Protein AF-D4RYF8-F1 (afdb_monomer)

Mean predicted aligned error: 16.87 Å

Solvent-accessible surface area (backbone atoms only — not comparable to full-atom values): 22632 Å² total; per-residue (Å²): 136,70,74,68,65,53,61,55,50,54,54,52,48,51,54,51,48,52,56,44,55,36,53,78,70,70,55,88,77,83,93,82,84,84,82,91,72,92,75,85,75,55,69,72,59,57,54,51,48,55,52,50,51,54,50,49,55,49,52,53,51,52,51,54,52,50,50,53,51,49,55,52,51,51,52,49,51,28,53,54,27,47,74,68,70,38,50,68,61,21,51,47,53,66,72,69,65,70,82,64,89,48,74,65,50,46,52,53,49,54,48,52,52,48,53,53,50,51,53,52,51,52,50,51,53,51,51,53,51,50,52,52,53,50,52,51,51,51,52,54,49,50,50,50,54,51,48,53,38,50,50,52,50,51,53,62,63,41,52,29,68,73,25,50,40,81,53,98,88,42,79,44,51,39,38,43,75,47,68,53,60,53,64,74,89,48,44,61,63,42,46,54,51,51,51,53,55,48,52,63,58,34,69,72,45,91,45,71,66,58,26,52,54,51,51,54,57,54,66,29,68,73,48,50,41,45,64,48,31,74,46,77,86,68,48,40,52,30,37,51,43,86,45,100,50,70,92,69,38,42,74,34,45,55,79,74,47,66,58,99,46,26,67,31,53,40,46,49,52,46,49,51,51,38,50,52,44,51,55,48,65,66,69,58,74,88,58,101,58,89,76,66,45,76,47,80,45,81,38,68,34,68,64,35,67,57,54,82,59,46,53,61,43,54,52,49,27,61,77,57,47,38,47,78,48,68,62,66,61,80,64,40,74,71,53,57,67,72,45,54,66,45,81,40,75,42,79,45,77,60,82,98,42,83,40,83,39,81,71,48,78,49,68,77,64,73,70,90,82,51,94,69,76,81,73,81,80,75,86,75,77,80,79,79,130

pLDDT: mean 77.1, std 17.44, range [32.88, 96.19]

Radius of gyration: 51.77 Å; Cα contacts (8 Å, |Δi|>4): 307; chains: 1; bounding box: 119×64×137 Å

Nearest PDB structures (foldseek):
  8dk3-assembly1_B  TM=5.872E-01  e=2.510E-04  Pseudomonas aeruginosa PA14
  8q72-assembly1_B  TM=3.753E-01  e=6.195E-04  Escherichia coli
  8dk2-assembly1_D  TM=3.888E-01  e=2.845E-03  Pseudomonas aeruginosa PA14
  8bfn-assembly1_G  TM=3.241E-01  e=5.927E-03  Escherichia coli

Structure (mmCIF, N/CA/C/O backbone):
data_AF-D4RYF8-F1
#
_entry.id   AF-D4RYF8-F1
#
loop_
_atom_site.group_PDB
_atom_site.id
_atom_site.type_symbol
_atom_site.label_atom_id
_atom_site.label_alt_id
_atom_site.label_comp_id
_atom_site.label_asym_id
_atom_site.label_entity_id
_atom_site.label_seq_id
_atom_site.pdbx_PDB_ins_code
_atom_site.Cartn_x
_atom_site.Cartn_y
_atom_site.Cartn_z
_atom_site.occupancy
_atom_site.B_iso_or_equiv
_atom_site.auth_seq_id
_atom_site.auth_comp_id
_atom_site.auth_asym_id
_atom_site.auth_atom_id
_atom_site.pdbx_PDB_model_num
ATOM 1 N N . MET A 1 1 ? -72.741 -0.164 88.804 1.00 37.84 1 MET A N 1
ATOM 2 C CA . MET A 1 1 ? -71.760 0.645 89.563 1.00 37.84 1 MET A CA 1
ATOM 3 C C . MET A 1 1 ? -70.289 0.315 89.261 1.00 37.84 1 MET A C 1
ATOM 5 O O . MET A 1 1 ? -69.451 0.974 89.847 1.00 37.84 1 MET A O 1
ATOM 9 N N . LYS A 1 2 ? -69.945 -0.616 88.345 1.00 41.34 2 LYS A N 1
ATOM 10 C CA . LYS A 1 2 ? -68.548 -0.829 87.895 1.00 41.34 2 LYS A CA 1
ATOM 11 C C . LYS A 1 2 ? -68.179 -0.138 86.564 1.00 41.34 2 LYS A C 1
ATOM 13 O O . LYS A 1 2 ? -67.041 0.268 86.430 1.00 41.34 2 LYS A O 1
ATOM 18 N N . ASN A 1 3 ? -69.130 0.095 85.651 1.00 38.56 3 ASN A N 1
ATOM 19 C CA . ASN A 1 3 ? -68.837 0.680 84.323 1.00 38.56 3 ASN A CA 1
ATOM 20 C C . ASN A 1 3 ? -68.608 2.202 84.299 1.00 38.56 3 ASN A C 1
ATOM 22 O O . ASN A 1 3 ? -68.167 2.727 83.289 1.00 38.56 3 ASN A O 1
ATOM 26 N N . ILE A 1 4 ? -68.921 2.926 85.377 1.00 42.56 4 ILE A N 1
ATOM 27 C CA . ILE A 1 4 ? -68.730 4.390 85.416 1.00 42.56 4 ILE A CA 1
ATOM 28 C C . ILE A 1 4 ? -67.266 4.737 85.746 1.00 42.56 4 ILE A C 1
ATOM 30 O O . ILE A 1 4 ? -66.807 5.824 85.430 1.00 42.56 4 ILE A O 1
ATOM 34 N N . ASP A 1 5 ? -66.516 3.802 86.336 1.00 47.41 5 ASP A N 1
ATOM 35 C CA . ASP A 1 5 ? -65.146 4.032 86.816 1.00 47.41 5 ASP A CA 1
ATOM 36 C C . ASP A 1 5 ? -64.074 3.765 85.732 1.00 47.41 5 ASP A C 1
ATOM 38 O O . ASP A 1 5 ? -62.962 4.283 85.818 1.00 47.41 5 ASP A O 1
ATOM 42 N N . GLU A 1 6 ? -64.402 2.980 84.693 1.00 49.66 6 GLU A N 1
ATOM 43 C CA . GLU A 1 6 ? -63.514 2.696 83.546 1.00 49.66 6 GLU A CA 1
ATOM 44 C C . GLU A 1 6 ? -63.590 3.798 82.477 1.00 49.66 6 GLU A C 1
ATOM 46 O O . GLU A 1 6 ? -62.557 4.376 82.154 1.00 49.66 6 GLU A O 1
ATOM 51 N N . ASN A 1 7 ? -64.791 4.225 82.061 1.00 48.19 7 ASN A N 1
ATOM 52 C CA . ASN A 1 7 ? -64.946 5.351 81.120 1.00 48.19 7 ASN A CA 1
ATOM 53 C C . ASN A 1 7 ? -64.296 6.648 81.623 1.00 48.19 7 ASN A C 1
ATOM 55 O O . ASN A 1 7 ? -63.767 7.434 80.841 1.00 48.19 7 ASN A O 1
ATOM 59 N N . ASN A 1 8 ? -64.309 6.869 82.939 1.00 51.06 8 ASN A N 1
ATOM 60 C CA . ASN A 1 8 ? -63.685 8.048 83.530 1.00 51.06 8 ASN A CA 1
ATOM 61 C C . ASN A 1 8 ? -62.149 7.953 83.515 1.00 51.06 8 ASN A C 1
ATOM 63 O O . ASN A 1 8 ? -61.469 8.971 83.446 1.00 51.06 8 ASN A O 1
ATOM 67 N N . ARG A 1 9 ? -61.574 6.741 83.534 1.00 52.19 9 ARG A N 1
ATOM 68 C CA . ARG A 1 9 ? -60.127 6.544 83.358 1.00 52.19 9 ARG A CA 1
ATOM 69 C C . ARG A 1 9 ? -59.686 6.815 81.928 1.00 52.19 9 ARG A C 1
ATOM 71 O O . ARG A 1 9 ? -58.639 7.432 81.753 1.00 52.19 9 ARG A O 1
ATOM 78 N N . ASP A 1 10 ? -60.469 6.399 80.943 1.00 55.56 10 ASP A N 1
ATOM 79 C CA . ASP A 1 10 ? -60.094 6.518 79.531 1.00 55.56 10 ASP A CA 1
ATOM 80 C C . ASP A 1 10 ? -60.198 7.967 79.027 1.00 55.56 10 ASP A C 1
ATOM 82 O O . ASP A 1 10 ? -59.310 8.441 78.316 1.00 55.56 10 ASP A O 1
ATOM 86 N N . LEU A 1 11 ? -61.180 8.731 79.521 1.00 55.50 11 LEU A N 1
ATOM 87 C CA . LEU A 1 11 ? -61.253 10.188 79.336 1.00 55.50 11 LEU A CA 1
ATOM 88 C C . LEU A 1 11 ? -60.037 10.914 79.931 1.00 55.50 11 LEU A C 1
ATOM 90 O O . LEU A 1 11 ? -59.445 11.772 79.277 1.00 55.50 11 LEU A O 1
ATOM 94 N N . ILE A 1 12 ? -59.604 10.516 81.130 1.00 55.31 12 ILE A N 1
ATOM 95 C CA . ILE A 1 12 ? -58.404 11.069 81.776 1.00 55.31 12 ILE A CA 1
ATOM 96 C C . ILE A 1 12 ? -57.132 10.714 80.986 1.00 55.31 12 ILE A C 1
ATOM 98 O O . ILE A 1 12 ? -56.184 11.501 80.963 1.00 55.31 12 ILE A O 1
ATOM 102 N N . VAL A 1 13 ? -57.079 9.550 80.328 1.00 55.88 13 VAL A N 1
ATOM 103 C CA . VAL A 1 13 ? -55.948 9.154 79.470 1.00 55.88 13 VAL A CA 1
ATOM 104 C C . VAL A 1 13 ? -55.923 9.985 78.187 1.00 55.88 13 VAL A C 1
ATOM 106 O O . VAL A 1 13 ? -54.868 10.533 77.865 1.00 55.88 13 VAL A O 1
ATOM 109 N N . MET A 1 14 ? -57.066 10.174 77.517 1.00 62.00 14 MET A N 1
ATOM 110 C CA . MET A 1 14 ? -57.160 11.037 76.333 1.00 62.00 14 MET A CA 1
ATOM 111 C C . MET A 1 14 ? -56.800 12.490 76.649 1.00 62.00 14 MET A C 1
ATOM 113 O O . MET A 1 14 ? -55.997 13.090 75.940 1.00 62.00 14 MET A O 1
ATOM 117 N N . GLU A 1 15 ? -57.320 13.056 77.738 1.00 57.72 15 GLU A N 1
ATOM 118 C CA . GLU A 1 15 ? -57.001 14.425 78.157 1.00 57.72 15 GLU A CA 1
ATOM 119 C C . GLU A 1 15 ? -55.509 14.575 78.503 1.00 57.72 15 GLU A C 1
ATOM 121 O O . GLU A 1 15 ? -54.850 15.553 78.131 1.00 57.72 15 GLU A O 1
ATOM 126 N N . ARG A 1 16 ? -54.928 13.559 79.152 1.00 55.09 16 ARG A N 1
ATOM 127 C CA . ARG A 1 16 ? -53.505 13.531 79.500 1.00 55.09 16 ARG A CA 1
ATOM 128 C C . ARG A 1 16 ? -52.602 13.394 78.274 1.00 55.09 16 ARG A C 1
ATOM 130 O O . ARG A 1 16 ? -51.523 13.997 78.272 1.00 55.09 16 ARG A O 1
ATOM 137 N N . ASP A 1 17 ? -53.020 12.644 77.257 1.00 55.81 17 ASP A N 1
ATOM 138 C CA . ASP A 1 17 ? -52.252 12.458 76.025 1.00 55.81 17 ASP A CA 1
ATOM 139 C C . ASP A 1 17 ? -52.410 13.632 75.052 1.00 55.81 17 ASP A C 1
ATOM 141 O O . ASP A 1 17 ? -51.410 14.091 74.498 1.00 55.81 17 ASP A O 1
ATOM 145 N N . ILE A 1 18 ? -53.588 14.255 74.987 1.00 61.28 18 ILE A N 1
ATOM 146 C CA . ILE A 1 18 ? -53.786 15.568 74.357 1.00 61.28 18 ILE A CA 1
ATOM 147 C C . ILE A 1 18 ? -52.885 16.609 75.039 1.00 61.28 18 ILE A C 1
ATOM 149 O O . ILE A 1 18 ? -52.106 17.303 74.382 1.00 61.28 18 ILE A O 1
ATOM 153 N N . GLY A 1 19 ? -52.877 16.647 76.374 1.00 52.53 19 GLY A N 1
ATOM 154 C CA . GLY A 1 19 ? -51.983 17.505 77.150 1.00 52.53 19 GLY A CA 1
ATOM 155 C C . GLY A 1 19 ? -50.491 17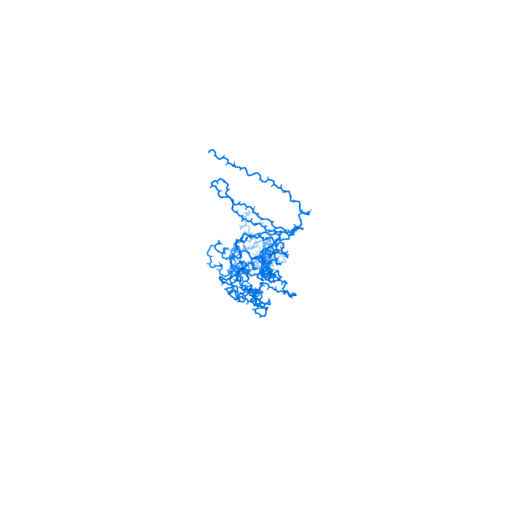.177 76.984 1.00 52.53 19 GLY A C 1
ATOM 156 O O . GLY A 1 19 ? -49.641 18.028 77.261 1.00 52.53 19 GLY A O 1
ATOM 157 N N . ARG A 1 20 ? -50.128 15.964 76.547 1.00 53.59 20 ARG A N 1
ATOM 158 C CA . ARG A 1 20 ? -48.750 15.595 76.173 1.00 53.59 20 ARG A CA 1
ATOM 159 C C . ARG A 1 20 ? -48.407 16.104 74.783 1.00 53.59 20 ARG A C 1
ATOM 161 O O . ARG A 1 20 ? -47.362 16.725 74.638 1.00 53.59 20 ARG A O 1
ATOM 168 N N . ILE A 1 21 ? -49.290 15.909 73.807 1.00 57.94 21 ILE A N 1
ATOM 169 C CA . ILE A 1 21 ? -49.121 16.382 72.429 1.00 57.94 21 ILE A CA 1
ATOM 170 C C . ILE A 1 21 ? -48.968 17.909 72.408 1.00 57.94 21 ILE A C 1
ATOM 172 O O . ILE A 1 21 ? -48.006 18.420 71.836 1.00 57.94 21 ILE A O 1
ATOM 176 N N . PHE A 1 22 ? -49.827 18.640 73.125 1.00 49.69 22 PHE A N 1
ATOM 177 C CA . PHE A 1 22 ? -49.733 20.100 73.233 1.00 49.69 22 PHE A CA 1
ATOM 178 C C . PHE A 1 22 ? -48.445 20.573 73.928 1.00 49.69 22 PHE A C 1
ATOM 180 O O . PHE A 1 22 ? -47.847 21.562 73.500 1.00 49.69 22 PHE A O 1
ATOM 187 N N . ARG A 1 23 ? -47.950 19.837 74.938 1.00 50.78 23 ARG A N 1
ATOM 188 C CA . ARG A 1 23 ? -46.660 20.128 75.593 1.00 50.78 23 ARG A CA 1
ATOM 189 C C . ARG A 1 23 ? -45.457 19.827 74.702 1.00 50.78 23 ARG A C 1
ATOM 191 O O . ARG A 1 23 ? -44.511 20.608 74.697 1.00 50.78 23 ARG A O 1
ATOM 198 N N . THR A 1 24 ? -45.490 18.743 73.930 1.00 50.69 24 THR A N 1
ATOM 199 C CA . THR A 1 24 ? -44.448 18.406 72.946 1.00 50.69 24 THR A CA 1
ATOM 200 C C . THR A 1 24 ? -44.409 19.417 71.795 1.00 50.69 24 THR A C 1
ATOM 202 O O . THR A 1 24 ? -43.337 19.668 71.254 1.00 50.69 24 THR A O 1
ATOM 205 N N . MET A 1 25 ? -45.541 20.054 71.474 1.00 52.97 25 MET A N 1
ATOM 206 C CA . MET A 1 25 ? -45.633 21.141 70.488 1.00 52.97 25 MET A CA 1
ATOM 207 C C . MET A 1 25 ? -45.441 22.558 71.070 1.00 52.97 25 MET A C 1
ATOM 209 O O . MET A 1 25 ? -45.491 23.530 70.322 1.00 52.97 25 MET A O 1
ATOM 213 N N . GLY A 1 26 ? -45.191 22.704 72.379 1.00 42.03 26 GLY A N 1
ATOM 214 C CA . GLY A 1 26 ? -44.865 23.992 73.013 1.00 42.03 26 GLY A CA 1
ATOM 215 C C . GLY A 1 26 ? -46.040 24.963 73.216 1.00 42.03 26 GLY A C 1
ATOM 216 O O . GLY A 1 26 ? -45.813 26.163 73.358 1.00 42.03 26 GLY A O 1
ATOM 217 N N . ILE A 1 27 ? -47.284 24.476 73.239 1.00 47.72 27 ILE A N 1
ATOM 218 C CA . ILE A 1 27 ? -48.500 25.300 73.344 1.00 47.72 27 ILE A CA 1
ATOM 219 C C . ILE A 1 27 ? -48.996 25.313 74.806 1.00 47.72 27 ILE A C 1
ATOM 221 O O . ILE A 1 27 ? -49.224 24.258 75.396 1.00 47.72 27 ILE A O 1
ATOM 225 N N . TYR A 1 28 ? -49.149 26.502 75.408 1.00 44.44 28 TYR A N 1
ATOM 226 C CA . TYR A 1 28 ? -49.635 26.686 76.789 1.00 44.44 28 TYR A CA 1
ATOM 227 C C . TYR A 1 28 ? -51.171 26.695 76.850 1.00 44.44 28 TYR A C 1
ATOM 229 O O . TYR A 1 28 ? -51.807 27.434 76.100 1.00 44.44 28 TYR A O 1
ATOM 237 N N . ILE A 1 29 ? -51.754 25.915 77.766 1.00 50.69 29 ILE A N 1
ATOM 238 C CA . ILE A 1 29 ? -53.204 25.842 78.013 1.00 50.69 29 ILE A CA 1
ATOM 239 C C . ILE A 1 29 ? -53.481 26.420 79.417 1.00 50.69 29 ILE A C 1
ATOM 241 O O . ILE A 1 29 ? -52.866 25.940 80.372 1.00 50.69 29 ILE A O 1
ATOM 245 N N . PRO A 1 30 ? -54.341 27.449 79.573 1.00 42.34 30 PRO A N 1
ATOM 246 C CA . PRO A 1 30 ? -54.693 28.012 80.881 1.00 42.34 30 PRO A CA 1
ATOM 247 C C . PRO A 1 30 ? -55.504 27.027 81.738 1.00 42.34 30 PRO A C 1
ATOM 249 O O . PRO A 1 30 ? -56.363 26.325 81.216 1.00 42.34 30 PRO A O 1
ATOM 252 N N . GLU A 1 31 ? -55.255 27.015 83.051 1.00 44.38 31 GLU A N 1
ATOM 253 C CA . GLU A 1 31 ? -55.794 26.032 84.014 1.00 44.38 31 GLU A CA 1
ATOM 254 C C . GLU A 1 31 ? -57.262 26.240 84.439 1.00 44.38 31 GLU A C 1
ATOM 256 O O . GLU A 1 31 ? -57.790 25.428 85.192 1.00 44.38 31 GLU A O 1
ATOM 261 N N . ASP A 1 32 ? -57.954 27.265 83.942 1.00 40.88 32 ASP A N 1
ATOM 262 C CA . ASP A 1 32 ? -59.325 27.564 84.362 1.00 40.88 32 ASP A CA 1
ATOM 263 C C . ASP A 1 32 ? -60.318 27.425 83.208 1.00 40.88 32 ASP A C 1
ATOM 265 O O . ASP A 1 32 ? -60.526 28.345 82.415 1.00 40.88 32 ASP A O 1
ATOM 269 N N . GLY A 1 33 ? -60.992 26.279 83.174 1.00 38.06 33 GLY A N 1
ATOM 270 C CA . GLY A 1 33 ? -62.283 26.149 82.513 1.00 38.06 33 GLY A CA 1
ATOM 271 C C . GLY A 1 33 ? -62.414 24.878 81.706 1.00 38.06 33 GLY A C 1
ATOM 272 O O . GLY A 1 33 ? -62.136 24.905 80.519 1.00 38.06 33 GLY A O 1
ATOM 273 N N . LEU A 1 34 ? -62.907 23.819 82.347 1.00 40.12 34 LEU A N 1
ATOM 274 C CA . LEU A 1 34 ? -63.704 22.751 81.739 1.00 40.12 34 LEU A CA 1
ATOM 275 C C . LEU A 1 34 ? -64.421 22.017 82.885 1.00 40.12 34 LEU A C 1
ATOM 277 O O . LEU A 1 34 ? -63.909 21.074 83.477 1.00 40.12 34 LEU A O 1
ATOM 281 N N . THR A 1 35 ? -65.598 22.518 83.267 1.00 37.53 35 THR A N 1
ATOM 282 C CA . THR A 1 35 ? -66.543 21.763 84.096 1.00 37.53 35 THR A CA 1
ATOM 283 C C . THR A 1 35 ? -67.384 20.869 83.198 1.00 37.53 35 THR A C 1
ATOM 285 O O . THR A 1 35 ? -68.176 21.363 82.401 1.00 37.53 35 THR A O 1
ATOM 288 N N . ASP A 1 36 ? -67.147 19.573 83.357 1.00 45.66 36 ASP A N 1
ATOM 289 C CA . ASP A 1 36 ? -68.063 18.432 83.291 1.00 45.66 36 ASP A CA 1
ATOM 290 C C . ASP A 1 36 ? -69.509 18.727 82.824 1.00 45.66 36 ASP A C 1
ATOM 292 O O . ASP A 1 36 ? -70.391 19.031 83.628 1.00 45.66 36 ASP A O 1
ATOM 296 N N . GLU A 1 37 ? -69.771 18.574 81.521 1.00 34.62 37 GLU A N 1
ATOM 297 C CA . GLU A 1 37 ? -71.109 18.276 80.999 1.00 34.62 37 GLU A CA 1
ATOM 298 C C . GLU A 1 37 ? -71.022 17.216 79.887 1.00 34.62 37 GLU A C 1
ATOM 300 O O . GLU A 1 37 ? -70.535 17.469 78.788 1.00 34.62 37 GLU A O 1
ATOM 305 N N . ASN A 1 38 ? -71.507 16.013 80.220 1.00 38.06 38 ASN A N 1
ATOM 306 C CA . ASN A 1 38 ? -72.018 14.939 79.359 1.00 38.06 38 ASN A CA 1
ATOM 307 C C . ASN A 1 38 ? -71.781 15.081 77.841 1.00 38.06 38 ASN A C 1
ATOM 309 O O . ASN A 1 38 ? -72.677 15.481 77.095 1.00 38.06 38 ASN A O 1
ATOM 313 N N . ILE A 1 39 ? -70.635 14.592 77.370 1.00 40.88 39 ILE A N 1
ATOM 314 C CA . ILE A 1 39 ? -70.478 14.133 75.988 1.00 40.88 39 ILE A CA 1
ATOM 315 C C . ILE A 1 39 ? -70.491 12.606 76.047 1.00 40.88 39 ILE A C 1
ATOM 317 O O . ILE A 1 39 ? -69.520 11.982 76.464 1.00 40.88 39 ILE A O 1
ATOM 321 N N . ALA A 1 40 ? -71.619 11.996 75.681 1.00 40.03 40 ALA A N 1
ATOM 322 C CA . ALA A 1 40 ? -71.657 10.566 75.405 1.00 40.03 40 ALA A CA 1
ATOM 323 C C . ALA A 1 40 ? -70.853 10.333 74.119 1.00 40.03 40 ALA A C 1
ATOM 325 O O . ALA A 1 40 ? -71.349 10.589 73.022 1.00 40.03 40 ALA A O 1
ATOM 326 N N . VAL A 1 41 ? -69.586 9.947 74.271 1.00 45.88 41 VAL A N 1
ATOM 327 C CA . VAL A 1 41 ? -68.751 9.505 73.154 1.00 45.88 41 VAL A CA 1
ATOM 328 C C . VAL A 1 41 ? -69.267 8.130 72.744 1.00 45.88 41 VAL A C 1
ATOM 330 O O . VAL A 1 41 ? -69.329 7.220 73.566 1.00 45.88 41 VAL A O 1
ATOM 333 N N . ASP A 1 42 ? -69.729 8.039 71.502 1.00 44.50 42 ASP A N 1
ATOM 334 C CA . ASP A 1 42 ? -70.224 6.814 70.881 1.00 44.50 42 ASP A CA 1
ATOM 335 C C . ASP A 1 42 ? -69.093 5.770 70.844 1.00 44.50 42 ASP A C 1
ATOM 337 O O . ASP A 1 42 ? -67.972 6.108 70.451 1.00 44.50 42 ASP A O 1
ATOM 341 N N . ASP A 1 43 ? -69.359 4.525 71.253 1.00 52.06 43 ASP A N 1
ATOM 342 C CA . ASP A 1 43 ? -68.350 3.446 71.294 1.00 52.06 43 ASP A CA 1
ATOM 343 C C . ASP A 1 43 ? -67.698 3.234 69.905 1.00 52.06 43 ASP A C 1
ATOM 345 O O . ASP A 1 43 ? -66.518 2.898 69.806 1.00 52.06 43 ASP A O 1
ATOM 349 N N . ASP A 1 44 ? -68.432 3.559 68.834 1.00 54.44 44 ASP A N 1
ATOM 350 C CA . ASP A 1 44 ? -67.998 3.528 67.430 1.00 54.44 44 ASP A CA 1
ATOM 351 C C . ASP A 1 44 ? -66.873 4.545 67.112 1.00 54.44 44 ASP A C 1
ATOM 353 O O . ASP A 1 44 ? -66.028 4.317 66.246 1.00 54.44 44 ASP A O 1
ATOM 357 N N . ILE A 1 45 ? -66.799 5.677 67.827 1.00 54.66 45 ILE A N 1
ATOM 358 C CA . ILE A 1 45 ? -65.732 6.686 67.649 1.00 54.66 45 ILE A CA 1
ATOM 359 C C . ILE A 1 45 ? -64.441 6.225 68.332 1.00 54.66 45 ILE A C 1
ATOM 361 O O . ILE A 1 45 ? -63.347 6.426 67.798 1.00 54.66 45 ILE A O 1
ATOM 365 N N . THR A 1 46 ? -64.564 5.588 69.495 1.00 57.34 46 THR A N 1
ATOM 366 C CA . THR A 1 46 ? -63.430 5.081 70.277 1.00 57.34 46 THR A CA 1
ATOM 367 C C . THR A 1 46 ? -62.782 3.876 69.587 1.00 57.34 46 THR A C 1
ATOM 369 O O . THR A 1 46 ? -61.560 3.853 69.430 1.00 57.34 46 THR A O 1
ATOM 372 N N . GLU A 1 47 ? -63.580 2.928 69.075 1.00 60.31 47 GLU A N 1
ATOM 373 C CA . GLU A 1 47 ? -63.076 1.800 68.273 1.00 60.31 47 GLU A CA 1
ATOM 374 C C . GLU A 1 47 ? -62.417 2.270 66.962 1.00 60.31 47 GLU A C 1
ATOM 376 O O . GLU A 1 47 ? -61.315 1.817 66.635 1.00 60.31 47 GLU A O 1
ATOM 381 N N . ASN A 1 48 ? -63.015 3.239 66.253 1.00 65.06 48 ASN A N 1
ATOM 382 C CA . ASN A 1 48 ? -62.405 3.835 65.055 1.00 65.06 48 ASN A CA 1
ATOM 383 C C . ASN A 1 48 ? -61.058 4.510 65.355 1.00 65.06 48 ASN A C 1
ATOM 385 O O . ASN A 1 48 ? -60.128 4.424 64.551 1.00 65.06 48 ASN A O 1
ATOM 389 N N . TYR A 1 49 ? -60.924 5.184 66.499 1.00 66.94 49 TYR A N 1
ATOM 390 C CA . TYR A 1 49 ? -59.678 5.851 66.876 1.00 66.94 49 TYR A CA 1
ATOM 391 C C . TYR A 1 49 ? -58.556 4.847 67.179 1.00 66.94 49 TYR A C 1
ATOM 393 O O . TYR A 1 49 ? -57.443 5.002 66.672 1.00 66.94 49 TYR A O 1
ATOM 401 N N . GLU A 1 50 ? -58.846 3.779 67.929 1.00 74.50 50 GLU A N 1
ATOM 402 C CA . GLU A 1 50 ? -57.875 2.705 68.173 1.00 74.50 50 GLU A CA 1
ATOM 403 C C . GLU A 1 50 ? -57.443 1.995 66.882 1.00 74.50 50 GLU A C 1
ATOM 405 O O . GLU A 1 50 ? -56.285 1.585 66.742 1.00 74.50 50 GLU A O 1
ATOM 410 N N . GLU A 1 51 ? -58.365 1.809 65.934 1.00 76.38 51 GLU A N 1
ATOM 411 C CA . GLU A 1 51 ? -58.055 1.205 64.639 1.00 76.38 51 GLU A CA 1
ATOM 412 C C . GLU A 1 51 ? -57.157 2.123 63.793 1.00 76.38 51 GLU A C 1
ATOM 414 O O . GLU A 1 51 ? -56.183 1.657 63.190 1.00 76.38 51 GLU A O 1
ATOM 419 N N . ILE A 1 52 ? -57.411 3.435 63.805 1.00 77.00 52 ILE A N 1
ATOM 420 C CA . ILE A 1 52 ? -56.560 4.440 63.153 1.00 77.00 52 ILE A CA 1
ATOM 421 C C . ILE A 1 52 ? -55.165 4.480 63.790 1.00 77.00 52 ILE A C 1
ATOM 423 O O . ILE A 1 52 ? -54.174 4.496 63.058 1.00 77.00 52 ILE A O 1
ATOM 427 N N . GLU A 1 53 ? -55.057 4.437 65.119 1.00 77.50 53 GLU A N 1
ATOM 428 C CA . GLU A 1 53 ? -53.769 4.413 65.823 1.00 77.50 53 GLU A CA 1
ATOM 429 C C . GLU A 1 53 ? -52.967 3.150 65.477 1.00 77.50 53 GLU A C 1
ATOM 431 O O . GLU A 1 53 ? -51.805 3.241 65.074 1.00 77.50 53 GLU A O 1
ATOM 436 N N . LYS A 1 54 ? -53.601 1.968 65.523 1.00 81.25 54 LYS A N 1
ATOM 437 C CA . LYS A 1 54 ? -52.975 0.695 65.117 1.00 81.25 54 LYS A CA 1
ATOM 438 C C . LYS A 1 54 ? -52.509 0.733 63.659 1.00 81.25 54 LYS A C 1
ATOM 440 O O . LYS A 1 54 ? -51.424 0.231 63.347 1.00 81.25 54 LYS A O 1
ATOM 445 N N . ASN A 1 55 ? -53.297 1.332 62.767 1.00 81.88 55 ASN A N 1
ATOM 446 C CA . ASN A 1 55 ? -52.944 1.490 61.357 1.00 81.88 55 ASN A CA 1
ATOM 447 C C . ASN A 1 55 ? -51.786 2.475 61.151 1.00 81.88 55 ASN A C 1
ATOM 449 O O . ASN A 1 55 ? -50.884 2.189 60.361 1.00 81.88 55 ASN A O 1
ATOM 453 N N . TYR A 1 56 ? -51.760 3.587 61.885 1.00 80.81 56 TYR A N 1
ATOM 454 C CA . TYR A 1 56 ? -50.667 4.558 61.853 1.00 80.81 56 TYR A CA 1
ATOM 455 C C . TYR A 1 56 ? -49.352 3.949 62.354 1.00 80.81 56 TYR A C 1
ATOM 457 O O . TYR A 1 56 ? -48.321 4.043 61.687 1.00 80.81 56 TYR A O 1
ATOM 465 N N . ASP A 1 57 ? -49.396 3.234 63.477 1.00 83.38 57 ASP A N 1
ATOM 466 C CA . ASP A 1 57 ? -48.248 2.521 64.036 1.00 83.38 57 ASP A CA 1
ATOM 467 C C . ASP A 1 57 ? -47.691 1.468 63.076 1.00 83.38 57 ASP A C 1
ATOM 469 O O . ASP A 1 57 ? -46.473 1.301 62.938 1.00 83.38 57 ASP A O 1
ATOM 473 N N . ARG A 1 58 ? -48.585 0.743 62.399 1.00 88.25 58 ARG A N 1
ATOM 474 C CA . ARG A 1 58 ? -48.215 -0.230 61.374 1.00 88.25 58 ARG A CA 1
ATOM 475 C C . ARG A 1 58 ? -47.554 0.451 60.176 1.00 88.25 58 ARG A C 1
ATOM 477 O O . ARG A 1 58 ? -46.482 0.013 59.766 1.00 88.25 58 ARG A O 1
ATOM 484 N N . LEU A 1 59 ? -48.149 1.525 59.656 1.00 85.56 59 LEU A N 1
ATOM 485 C CA . LEU A 1 59 ? -47.601 2.301 58.539 1.00 85.56 59 LEU A CA 1
ATOM 486 C C . LEU A 1 59 ? -46.215 2.858 58.866 1.00 85.56 59 LEU A C 1
ATOM 488 O O . LEU A 1 59 ? -45.301 2.726 58.058 1.00 85.56 59 LEU A O 1
ATOM 492 N N . LYS A 1 60 ? -46.027 3.386 60.077 1.00 85.44 60 LYS A N 1
ATOM 493 C CA . LYS A 1 60 ? -44.741 3.911 60.544 1.00 85.44 60 LYS A CA 1
ATOM 494 C C . LYS A 1 60 ? -43.666 2.825 60.632 1.00 85.44 60 LYS A C 1
ATOM 496 O O . LYS A 1 60 ? -42.522 3.041 60.233 1.00 85.44 60 LYS A O 1
ATOM 501 N N . ARG A 1 61 ? -44.016 1.624 61.112 1.00 88.31 61 ARG A N 1
ATOM 502 C CA . ARG A 1 61 ? -43.096 0.468 61.108 1.00 88.31 61 ARG A CA 1
ATOM 503 C C . ARG A 1 61 ? -42.748 0.021 59.688 1.00 88.31 61 ARG A C 1
ATOM 505 O O . ARG A 1 61 ? -41.584 -0.280 59.421 1.00 88.31 61 ARG A O 1
ATOM 512 N N . ASP A 1 62 ? -43.728 -0.017 58.790 1.00 87.31 62 ASP A N 1
ATOM 513 C CA . ASP A 1 62 ? -43.522 -0.397 57.390 1.00 87.31 62 ASP A CA 1
ATOM 514 C C . ASP A 1 62 ? -42.653 0.632 56.644 1.00 87.31 62 ASP A C 1
ATOM 516 O O . ASP A 1 62 ? -41.753 0.244 55.895 1.00 87.31 62 ASP A O 1
ATOM 520 N N . GLU A 1 63 ? -42.844 1.928 56.900 1.00 85.19 63 GLU A N 1
ATOM 521 C CA . GLU A 1 63 ? -41.998 3.013 56.392 1.00 85.19 63 GLU A CA 1
ATOM 522 C C . GLU A 1 63 ? -40.545 2.847 56.860 1.00 85.19 63 GLU A C 1
ATOM 524 O O . GLU A 1 63 ? -39.623 2.813 56.040 1.00 85.19 63 GLU A O 1
ATOM 529 N N . GLN A 1 64 ? -40.329 2.650 58.166 1.00 85.81 64 GLN A N 1
ATOM 530 C CA . GLN A 1 64 ? -38.997 2.444 58.742 1.00 85.81 64 GLN A CA 1
ATOM 531 C C . GLN A 1 64 ? -38.299 1.215 58.133 1.00 85.81 64 GLN A C 1
ATOM 533 O O . GLN A 1 64 ? -37.102 1.242 57.820 1.00 85.81 64 GLN A O 1
ATOM 538 N N . ARG A 1 65 ? -39.055 0.129 57.928 1.00 89.75 65 ARG A N 1
ATOM 539 C CA . ARG A 1 65 ? -38.558 -1.100 57.303 1.00 89.75 65 ARG A CA 1
ATOM 540 C C . ARG A 1 65 ? -38.148 -0.865 55.850 1.00 89.75 65 ARG A C 1
ATOM 542 O O . ARG A 1 65 ? -37.085 -1.338 55.451 1.00 89.75 65 ARG A O 1
ATOM 549 N N . LYS A 1 66 ? -38.946 -0.125 55.073 1.00 88.75 66 LYS A N 1
ATOM 550 C CA . LYS A 1 66 ? -38.620 0.231 53.683 1.00 88.75 66 LYS A CA 1
ATOM 551 C C . LYS A 1 66 ? -37.406 1.155 53.589 1.00 88.75 66 LYS A C 1
ATOM 553 O O . LYS A 1 66 ? -36.543 0.895 52.758 1.00 88.75 66 LYS A O 1
ATOM 558 N N . LYS A 1 67 ? -37.275 2.152 54.472 1.00 87.19 67 LYS A N 1
ATOM 559 C CA . LYS A 1 67 ? -36.074 3.011 54.546 1.00 87.19 67 LYS A CA 1
ATOM 560 C C . LYS A 1 67 ? -34.810 2.197 54.829 1.00 87.19 67 LYS A C 1
ATOM 562 O O . LYS A 1 67 ? -33.787 2.390 54.181 1.00 87.19 67 LYS A O 1
ATOM 567 N N . THR A 1 68 ? -34.895 1.236 55.749 1.00 88.69 68 THR A N 1
ATOM 568 C CA . THR A 1 68 ? -33.767 0.341 56.060 1.00 88.69 68 THR A CA 1
ATOM 569 C C . THR A 1 68 ? -33.407 -0.553 54.868 1.00 88.69 68 THR A C 1
ATOM 571 O O . THR A 1 68 ? -32.229 -0.726 54.568 1.00 88.69 68 THR A O 1
ATOM 574 N N . ALA A 1 69 ? -34.406 -1.095 54.159 1.00 90.44 69 ALA A N 1
ATOM 575 C CA . ALA A 1 69 ? -34.178 -1.882 52.946 1.00 90.44 69 ALA A CA 1
ATOM 576 C C . ALA A 1 69 ? -33.504 -1.050 51.843 1.00 90.44 69 ALA A C 1
ATOM 578 O O . ALA A 1 69 ? -32.493 -1.480 51.301 1.00 90.44 69 ALA A O 1
ATOM 579 N N . PHE A 1 70 ? -33.988 0.172 51.599 1.00 89.88 70 PHE A N 1
ATOM 580 C CA . PHE A 1 70 ? -33.394 1.099 50.635 1.00 89.88 70 PHE A CA 1
ATOM 581 C C . PHE A 1 70 ? -31.918 1.393 50.930 1.00 89.88 70 PHE A C 1
ATOM 583 O O . PHE A 1 70 ? -31.092 1.352 50.026 1.00 89.88 70 PHE A O 1
ATOM 590 N N . LEU A 1 71 ? -31.556 1.649 52.192 1.00 88.88 71 LEU A N 1
ATOM 591 C CA . LEU A 1 71 ? -30.160 1.905 52.563 1.00 88.88 71 LEU A CA 1
ATOM 592 C C . LEU A 1 71 ? -29.257 0.685 52.326 1.00 88.88 71 LEU A C 1
ATOM 594 O O . LEU A 1 71 ? -28.113 0.847 51.900 1.00 88.88 71 LEU A O 1
ATOM 598 N N . ASN A 1 72 ? -29.771 -0.525 52.561 1.00 91.06 72 ASN A N 1
ATOM 599 C CA . ASN A 1 72 ? -29.047 -1.757 52.247 1.00 91.06 72 ASN A CA 1
ATOM 600 C C . ASN A 1 72 ? -28.876 -1.937 50.733 1.00 91.06 72 ASN A C 1
ATOM 602 O O . ASN A 1 72 ? -27.781 -2.270 50.285 1.00 91.06 72 ASN A O 1
ATOM 606 N N . ASP A 1 73 ? -29.925 -1.678 49.950 1.00 91.00 73 ASP A N 1
ATOM 607 C CA . ASP A 1 73 ? -29.877 -1.760 48.487 1.00 91.00 73 ASP A CA 1
ATOM 608 C C . ASP A 1 73 ? -28.931 -0.704 47.898 1.00 91.00 73 ASP A C 1
ATOM 610 O O . ASP A 1 73 ? -28.143 -1.014 47.008 1.00 91.00 73 ASP A O 1
ATOM 614 N N . LYS A 1 74 ? -28.923 0.515 48.453 1.00 91.44 74 LYS A N 1
ATOM 615 C CA . LYS A 1 74 ? -27.960 1.573 48.120 1.00 91.44 74 LYS A CA 1
ATOM 616 C C . LYS A 1 74 ? -26.523 1.121 48.380 1.00 91.44 74 LYS A C 1
ATOM 618 O O . LYS A 1 74 ? -25.655 1.317 47.531 1.00 91.44 74 LYS A O 1
ATOM 623 N N . GLN A 1 75 ? -26.258 0.540 49.552 1.00 90.25 75 GLN A N 1
ATOM 624 C CA . GLN A 1 75 ? -24.919 0.060 49.897 1.00 90.25 75 GLN A CA 1
ATOM 625 C C . GLN A 1 75 ? -24.483 -1.062 48.950 1.00 90.25 75 GLN A C 1
ATOM 627 O O . GLN A 1 75 ? -23.379 -1.009 48.418 1.00 90.25 75 GLN A O 1
ATOM 632 N N . LYS A 1 76 ? -25.381 -2.010 48.666 1.00 93.25 76 LYS A N 1
ATOM 633 C CA . LYS A 1 76 ? -25.134 -3.090 47.712 1.00 93.25 76 LYS A CA 1
ATOM 634 C C . LYS A 1 76 ? -24.846 -2.565 46.302 1.00 93.25 76 LYS A C 1
ATOM 636 O O . LYS A 1 76 ? -23.882 -3.003 45.692 1.00 93.25 76 LYS A O 1
ATOM 641 N N . LEU A 1 77 ? -25.628 -1.604 45.809 1.00 91.00 77 LEU A N 1
ATOM 642 C CA . LEU A 1 77 ? -25.403 -0.977 44.504 1.00 91.00 77 LEU A CA 1
ATOM 643 C C . LEU A 1 77 ? -24.033 -0.290 44.432 1.00 91.00 77 LEU A C 1
ATOM 645 O O . LEU A 1 77 ? -23.338 -0.404 43.428 1.00 91.00 77 LEU A O 1
ATOM 649 N N . SER A 1 78 ? -23.632 0.408 45.498 1.00 91.56 78 SER A N 1
ATOM 650 C CA . SER A 1 78 ? -22.304 1.022 45.581 1.00 91.56 78 SER A CA 1
ATOM 651 C C . SER A 1 78 ? -21.202 -0.040 45.508 1.00 91.56 78 SER A C 1
ATOM 653 O O . SER A 1 78 ? -20.262 0.118 44.733 1.00 91.56 78 SER A O 1
ATOM 655 N N . ASP A 1 79 ? -21.343 -1.144 46.246 1.00 92.12 79 ASP A N 1
ATOM 656 C CA . ASP A 1 79 ? -20.377 -2.248 46.239 1.00 92.12 79 ASP A CA 1
ATOM 657 C C . ASP A 1 79 ? -20.304 -2.943 44.863 1.00 92.12 79 ASP A C 1
ATOM 659 O O . ASP A 1 79 ? -19.208 -3.227 44.375 1.00 92.12 79 ASP A O 1
ATOM 663 N N . ASP A 1 80 ? -21.448 -3.147 44.200 1.00 93.81 80 ASP A N 1
ATOM 664 C CA . ASP A 1 80 ? -21.525 -3.703 42.843 1.00 93.81 80 ASP A CA 1
ATOM 665 C C . ASP A 1 80 ? -20.812 -2.787 41.825 1.00 93.81 80 ASP A C 1
ATOM 667 O O . ASP A 1 80 ? -20.041 -3.263 40.991 1.00 93.81 80 ASP A O 1
ATOM 671 N N . LEU A 1 81 ? -20.997 -1.463 41.921 1.00 91.56 81 LEU A N 1
ATOM 672 C CA . LEU A 1 81 ? -20.313 -0.486 41.062 1.00 91.56 81 LEU A CA 1
ATOM 673 C C . LEU A 1 81 ? -18.805 -0.413 41.326 1.00 91.56 81 LEU A C 1
ATOM 675 O O . LEU A 1 81 ? -18.028 -0.305 40.379 1.00 91.56 81 LEU A O 1
ATOM 679 N N . TYR A 1 82 ? -18.376 -0.528 42.586 1.00 90.38 82 TYR A N 1
ATOM 680 C CA . TYR A 1 82 ? -16.958 -0.672 42.931 1.00 90.38 82 TYR A CA 1
ATOM 681 C C . TYR A 1 82 ? -16.353 -1.933 42.301 1.00 90.38 82 TYR A C 1
ATOM 683 O O . TYR A 1 82 ? -15.230 -1.886 41.802 1.00 90.38 82 TYR A O 1
ATOM 691 N N . GLY A 1 83 ? -17.097 -3.045 42.288 1.00 91.62 83 GLY A N 1
ATOM 692 C CA . GLY A 1 83 ? -16.686 -4.287 41.630 1.00 91.62 83 GLY A CA 1
ATOM 693 C C . GLY A 1 83 ? -16.563 -4.176 40.105 1.00 91.62 83 GLY A C 1
ATOM 694 O O . GLY A 1 83 ? -15.786 -4.913 39.505 1.00 91.62 83 GLY A O 1
ATOM 695 N N . LEU A 1 84 ? -17.292 -3.241 39.491 1.00 91.88 84 LEU A N 1
ATOM 696 C CA . LEU A 1 84 ? -17.219 -2.905 38.064 1.00 91.88 84 LEU A CA 1
ATOM 697 C C . LEU A 1 84 ? -16.201 -1.793 37.750 1.00 91.88 84 LEU A C 1
ATOM 699 O O . LEU A 1 84 ? -16.186 -1.288 36.631 1.00 91.88 84 LEU A O 1
ATOM 703 N N . GLU A 1 85 ? -15.380 -1.392 38.725 1.00 92.94 85 GLU A N 1
ATOM 704 C CA . GLU A 1 85 ? -14.409 -0.291 38.616 1.00 92.94 85 GLU A CA 1
ATOM 705 C C . GLU A 1 85 ? -15.039 1.089 38.320 1.00 92.94 85 GLU A C 1
ATOM 707 O O . GLU A 1 85 ? -14.345 2.047 37.977 1.00 92.94 85 GLU A O 1
ATOM 712 N N . ALA A 1 86 ? -16.353 1.239 38.514 1.00 89.56 86 ALA A N 1
ATOM 713 C CA . ALA A 1 86 ? -17.092 2.488 38.330 1.00 89.56 86 ALA A CA 1
ATOM 714 C C . ALA A 1 86 ? -17.014 3.375 39.589 1.00 89.56 86 ALA A C 1
ATOM 716 O O . ALA A 1 86 ? -18.031 3.749 40.178 1.00 89.56 86 ALA A O 1
ATOM 717 N N . TYR A 1 87 ? -15.791 3.685 40.026 1.00 91.12 87 TYR A N 1
ATOM 718 C CA . TYR A 1 87 ? -15.508 4.288 41.334 1.00 91.12 87 TYR A CA 1
ATOM 719 C C . TYR A 1 87 ? -16.189 5.641 41.558 1.00 91.12 87 TYR A C 1
ATOM 721 O O . TYR A 1 87 ? -16.756 5.870 42.627 1.00 91.12 87 TYR A O 1
ATOM 729 N N . ASP A 1 88 ? -16.168 6.515 40.553 1.00 88.81 88 ASP A N 1
ATOM 730 C CA . ASP A 1 88 ? -16.734 7.861 40.663 1.00 88.81 88 ASP A CA 1
ATOM 731 C C . ASP A 1 88 ? -18.263 7.813 40.782 1.00 88.81 88 ASP A C 1
ATOM 733 O O . ASP A 1 88 ? -18.842 8.467 41.647 1.00 88.81 88 ASP A O 1
ATOM 737 N N . LEU A 1 89 ? -18.921 6.956 39.991 1.00 88.06 89 LEU A N 1
ATOM 738 C CA . LEU A 1 89 ? -20.368 6.747 40.070 1.00 88.06 89 LEU A CA 1
ATOM 739 C C . LEU A 1 89 ? -20.768 6.092 41.400 1.00 88.06 89 LEU A C 1
ATOM 741 O O . LEU A 1 89 ? -21.765 6.478 42.008 1.00 88.06 89 LEU A O 1
ATOM 745 N N . ALA A 1 90 ? -19.975 5.132 41.884 1.00 89.62 90 ALA A N 1
ATOM 746 C CA . ALA A 1 90 ? -20.195 4.493 43.178 1.00 89.62 90 ALA A CA 1
ATOM 747 C C . ALA A 1 90 ? -20.098 5.496 44.340 1.00 89.62 90 ALA A C 1
ATOM 749 O O . ALA A 1 90 ? -20.905 5.435 45.274 1.00 89.62 90 ALA A O 1
ATOM 750 N N . ALA A 1 91 ? -19.127 6.414 44.283 1.00 89.31 91 ALA A N 1
ATOM 751 C CA . ALA A 1 91 ? -18.951 7.481 45.262 1.00 89.31 91 ALA A CA 1
ATOM 752 C C . ALA A 1 91 ? -20.102 8.494 45.204 1.00 89.31 91 ALA A C 1
ATOM 754 O O . ALA A 1 91 ? -20.653 8.846 46.251 1.00 89.31 91 ALA A O 1
ATOM 755 N N . GLU A 1 92 ? -20.516 8.892 44.000 1.00 88.50 92 GLU A N 1
ATOM 756 C CA . GLU A 1 92 ? -21.619 9.829 43.790 1.00 88.50 92 GLU A CA 1
ATOM 757 C C . GLU A 1 92 ? -22.942 9.259 44.311 1.00 88.50 92 GLU A C 1
ATOM 759 O O . GLU A 1 92 ? -23.623 9.915 45.095 1.00 88.50 92 GLU A O 1
ATOM 764 N N . ILE A 1 93 ? -23.271 8.000 43.996 1.00 87.25 93 ILE A N 1
ATOM 765 C CA . ILE A 1 93 ? -24.455 7.298 44.528 1.00 87.25 93 ILE A CA 1
ATOM 766 C C . ILE A 1 93 ? -24.422 7.242 46.054 1.00 87.25 93 ILE A C 1
ATOM 768 O O . ILE A 1 93 ? -25.447 7.409 46.719 1.00 87.25 93 ILE A O 1
ATOM 772 N N . LYS A 1 94 ? -23.241 7.042 46.645 1.00 86.62 94 LYS A N 1
ATOM 773 C CA . LYS A 1 94 ? -23.089 6.985 48.099 1.00 86.62 94 LYS A CA 1
ATOM 774 C C . LYS A 1 94 ? -23.310 8.345 48.766 1.00 86.62 94 LYS A C 1
ATOM 776 O O . LYS A 1 94 ? -23.871 8.375 49.863 1.00 86.62 94 LYS A O 1
ATOM 781 N N . LEU A 1 95 ? -22.905 9.437 48.122 1.00 85.75 95 LEU A N 1
ATOM 782 C CA . LEU A 1 95 ? -23.026 10.805 48.633 1.00 85.75 95 LEU A CA 1
ATOM 783 C C . LEU A 1 95 ? -24.411 11.424 48.398 1.00 85.75 95 LEU A C 1
ATOM 785 O O . LEU A 1 95 ? -24.956 12.048 49.306 1.00 85.75 95 LEU A O 1
ATOM 789 N N . SER A 1 96 ? -24.977 11.243 47.206 1.00 83.44 96 SER A N 1
ATOM 790 C CA . SER A 1 96 ? -26.165 11.974 46.740 1.00 83.44 96 SER A CA 1
ATOM 791 C C . SER A 1 96 ? -27.500 11.325 47.127 1.00 83.44 96 SER A C 1
ATOM 793 O O . SER A 1 96 ? -28.464 12.035 47.408 1.00 83.44 96 SER A O 1
ATOM 795 N N . LEU A 1 97 ? -27.582 9.990 47.203 1.00 84.62 97 LEU A N 1
ATOM 796 C CA . LEU A 1 97 ? -28.849 9.292 47.469 1.00 84.62 97 LEU A CA 1
ATOM 797 C C . LEU A 1 97 ? -29.118 9.141 48.966 1.00 84.62 97 LEU A C 1
ATOM 799 O O . LEU A 1 97 ? -28.610 8.223 49.604 1.00 84.62 97 LEU A O 1
ATOM 803 N N . ASN A 1 98 ? -29.943 9.999 49.550 1.00 83.62 98 ASN A N 1
ATOM 804 C CA . ASN A 1 98 ? -30.378 9.851 50.944 1.00 83.62 98 ASN A CA 1
ATOM 805 C C . ASN A 1 98 ? -31.740 9.160 51.035 1.00 83.62 98 ASN A C 1
ATOM 807 O O . ASN A 1 98 ? -32.450 9.062 50.043 1.00 83.62 98 ASN A O 1
ATOM 811 N N . ALA A 1 99 ? -32.099 8.630 52.208 1.00 82.81 99 ALA A N 1
ATOM 812 C CA . ALA A 1 99 ? -33.432 8.061 52.393 1.00 82.81 99 ALA A CA 1
ATOM 813 C C . ALA A 1 99 ? -34.477 9.193 52.281 1.00 82.81 99 ALA A C 1
ATOM 815 O O . ALA A 1 99 ? -34.374 10.150 53.049 1.00 82.81 99 ALA A O 1
ATOM 816 N N . PRO A 1 100 ? -35.451 9.106 51.360 1.00 84.44 100 PRO A N 1
ATOM 817 C CA . PRO A 1 100 ? -36.427 10.173 51.148 1.00 84.44 100 PRO A CA 1
ATOM 818 C C . PRO A 1 100 ? -37.360 10.327 52.358 1.00 84.44 100 PRO A C 1
ATOM 820 O O . PRO A 1 100 ? -37.682 9.340 53.035 1.00 84.44 100 PRO A O 1
ATOM 823 N N . GLU A 1 101 ? -37.788 11.559 52.642 1.00 83.81 101 GLU A N 1
ATOM 824 C CA . GLU A 1 101 ? -38.678 11.870 53.770 1.00 83.81 101 GLU A CA 1
ATOM 825 C C . GLU A 1 101 ? -40.126 12.085 53.329 1.00 83.81 101 GLU A C 1
ATOM 827 O O . GLU A 1 101 ? -41.044 11.731 54.070 1.00 83.81 101 GLU A O 1
ATOM 832 N N . THR A 1 102 ? -40.337 12.596 52.115 1.00 85.38 102 THR A N 1
ATOM 833 C CA . THR A 1 102 ? -41.663 12.835 51.540 1.00 85.38 102 THR A CA 1
ATOM 834 C C . THR A 1 102 ? -41.936 11.941 50.328 1.00 85.38 102 THR A C 1
ATOM 836 O O . THR A 1 102 ? -41.034 11.335 49.751 1.00 85.38 102 THR A O 1
ATOM 839 N N . ALA A 1 103 ? -43.209 11.832 49.936 1.00 84.12 103 ALA A N 1
ATOM 840 C CA . ALA A 1 103 ? -43.591 11.108 48.722 1.00 84.12 103 ALA A CA 1
ATOM 841 C C . ALA A 1 103 ? -43.060 11.788 47.445 1.00 84.12 103 ALA A C 1
ATOM 843 O O . ALA A 1 103 ? -42.729 11.091 46.491 1.00 84.12 103 ALA A O 1
ATOM 844 N N . GLU A 1 104 ? -42.942 13.118 47.459 1.00 88.38 104 GLU A N 1
ATOM 845 C CA . GLU A 1 104 ? -42.367 13.915 46.368 1.00 88.38 104 GLU A CA 1
ATOM 846 C C . GLU A 1 104 ? -40.873 13.593 46.192 1.00 88.38 104 GLU A C 1
ATOM 848 O O . GLU A 1 104 ? -40.453 13.247 45.092 1.00 88.38 104 GLU A O 1
ATOM 853 N N . ASP A 1 105 ? -40.108 13.515 47.291 1.00 85.88 105 ASP A N 1
ATOM 854 C CA . ASP A 1 105 ? -38.687 13.122 47.251 1.00 85.88 105 ASP A CA 1
ATOM 855 C C . ASP A 1 105 ? -38.474 11.718 46.660 1.00 85.88 105 ASP A C 1
ATOM 857 O O . ASP A 1 105 ? -37.464 11.448 46.008 1.00 85.88 105 ASP A O 1
ATOM 861 N N . VAL A 1 106 ? -39.405 10.788 46.916 1.00 85.88 106 VAL A N 1
ATOM 862 C CA . VAL A 1 106 ? -39.356 9.437 46.333 1.00 85.88 106 VAL A CA 1
ATOM 863 C C . VAL A 1 106 ? -39.544 9.508 44.820 1.00 85.88 106 VAL A C 1
ATOM 865 O O . VAL A 1 106 ? -38.828 8.824 44.089 1.00 85.88 106 VAL A O 1
ATOM 868 N N . GLU A 1 107 ? -40.511 10.294 44.351 1.00 88.75 107 GLU A N 1
ATOM 869 C CA . GLU A 1 107 ? -40.827 10.413 42.928 1.00 88.75 107 GLU A CA 1
ATOM 870 C C . GLU A 1 107 ? -39.677 11.074 42.159 1.00 88.75 107 GLU A C 1
ATOM 872 O O . GLU A 1 107 ? -39.218 10.521 41.155 1.00 88.75 1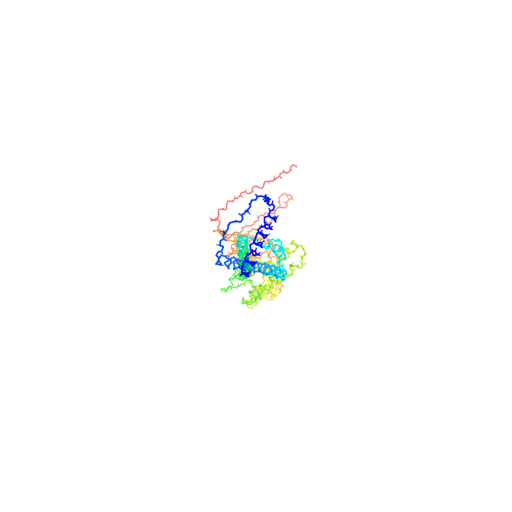07 GLU A O 1
ATOM 877 N N . ASP A 1 108 ? -39.123 12.163 42.691 1.00 88.19 108 ASP A N 1
ATOM 878 C CA . ASP A 1 108 ? -37.961 12.851 42.124 1.00 88.19 108 ASP A CA 1
ATOM 879 C C . ASP A 1 108 ? -36.730 11.943 42.064 1.00 88.19 108 ASP A C 1
ATOM 881 O O . ASP A 1 108 ? -36.044 11.869 41.042 1.00 88.19 108 ASP A O 1
ATOM 885 N N . MET A 1 109 ? -36.470 11.180 43.127 1.00 88.31 109 MET A N 1
ATOM 886 C CA . MET A 1 109 ? -35.343 10.249 43.173 1.00 88.31 109 MET A CA 1
ATOM 887 C C . MET A 1 109 ? -35.497 9.097 42.183 1.00 88.31 109 MET A C 1
ATOM 889 O O . MET A 1 109 ? -34.531 8.719 41.519 1.00 88.31 109 MET A O 1
ATOM 893 N N . VAL A 1 110 ? -36.700 8.532 42.059 1.00 89.75 110 VAL A N 1
ATOM 894 C CA . VAL A 1 110 ? -36.979 7.484 41.069 1.00 89.75 110 VAL A CA 1
ATOM 895 C C . VAL A 1 110 ? -36.799 8.026 39.652 1.00 89.75 110 VAL A C 1
ATOM 897 O O . VAL A 1 110 ? -36.218 7.332 38.816 1.00 89.75 110 VAL A O 1
ATOM 900 N N . ASN A 1 111 ? -37.252 9.250 39.382 1.00 90.69 111 ASN A N 1
ATOM 901 C CA . ASN A 1 111 ? -37.077 9.891 38.082 1.00 90.69 111 ASN A CA 1
ATOM 902 C C . ASN A 1 111 ? -35.596 10.167 37.788 1.00 90.69 111 ASN A C 1
ATOM 904 O O . ASN A 1 111 ? -35.115 9.757 36.736 1.00 90.69 111 ASN A O 1
ATOM 908 N N . GLY A 1 112 ? -34.835 10.725 38.733 1.00 88.81 112 GLY A N 1
ATOM 909 C CA . GLY A 1 112 ? -33.397 10.969 38.559 1.00 88.81 112 GLY A CA 1
ATOM 910 C C . GLY A 1 112 ? -32.576 9.687 38.365 1.00 88.81 112 GLY A C 1
ATOM 911 O O . GLY A 1 112 ? -31.668 9.638 37.532 1.00 88.81 112 GLY A O 1
ATOM 912 N N . LEU A 1 113 ? -32.920 8.605 39.075 1.00 89.69 113 LEU A N 1
ATOM 913 C CA . LEU A 1 113 ? -32.298 7.292 38.871 1.00 89.69 113 LEU A CA 1
ATOM 914 C C . LEU A 1 113 ? -32.640 6.697 37.501 1.00 89.69 113 LEU A C 1
ATOM 916 O O . LEU A 1 113 ? -31.774 6.092 36.866 1.00 89.69 113 LEU A O 1
ATOM 920 N N . ARG A 1 114 ? -33.881 6.874 37.029 1.00 92.69 114 ARG A N 1
ATOM 921 C CA . ARG A 1 114 ? -34.288 6.460 35.679 1.00 92.69 114 ARG A CA 1
ATOM 922 C C . ARG A 1 114 ? -33.539 7.237 34.609 1.00 92.69 114 ARG A C 1
ATOM 924 O O . ARG A 1 114 ? -32.956 6.609 33.737 1.00 92.69 114 ARG A O 1
ATOM 931 N N . GLU A 1 115 ? -33.470 8.559 34.726 1.00 91.88 115 GLU A N 1
ATOM 932 C CA . GLU A 1 115 ? -32.697 9.393 33.804 1.00 91.88 115 GLU A CA 1
ATOM 933 C C . GLU A 1 115 ? -31.226 8.969 33.775 1.00 91.88 115 GLU A C 1
ATOM 935 O O . GLU A 1 115 ? -30.662 8.773 32.704 1.00 91.88 115 GLU A O 1
ATOM 940 N N . THR A 1 116 ? -30.612 8.735 34.940 1.00 89.00 116 THR A N 1
ATOM 941 C CA . THR A 1 116 ? -29.225 8.244 35.022 1.00 89.00 116 THR A CA 1
ATOM 942 C C . THR A 1 116 ? -29.063 6.895 34.314 1.00 89.00 116 THR A C 1
ATOM 944 O O . THR A 1 116 ? -28.105 6.696 33.567 1.00 89.00 116 THR A O 1
ATOM 947 N N . SER A 1 117 ? -30.008 5.970 34.506 1.00 91.44 117 SER A N 1
ATOM 948 C CA . SER A 1 117 ? -30.022 4.679 33.810 1.00 91.44 117 SER A CA 1
ATOM 949 C C . SER A 1 117 ? -30.143 4.846 32.292 1.00 91.44 117 SER A C 1
ATOM 951 O O . SER A 1 117 ? -29.457 4.147 31.545 1.00 91.44 117 SER A O 1
ATOM 953 N N . ASP A 1 118 ? -30.985 5.769 31.832 1.00 94.19 118 ASP A N 1
ATOM 954 C CA . ASP A 1 118 ? -31.178 6.053 30.410 1.00 94.19 118 ASP A CA 1
ATOM 955 C C . ASP A 1 118 ? -29.915 6.674 29.792 1.00 94.19 118 ASP A C 1
ATOM 957 O O . ASP A 1 118 ? -29.505 6.271 28.702 1.00 94.19 118 ASP A O 1
ATOM 961 N N . TYR A 1 119 ? -29.229 7.574 30.508 1.00 92.00 119 TYR A N 1
ATOM 962 C CA . TYR A 1 119 ? -27.936 8.118 30.080 1.00 92.00 119 TYR A CA 1
ATOM 963 C C . TYR A 1 119 ? -26.860 7.035 29.965 1.00 92.00 119 TYR A C 1
ATOM 965 O O . TYR A 1 119 ? -26.121 7.016 28.983 1.00 92.00 119 TYR A O 1
ATOM 973 N N . ILE A 1 120 ? -26.786 6.105 30.923 1.00 90.56 120 ILE A N 1
ATOM 974 C CA . ILE A 1 120 ? -25.845 4.975 30.859 1.00 90.56 120 ILE A CA 1
ATOM 975 C C . ILE A 1 120 ? -26.156 4.077 29.654 1.00 90.56 120 ILE A C 1
ATOM 977 O O . ILE A 1 120 ? -25.237 3.637 28.963 1.00 90.56 120 ILE A O 1
ATOM 981 N N . ALA A 1 121 ? -27.435 3.804 29.383 1.00 93.31 121 ALA A N 1
ATOM 982 C CA . ALA A 1 121 ? -27.839 3.009 28.228 1.00 93.31 121 ALA A CA 1
ATOM 983 C C . ALA A 1 121 ? -27.458 3.693 26.906 1.00 93.31 121 ALA A C 1
ATOM 985 O O . ALA A 1 121 ? -26.897 3.046 26.023 1.00 93.31 121 ALA A O 1
ATOM 986 N N . LEU A 1 122 ? -27.698 5.001 26.800 1.00 95.00 122 LEU A N 1
ATOM 987 C CA . LEU A 1 122 ? -27.324 5.792 25.632 1.00 95.00 122 LEU A CA 1
ATOM 988 C C . LEU A 1 122 ? -25.805 5.819 25.429 1.00 95.00 122 LEU A C 1
ATOM 990 O O . LEU A 1 122 ? -25.332 5.633 24.311 1.00 95.00 122 LEU A O 1
ATOM 994 N N . GLU A 1 123 ? -25.030 5.988 26.500 1.00 92.25 123 GLU A N 1
ATOM 995 C CA . GLU A 1 123 ? -23.570 6.001 26.405 1.00 92.25 123 GLU A CA 1
ATOM 996 C C . GLU A 1 123 ? -22.999 4.627 26.039 1.00 92.25 123 GLU A C 1
ATOM 998 O O . GLU A 1 123 ? -22.074 4.531 25.234 1.00 92.25 123 GLU A O 1
ATOM 1003 N N . ARG A 1 124 ? -23.594 3.541 26.546 1.00 93.62 124 ARG A N 1
ATOM 1004 C CA . ARG A 1 124 ? -23.251 2.181 26.113 1.00 93.62 124 ARG A CA 1
ATOM 1005 C C . ARG A 1 124 ? -23.453 2.017 24.607 1.00 93.62 124 ARG A C 1
ATOM 1007 O O . ARG A 1 124 ? -22.571 1.484 23.934 1.00 93.62 124 ARG A O 1
ATOM 1014 N N . ASP A 1 125 ? -24.589 2.471 24.088 1.00 94.88 125 ASP A N 1
ATOM 1015 C CA . ASP A 1 125 ? -24.909 2.356 22.666 1.00 94.88 125 ASP A CA 1
ATOM 1016 C C . ASP A 1 125 ? -23.963 3.231 21.814 1.00 94.88 125 ASP A C 1
ATOM 1018 O O . ASP A 1 125 ? -23.495 2.792 20.760 1.00 94.88 125 ASP A O 1
ATOM 1022 N N . ASN A 1 126 ? -23.586 4.421 22.304 1.00 93.69 126 ASN A N 1
ATOM 1023 C CA . ASN A 1 126 ? -22.566 5.272 21.679 1.00 93.69 126 ASN A CA 1
ATOM 1024 C C . ASN A 1 126 ? -21.199 4.576 21.608 1.00 93.69 126 ASN A C 1
ATOM 1026 O O . ASN A 1 126 ? -20.553 4.591 20.558 1.00 93.69 126 ASN A O 1
ATOM 1030 N N . VAL A 1 127 ? -20.754 3.950 22.703 1.00 94.38 127 VAL A N 1
ATOM 1031 C CA . VAL A 1 127 ? -19.488 3.204 22.745 1.00 94.38 127 VAL A CA 1
ATOM 1032 C C . VAL A 1 127 ? -19.529 2.008 21.796 1.00 94.38 127 VAL A C 1
ATOM 1034 O O . VAL A 1 127 ? -18.566 1.780 21.064 1.00 94.38 127 VAL A O 1
ATOM 1037 N N . GLU A 1 128 ? -20.635 1.263 21.756 1.00 95.00 128 GLU A N 1
ATOM 1038 C CA . GLU A 1 128 ? -20.785 0.132 20.837 1.00 95.00 128 GLU A CA 1
ATOM 1039 C C . GLU A 1 128 ? -20.709 0.584 19.374 1.00 95.00 128 GLU A C 1
ATOM 1041 O O . GLU A 1 128 ? -19.999 -0.030 18.570 1.00 95.00 128 GLU A O 1
ATOM 1046 N N . GLN A 1 129 ? -21.382 1.684 19.030 1.00 94.44 129 GLN A N 1
ATOM 1047 C CA . GLN A 1 129 ? -21.294 2.261 17.693 1.00 94.44 129 GLN A CA 1
ATOM 1048 C C . GLN A 1 129 ? -19.865 2.726 17.381 1.00 94.44 129 GLN A C 1
ATOM 1050 O O . GLN A 1 129 ? -19.342 2.404 16.316 1.00 94.44 129 GLN A O 1
ATOM 1055 N N . GLY A 1 130 ? -19.193 3.385 18.329 1.00 94.81 130 GLY A N 1
ATOM 1056 C CA . GLY A 1 130 ? -17.800 3.803 18.176 1.00 94.81 130 GLY A CA 1
ATOM 1057 C C . GLY A 1 130 ? -16.845 2.631 17.926 1.00 94.81 130 GLY A C 1
ATOM 1058 O O . GLY A 1 130 ? -15.959 2.725 17.078 1.00 94.81 130 GLY A O 1
ATOM 1059 N N . ILE A 1 131 ? -17.046 1.493 18.599 1.00 94.00 131 ILE A N 1
ATOM 1060 C CA . ILE A 1 131 ? -16.262 0.269 18.360 1.00 94.00 131 ILE A CA 1
ATOM 1061 C C . ILE A 1 131 ? -16.481 -0.248 16.933 1.00 94.00 131 ILE A C 1
ATOM 1063 O O . ILE A 1 131 ? -15.510 -0.596 16.257 1.00 94.00 131 ILE A O 1
ATOM 1067 N N . ARG A 1 132 ? -17.731 -0.281 16.455 1.00 94.50 132 ARG A N 1
ATOM 1068 C CA . ARG A 1 132 ? -18.050 -0.720 15.085 1.00 94.50 132 ARG A CA 1
ATOM 1069 C C . ARG A 1 132 ? -17.422 0.197 14.039 1.00 94.50 132 ARG A C 1
ATOM 1071 O O . ARG A 1 132 ? -16.836 -0.292 13.074 1.00 94.50 132 ARG A O 1
ATOM 1078 N N . ASP A 1 133 ? -17.483 1.507 14.255 1.00 94.50 133 ASP A N 1
ATOM 1079 C CA . ASP A 1 133 ? -16.887 2.494 13.354 1.00 94.50 133 ASP A CA 1
ATOM 1080 C C . ASP A 1 133 ? -15.359 2.326 13.289 1.00 94.50 133 ASP A C 1
ATOM 1082 O O . ASP A 1 133 ? -14.771 2.331 12.205 1.00 94.50 133 ASP A O 1
ATOM 1086 N N . LEU A 1 134 ? -14.701 2.101 14.434 1.00 93.00 134 LEU A N 1
ATOM 1087 C CA . LEU A 1 134 ? -13.260 1.837 14.490 1.00 93.00 134 LEU A CA 1
ATOM 1088 C C . LEU A 1 134 ? -12.873 0.541 13.766 1.00 93.00 134 LEU A C 1
ATOM 1090 O O . LEU A 1 134 ? -11.870 0.525 13.049 1.00 93.00 134 LEU A O 1
ATOM 1094 N N . GLN A 1 135 ? -13.666 -0.524 13.908 1.00 92.19 135 GLN A N 1
ATOM 1095 C CA . GLN A 1 135 ? -13.460 -1.773 13.166 1.00 92.19 135 GLN A CA 1
ATOM 1096 C C . GLN A 1 135 ? -13.580 -1.547 11.657 1.00 92.19 135 GLN A C 1
ATOM 1098 O O . GLN A 1 135 ? -12.712 -1.973 10.898 1.00 92.19 135 GLN A O 1
ATOM 1103 N N . GLN A 1 136 ? -14.592 -0.793 11.222 1.00 94.62 136 GLN A N 1
ATOM 1104 C CA . GLN A 1 136 ? -14.770 -0.464 9.812 1.00 94.62 136 GLN A CA 1
ATOM 1105 C C . GLN A 1 136 ? -13.609 0.382 9.265 1.00 94.62 136 GLN A C 1
ATOM 1107 O O . GLN A 1 136 ? -13.163 0.179 8.134 1.00 94.62 136 GLN A O 1
ATOM 1112 N N . ILE A 1 137 ? -13.089 1.330 10.049 1.00 93.50 137 ILE A N 1
ATOM 1113 C CA . ILE A 1 137 ? -11.906 2.115 9.672 1.00 93.50 137 ILE A CA 1
ATOM 1114 C C . ILE A 1 137 ? -10.681 1.206 9.513 1.00 93.50 137 ILE A C 1
ATOM 1116 O O . ILE A 1 137 ? -9.928 1.383 8.552 1.00 93.50 137 ILE A O 1
ATOM 1120 N N . ALA A 1 138 ? -10.487 0.240 10.415 1.00 90.56 138 ALA A N 1
ATOM 1121 C CA . ALA A 1 138 ? -9.387 -0.718 10.336 1.00 90.56 138 ALA A CA 1
ATOM 1122 C C . ALA A 1 138 ? -9.481 -1.588 9.071 1.00 90.56 138 ALA A C 1
ATOM 1124 O O . ALA A 1 138 ? -8.515 -1.652 8.310 1.00 90.56 138 ALA A O 1
ATOM 1125 N N . ASP A 1 139 ? -10.656 -2.156 8.785 1.00 93.31 139 ASP A N 1
ATOM 1126 C CA . ASP A 1 139 ? -10.903 -2.936 7.565 1.00 93.31 139 ASP A CA 1
ATOM 1127 C C . ASP A 1 139 ? -10.633 -2.109 6.294 1.00 93.31 139 ASP A C 1
ATOM 1129 O O . ASP A 1 139 ? -9.889 -2.530 5.406 1.00 93.31 139 ASP A O 1
ATOM 1133 N N . ASN A 1 140 ? -11.165 -0.884 6.226 1.00 94.75 140 ASN A N 1
ATOM 1134 C CA . ASN A 1 140 ? -10.949 0.017 5.090 1.00 94.75 140 ASN A CA 1
ATOM 1135 C C . ASN A 1 140 ? -9.466 0.375 4.905 1.00 94.75 140 ASN A C 1
ATOM 1137 O O . ASN A 1 140 ? -8.983 0.552 3.780 1.00 94.75 140 ASN A O 1
ATOM 1141 N N . PHE A 1 141 ? -8.730 0.526 6.006 1.00 94.00 141 PHE A N 1
ATOM 1142 C CA . PHE A 1 141 ? -7.301 0.803 5.967 1.00 94.00 141 PHE A CA 1
ATOM 1143 C C . PHE A 1 141 ? -6.515 -0.388 5.400 1.00 94.00 141 PHE A C 1
ATOM 1145 O O . PHE A 1 141 ? -5.675 -0.197 4.515 1.00 94.00 141 PHE A O 1
ATOM 1152 N N . GLU A 1 142 ? -6.827 -1.608 5.841 1.00 93.75 142 GLU A N 1
ATOM 1153 C CA . GLU A 1 142 ? -6.240 -2.844 5.313 1.00 93.75 142 GLU A CA 1
ATOM 1154 C C . GLU A 1 142 ? -6.495 -3.002 3.811 1.00 93.75 142 GLU A C 1
ATOM 1156 O O . GLU A 1 142 ? -5.557 -3.225 3.036 1.00 93.75 142 GLU A O 1
ATOM 1161 N N . GLU A 1 143 ? -7.742 -2.810 3.377 1.00 94.69 143 GLU A N 1
ATOM 1162 C CA . GLU A 1 143 ? -8.117 -2.859 1.962 1.00 94.69 143 GLU A CA 1
ATOM 1163 C C . GLU A 1 143 ? -7.347 -1.827 1.139 1.00 94.69 143 GLU A C 1
ATOM 1165 O O . GLU A 1 143 ? -6.826 -2.135 0.063 1.00 94.69 143 GLU A O 1
ATOM 1170 N N . ARG A 1 144 ? -7.178 -0.612 1.667 1.00 95.12 144 ARG A N 1
ATOM 1171 C CA . ARG A 1 144 ? -6.393 0.430 1.001 1.00 95.12 144 ARG A CA 1
ATOM 1172 C C . ARG A 1 144 ? -4.919 0.046 0.865 1.00 95.12 144 ARG A C 1
ATOM 1174 O O . ARG A 1 144 ? -4.324 0.298 -0.186 1.00 95.12 144 ARG A O 1
ATOM 1181 N N . CYS A 1 145 ? -4.320 -0.574 1.880 1.00 95.06 145 CYS A N 1
ATOM 1182 C CA . CYS A 1 145 ? -2.950 -1.087 1.805 1.00 95.06 145 CYS A CA 1
ATOM 1183 C C . CYS A 1 145 ? -2.807 -2.174 0.728 1.00 95.06 145 CYS A C 1
ATOM 1185 O O . CYS A 1 145 ? -1.856 -2.141 -0.061 1.00 95.06 145 CYS A O 1
ATOM 1187 N N . ILE A 1 146 ? -3.768 -3.097 0.643 1.00 95.19 146 ILE A N 1
ATOM 1188 C CA . ILE A 1 146 ? -3.806 -4.145 -0.389 1.00 95.19 146 ILE A CA 1
ATOM 1189 C C . ILE A 1 146 ? -3.984 -3.532 -1.781 1.00 95.19 146 ILE A C 1
ATOM 1191 O O . ILE A 1 146 ? -3.291 -3.928 -2.724 1.00 95.19 146 ILE A O 1
ATOM 1195 N N . GLN A 1 147 ? -4.846 -2.524 -1.918 1.00 95.06 147 GLN A N 1
ATOM 1196 C CA . GLN A 1 147 ? -5.055 -1.817 -3.178 1.00 95.06 147 GLN A CA 1
ATOM 1197 C C . GLN A 1 147 ? -3.771 -1.132 -3.656 1.00 95.06 147 GLN A C 1
ATOM 1199 O O . GLN A 1 147 ? -3.415 -1.241 -4.827 1.00 95.06 147 GLN A O 1
ATOM 1204 N N . ILE A 1 148 ? -3.028 -0.473 -2.759 1.00 94.25 148 ILE A N 1
ATOM 1205 C CA . ILE A 1 148 ? -1.723 0.120 -3.093 1.00 94.25 148 ILE A CA 1
ATOM 1206 C C . ILE A 1 148 ? -0.760 -0.959 -3.599 1.00 94.25 148 ILE A C 1
ATOM 1208 O O . ILE A 1 148 ? -0.116 -0.770 -4.631 1.00 94.25 148 ILE A O 1
ATOM 1212 N N . CYS A 1 149 ? -0.684 -2.107 -2.922 1.00 95.00 149 CYS A N 1
ATOM 1213 C CA . CYS A 1 149 ? 0.171 -3.215 -3.349 1.00 95.00 149 CYS A CA 1
ATOM 1214 C C . CYS A 1 149 ? -0.241 -3.767 -4.724 1.00 95.00 149 CYS A C 1
ATOM 1216 O O . CYS A 1 149 ? 0.618 -4.049 -5.561 1.00 95.00 149 CYS A O 1
ATOM 1218 N N . SER A 1 150 ? -1.546 -3.856 -4.984 1.00 93.81 150 SER A N 1
ATOM 1219 C CA . SER A 1 150 ? -2.112 -4.299 -6.264 1.00 93.81 150 SER A CA 1
ATOM 1220 C C . SER A 1 150 ? -1.813 -3.312 -7.395 1.00 93.81 150 SER A C 1
ATOM 1222 O O . SER A 1 150 ? -1.449 -3.721 -8.500 1.00 93.81 150 SER A O 1
ATOM 1224 N N . ASN A 1 151 ? -1.871 -2.009 -7.112 1.00 92.38 151 ASN A N 1
ATOM 1225 C CA . ASN A 1 151 ? -1.473 -0.966 -8.055 1.00 92.38 151 ASN A CA 1
ATOM 1226 C C . ASN A 1 151 ? 0.024 -1.073 -8.386 1.00 92.38 151 ASN A C 1
ATOM 1228 O O . ASN A 1 151 ? 0.393 -1.080 -9.558 1.00 92.38 151 ASN A O 1
ATOM 1232 N N . ILE A 1 152 ? 0.889 -1.241 -7.375 1.00 91.75 152 ILE A N 1
ATOM 1233 C CA . ILE A 1 152 ? 2.334 -1.440 -7.584 1.00 91.75 152 ILE A CA 1
ATOM 1234 C C . ILE A 1 152 ? 2.587 -2.690 -8.435 1.00 91.75 152 ILE A C 1
ATOM 1236 O O . ILE A 1 152 ? 3.369 -2.639 -9.381 1.00 91.75 152 ILE A O 1
ATOM 1240 N N . ARG A 1 153 ? 1.913 -3.808 -8.135 1.00 92.75 153 ARG A N 1
ATOM 1241 C CA . ARG A 1 153 ? 2.009 -5.041 -8.929 1.00 92.75 153 ARG A CA 1
ATOM 1242 C C . ARG A 1 153 ? 1.627 -4.795 -10.387 1.00 92.75 153 ARG A C 1
ATOM 1244 O O . ARG A 1 153 ? 2.382 -5.177 -11.275 1.00 92.75 153 ARG A O 1
ATOM 1251 N N . THR A 1 154 ? 0.506 -4.121 -10.623 1.00 91.19 154 THR A N 1
ATOM 1252 C CA . THR A 1 154 ? 0.015 -3.800 -11.971 1.00 91.19 154 THR A CA 1
ATOM 1253 C C . THR A 1 154 ? 1.037 -2.983 -12.761 1.00 91.19 154 THR A C 1
ATOM 1255 O O . THR A 1 154 ? 1.340 -3.312 -13.909 1.00 91.19 154 THR A O 1
ATOM 1258 N N . GLU A 1 155 ? 1.624 -1.961 -12.140 1.00 85.75 155 GLU A N 1
ATOM 1259 C CA . GLU A 1 155 ? 2.647 -1.122 -12.769 1.00 85.75 155 GLU A CA 1
ATOM 1260 C C . GLU A 1 155 ? 3.944 -1.901 -13.059 1.00 85.75 155 GLU A C 1
ATOM 1262 O O . GLU A 1 155 ? 4.506 -1.814 -14.155 1.00 85.75 155 GLU A O 1
ATOM 1267 N N . LEU A 1 156 ? 4.382 -2.763 -12.137 1.00 88.12 156 LEU A N 1
ATOM 1268 C CA . LEU A 1 156 ? 5.546 -3.632 -12.350 1.00 88.12 156 LEU A CA 1
ATOM 1269 C C . LEU A 1 156 ? 5.315 -4.666 -13.466 1.00 88.12 156 LEU A C 1
ATOM 1271 O O . LEU A 1 156 ? 6.231 -4.947 -14.240 1.00 88.12 156 LEU A O 1
ATOM 1275 N N . GLU A 1 157 ? 4.096 -5.192 -13.606 1.00 87.81 157 GLU A N 1
ATOM 1276 C CA . GLU A 1 157 ? 3.704 -6.081 -14.710 1.00 87.81 157 GLU A CA 1
ATOM 1277 C C . GLU A 1 157 ? 3.543 -5.340 -16.053 1.00 87.81 157 GLU A C 1
ATOM 1279 O O . GLU A 1 157 ? 3.603 -5.955 -17.128 1.00 87.81 157 GLU A O 1
ATOM 1284 N N . ARG A 1 158 ? 3.357 -4.014 -16.026 1.00 84.31 158 ARG A N 1
ATOM 1285 C CA . ARG A 1 158 ? 3.263 -3.163 -17.221 1.00 84.31 158 ARG A CA 1
ATOM 1286 C C . ARG A 1 158 ? 4.630 -2.896 -17.850 1.00 84.31 158 ARG A C 1
ATOM 1288 O O . ARG A 1 158 ? 4.727 -2.859 -19.079 1.00 84.31 158 ARG A O 1
ATOM 1295 N N . LEU A 1 159 ? 5.686 -2.778 -17.043 1.00 81.56 159 LEU A N 1
ATOM 1296 C CA . LEU A 1 159 ? 7.047 -2.485 -17.509 1.00 81.56 159 LEU A CA 1
ATOM 1297 C C . LEU A 1 159 ? 7.537 -3.456 -18.615 1.00 81.56 159 LEU A C 1
ATOM 1299 O O . LEU A 1 159 ? 7.935 -2.975 -19.681 1.00 81.56 159 LEU A O 1
ATOM 1303 N N . PRO A 1 160 ? 7.445 -4.798 -18.470 1.00 82.75 160 PRO A N 1
ATOM 1304 C CA . PRO A 1 160 ? 7.805 -5.727 -19.544 1.00 82.75 160 PRO A CA 1
ATOM 1305 C C . PRO A 1 160 ? 7.016 -5.510 -20.839 1.00 82.75 160 PRO A C 1
ATOM 1307 O O . PRO A 1 160 ? 7.579 -5.621 -21.928 1.00 82.75 160 PRO A O 1
ATOM 1310 N N . LYS A 1 161 ? 5.722 -5.174 -20.735 1.00 80.56 161 LYS A N 1
ATOM 1311 C CA . LYS A 1 161 ? 4.831 -4.979 -21.891 1.00 80.56 161 LYS A CA 1
ATOM 1312 C C . LYS A 1 161 ? 5.226 -3.753 -22.715 1.00 80.56 161 LYS A C 1
ATOM 1314 O O . LYS A 1 161 ? 5.156 -3.823 -23.938 1.00 80.56 161 LYS A O 1
ATOM 1319 N N . LEU A 1 162 ? 5.662 -2.680 -22.057 1.00 73.38 162 LEU A N 1
ATOM 1320 C CA . LEU A 1 162 ? 6.113 -1.441 -22.704 1.00 73.38 162 LEU A CA 1
ATOM 1321 C C . LEU A 1 162 ? 7.541 -1.537 -23.254 1.00 73.38 162 LEU A C 1
ATOM 1323 O O . LEU A 1 162 ? 7.906 -0.811 -24.169 1.00 73.38 162 LEU A O 1
ATOM 1327 N N . SER A 1 163 ? 8.342 -2.472 -22.746 1.00 73.44 163 SER A N 1
ATOM 1328 C CA . SER A 1 163 ? 9.704 -2.715 -23.231 1.00 73.44 163 SER A CA 1
ATOM 1329 C C . SER A 1 163 ? 9.780 -3.608 -24.483 1.00 73.44 163 SER A C 1
ATOM 1331 O O . SER A 1 163 ? 10.848 -4.116 -24.813 1.00 73.44 163 SER A O 1
ATOM 1333 N N . LYS A 1 164 ? 8.662 -3.891 -25.161 1.00 75.69 164 LYS A N 1
ATOM 1334 C CA . LYS A 1 164 ? 8.643 -4.820 -26.301 1.00 75.69 164 LYS A CA 1
ATOM 1335 C C . LYS A 1 164 ? 9.269 -4.214 -27.554 1.00 75.69 164 LYS A C 1
ATOM 1337 O O . LYS A 1 164 ? 9.002 -3.071 -27.908 1.00 75.69 164 LYS A O 1
ATOM 1342 N N . ILE A 1 165 ? 10.045 -5.030 -28.263 1.00 68.88 165 ILE A N 1
ATOM 1343 C CA . ILE A 1 165 ? 10.626 -4.712 -29.569 1.00 68.88 165 ILE A CA 1
ATOM 1344 C C . ILE A 1 165 ? 10.181 -5.716 -30.619 1.00 68.88 165 ILE A C 1
ATOM 1346 O O . ILE A 1 165 ? 10.105 -6.910 -30.344 1.00 68.88 165 ILE A O 1
ATOM 1350 N N . ASN A 1 166 ? 9.928 -5.232 -31.834 1.00 66.75 166 ASN A N 1
ATOM 1351 C CA . ASN A 1 166 ? 9.714 -6.096 -32.989 1.00 66.75 166 ASN A CA 1
ATOM 1352 C C . ASN A 1 166 ? 11.068 -6.435 -33.625 1.00 66.75 166 ASN A C 1
ATOM 1354 O O . ASN A 1 166 ? 11.733 -5.573 -34.208 1.00 66.75 166 ASN A O 1
ATOM 1358 N N . LEU A 1 167 ? 11.462 -7.699 -33.505 1.00 67.44 167 LEU A N 1
ATOM 1359 C CA . LEU A 1 167 ? 12.664 -8.275 -34.095 1.00 67.44 167 LEU A CA 1
ATOM 1360 C C . LEU A 1 167 ? 12.252 -9.356 -35.089 1.00 67.44 167 LEU A C 1
ATOM 1362 O O . LEU A 1 167 ? 11.641 -10.345 -34.703 1.00 67.44 167 LEU A O 1
ATOM 1366 N N . ASP A 1 168 ? 12.582 -9.161 -36.367 1.00 68.88 168 ASP A N 1
ATOM 1367 C CA . ASP A 1 168 ? 12.383 -10.163 -37.425 1.00 68.88 168 ASP A CA 1
ATOM 1368 C C . ASP A 1 168 ? 10.951 -10.746 -37.477 1.00 68.88 168 ASP A C 1
ATOM 1370 O O . ASP A 1 168 ? 10.755 -11.930 -37.737 1.00 68.88 168 ASP A O 1
ATOM 1374 N N . GLY A 1 169 ? 9.942 -9.906 -37.203 1.00 70.25 169 GLY A N 1
ATOM 1375 C CA . GLY A 1 169 ? 8.519 -10.277 -37.183 1.00 70.25 169 GLY A CA 1
ATOM 1376 C C . GLY A 1 169 ? 7.976 -10.755 -35.829 1.00 70.25 169 GLY A C 1
ATOM 1377 O O . GLY A 1 169 ? 6.765 -10.908 -35.693 1.00 70.25 169 GLY A O 1
ATOM 1378 N N . GLU A 1 170 ? 8.824 -10.931 -34.813 1.00 77.25 170 GLU A N 1
ATOM 1379 C CA . GLU A 1 170 ? 8.434 -11.363 -33.464 1.00 77.25 170 GLU A CA 1
ATOM 1380 C C . GLU A 1 170 ? 8.538 -10.220 -32.447 1.00 77.25 170 GLU A C 1
ATOM 1382 O O . GLU A 1 170 ? 9.516 -9.471 -32.419 1.00 77.25 170 GLU A O 1
ATOM 1387 N N . SER A 1 171 ? 7.531 -10.097 -31.577 1.00 78.31 171 SER A N 1
ATOM 1388 C CA . SER A 1 171 ? 7.519 -9.106 -30.497 1.00 78.31 171 SER A CA 1
ATOM 1389 C C . SER A 1 171 ? 8.135 -9.696 -29.228 1.00 78.31 171 SER A C 1
ATOM 1391 O O . SER A 1 171 ? 7.537 -10.562 -28.586 1.00 78.31 171 SER A O 1
ATOM 1393 N N . VAL A 1 172 ? 9.326 -9.226 -28.855 1.00 81.38 172 VAL A N 1
ATOM 1394 C CA . VAL A 1 172 ? 10.104 -9.742 -27.718 1.00 81.38 172 VAL A CA 1
ATOM 1395 C C . VAL A 1 172 ? 10.238 -8.659 -26.642 1.00 81.38 172 VAL A C 1
ATOM 1397 O O . VAL A 1 172 ? 10.648 -7.542 -26.963 1.00 81.38 172 VAL A O 1
ATOM 1400 N N . PRO A 1 173 ? 9.911 -8.934 -25.363 1.00 83.06 173 PRO A N 1
ATOM 1401 C CA . PRO A 1 173 ? 10.135 -7.979 -24.284 1.00 83.06 173 PRO A CA 1
ATOM 1402 C C . PRO A 1 173 ? 11.629 -7.861 -23.986 1.00 83.06 173 PRO A C 1
ATOM 1404 O O . PRO A 1 173 ? 12.298 -8.858 -23.702 1.00 83.06 173 PRO A O 1
ATOM 1407 N N . VAL A 1 174 ? 12.148 -6.635 -24.026 1.00 79.12 174 VAL A N 1
ATOM 1408 C CA . VAL A 1 174 ? 13.538 -6.335 -23.665 1.00 79.12 174 VAL A CA 1
ATOM 1409 C C . VAL A 1 174 ? 13.791 -6.581 -22.187 1.00 79.12 174 VAL A C 1
ATOM 1411 O O . VAL A 1 174 ? 14.850 -7.088 -21.816 1.00 79.12 174 VAL A O 1
ATOM 1414 N N . ILE A 1 175 ? 12.826 -6.204 -21.353 1.00 84.94 175 ILE A N 1
ATOM 1415 C CA . ILE A 1 175 ? 12.892 -6.334 -19.906 1.00 84.94 175 ILE A CA 1
ATOM 1416 C C . ILE A 1 175 ? 11.887 -7.390 -19.479 1.00 84.94 175 ILE A C 1
ATOM 1418 O O . ILE A 1 175 ? 10.722 -7.359 -19.866 1.00 84.94 175 ILE A O 1
ATOM 1422 N N . THR A 1 176 ? 12.328 -8.301 -18.623 1.00 87.88 176 THR A N 1
ATOM 1423 C CA . THR A 1 176 ? 11.443 -9.222 -17.914 1.00 87.88 176 THR A CA 1
ATOM 1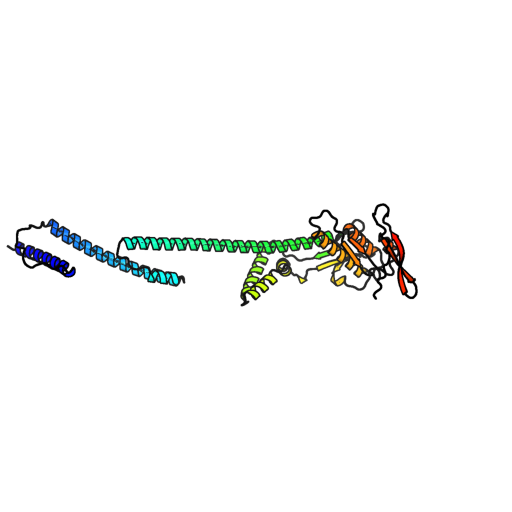424 C C . THR A 1 176 ? 11.707 -9.104 -16.424 1.00 87.88 176 THR A C 1
ATOM 1426 O O . THR A 1 176 ? 12.855 -9.014 -15.988 1.00 87.88 176 THR A O 1
ATOM 1429 N N . LEU A 1 177 ? 10.630 -9.063 -15.647 1.00 90.25 177 LEU A N 1
ATOM 1430 C CA . LEU A 1 177 ? 10.681 -8.956 -14.199 1.00 90.25 177 LEU A CA 1
ATOM 1431 C C . LEU A 1 177 ? 9.987 -10.183 -13.616 1.00 90.25 177 LEU A C 1
ATOM 1433 O O . LEU A 1 177 ? 8.837 -10.464 -13.947 1.00 90.25 177 LEU A O 1
ATOM 1437 N N . GLN A 1 178 ? 10.703 -10.935 -12.789 1.00 90.56 178 GLN A N 1
ATOM 1438 C CA . GLN A 1 178 ? 10.176 -12.101 -12.089 1.00 90.56 178 GLN A CA 1
ATOM 1439 C C . GLN A 1 178 ? 10.002 -11.735 -10.621 1.00 90.56 178 GLN A C 1
ATOM 1441 O O . GLN A 1 178 ? 10.988 -11.479 -9.931 1.00 90.56 178 GLN A O 1
ATOM 1446 N N . ILE A 1 179 ? 8.754 -11.698 -10.158 1.00 92.69 179 ILE A N 1
ATOM 1447 C CA . ILE A 1 179 ? 8.405 -11.419 -8.763 1.00 92.69 179 ILE A CA 1
ATOM 1448 C C . ILE A 1 179 ? 7.595 -12.607 -8.230 1.00 92.69 179 ILE A C 1
ATOM 1450 O O . ILE A 1 179 ? 6.574 -12.954 -8.827 1.00 92.69 179 ILE A O 1
ATOM 1454 N N . PRO A 1 180 ? 8.020 -13.250 -7.129 1.00 93.25 180 PRO A N 1
ATOM 1455 C CA . PRO A 1 180 ? 7.287 -14.363 -6.541 1.00 93.25 180 PRO A CA 1
ATOM 1456 C C . PRO A 1 180 ? 6.203 -13.845 -5.601 1.00 93.25 180 PRO A C 1
ATOM 1458 O O . PRO A 1 180 ? 6.384 -13.757 -4.383 1.00 93.25 180 PRO A O 1
ATOM 1461 N N . TYR A 1 181 ? 5.064 -13.494 -6.181 1.00 94.44 181 TYR A N 1
ATOM 1462 C CA . TYR A 1 181 ? 3.876 -13.122 -5.423 1.00 94.44 181 TYR A CA 1
ATOM 1463 C C . TYR A 1 181 ? 3.334 -14.304 -4.619 1.00 94.44 181 TYR A C 1
ATOM 1465 O O . TYR A 1 181 ? 3.344 -15.444 -5.088 1.00 94.44 181 TYR A O 1
ATOM 1473 N N . ILE A 1 182 ? 2.823 -14.023 -3.422 1.00 94.06 182 ILE A N 1
ATOM 1474 C CA . ILE A 1 182 ? 1.950 -14.978 -2.731 1.00 94.06 182 ILE A CA 1
ATOM 1475 C C . ILE A 1 182 ? 0.582 -15.001 -3.430 1.00 94.06 182 ILE A C 1
ATOM 1477 O O . ILE A 1 182 ? 0.256 -14.105 -4.216 1.00 94.06 182 ILE A O 1
ATOM 1481 N N . LYS A 1 183 ? -0.232 -16.024 -3.162 1.00 94.00 183 LYS A N 1
ATOM 1482 C CA . LYS A 1 183 ? -1.586 -16.087 -3.724 1.00 94.00 183 LYS A CA 1
ATOM 1483 C C . LYS A 1 183 ? -2.468 -14.988 -3.126 1.00 94.00 183 LYS A C 1
ATOM 1485 O O . LYS A 1 183 ? -2.385 -14.718 -1.930 1.00 94.00 183 LYS A O 1
ATOM 1490 N N . GLU A 1 184 ? -3.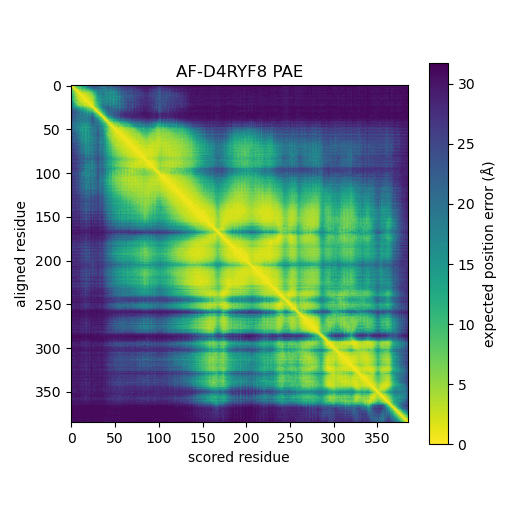334 -14.412 -3.956 1.00 91.94 184 GLU A N 1
ATOM 1491 C CA . GLU A 1 184 ? -4.202 -13.278 -3.594 1.00 91.94 184 GLU A CA 1
ATOM 1492 C C . GLU A 1 184 ? -5.141 -13.587 -2.421 1.00 91.94 184 GLU A C 1
ATOM 1494 O O . GLU A 1 184 ? -5.384 -12.718 -1.590 1.00 91.94 184 GLU A O 1
ATOM 1499 N N . GLU A 1 185 ? -5.584 -14.842 -2.290 1.00 93.62 185 GLU A N 1
ATOM 1500 C CA . GLU A 1 185 ? -6.409 -15.317 -1.168 1.00 93.62 185 GLU A CA 1
ATOM 1501 C C . GLU A 1 185 ? -5.767 -15.074 0.212 1.00 93.62 185 GLU A C 1
ATOM 1503 O O . GLU A 1 185 ? -6.477 -14.887 1.195 1.00 93.62 185 GLU A O 1
ATOM 1508 N N . PHE A 1 186 ? -4.432 -14.993 0.284 1.00 94.56 186 PHE A N 1
ATOM 1509 C CA . PHE A 1 186 ? -3.697 -14.737 1.526 1.00 94.56 186 PHE A CA 1
ATOM 1510 C C . PHE A 1 186 ? -3.347 -13.260 1.750 1.00 94.56 186 PHE A C 1
ATOM 1512 O O . PHE A 1 186 ? -2.755 -12.932 2.778 1.00 94.56 186 PHE A O 1
ATOM 1519 N N . TYR A 1 187 ? -3.668 -12.353 0.819 1.00 94.44 187 TYR A N 1
ATOM 1520 C CA . TYR A 1 187 ? -3.278 -10.942 0.944 1.00 94.44 187 TYR A CA 1
ATOM 1521 C C . TYR A 1 187 ? -3.899 -10.288 2.175 1.00 94.44 187 TYR A C 1
ATOM 1523 O O . TYR A 1 187 ? -3.182 -9.612 2.912 1.00 94.44 187 TYR A O 1
ATOM 1531 N N . LYS A 1 188 ? -5.197 -10.523 2.417 1.00 94.12 188 LYS A N 1
ATOM 1532 C CA . LYS A 1 188 ? -5.904 -9.950 3.569 1.00 94.12 188 LYS A CA 1
ATOM 1533 C C . LYS A 1 188 ? -5.283 -10.427 4.878 1.00 94.12 188 LYS A C 1
ATOM 1535 O O . LYS A 1 188 ? -4.751 -9.616 5.621 1.00 94.12 188 LYS A O 1
ATOM 1540 N N 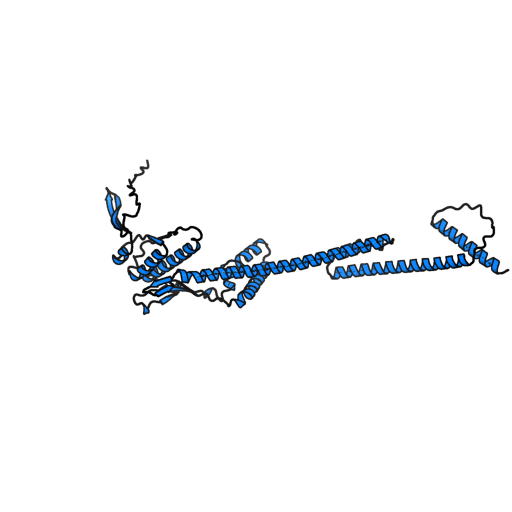. GLU A 1 189 ? -5.206 -11.741 5.080 1.00 94.94 189 GLU A N 1
ATOM 1541 C CA . GLU A 1 189 ? -4.624 -12.346 6.287 1.00 94.94 189 GLU A CA 1
ATOM 1542 C C . GLU A 1 189 ? -3.196 -11.847 6.580 1.00 94.94 189 GLU A C 1
ATOM 1544 O O . GLU A 1 189 ? -2.868 -11.482 7.715 1.00 94.94 189 GLU A O 1
ATOM 1549 N N . LYS A 1 190 ? -2.330 -11.794 5.558 1.00 94.88 190 LYS A N 1
ATOM 1550 C CA . LYS A 1 190 ? -0.949 -11.317 5.721 1.00 94.88 190 LYS A CA 1
ATOM 1551 C C . LYS A 1 190 ? -0.876 -9.825 6.021 1.00 94.88 190 LYS A C 1
ATOM 1553 O O . LYS A 1 190 ? -0.036 -9.432 6.829 1.00 94.88 190 LYS A O 1
ATOM 1558 N N . MET A 1 191 ? -1.737 -9.011 5.412 1.00 95.38 191 MET A N 1
ATOM 1559 C CA . MET A 1 191 ? -1.787 -7.571 5.667 1.00 95.38 191 MET A CA 1
ATOM 1560 C C . MET A 1 191 ? -2.289 -7.268 7.081 1.00 95.38 191 MET A C 1
ATOM 1562 O O . MET A 1 191 ? -1.624 -6.518 7.794 1.00 95.38 191 MET A O 1
ATOM 1566 N N . THR A 1 192 ? -3.372 -7.917 7.518 1.00 95.12 192 THR A N 1
ATOM 1567 C CA . THR A 1 192 ? -3.894 -7.829 8.891 1.00 95.12 192 THR A CA 1
ATOM 1568 C C . THR A 1 192 ? -2.804 -8.182 9.905 1.00 95.12 192 THR A C 1
ATOM 1570 O O . THR A 1 192 ? -2.507 -7.413 10.818 1.00 95.12 192 THR A O 1
ATOM 1573 N N . THR A 1 193 ? -2.123 -9.318 9.705 1.00 95.88 193 THR A N 1
ATOM 1574 C CA . THR A 1 193 ? -1.018 -9.752 10.578 1.00 95.88 193 THR A CA 1
ATOM 1575 C C . THR A 1 193 ? 0.110 -8.718 10.605 1.00 95.88 193 THR A C 1
ATOM 1577 O O . THR A 1 193 ? 0.604 -8.358 11.670 1.00 95.88 193 THR A O 1
ATOM 1580 N N . TYR A 1 194 ? 0.505 -8.201 9.440 1.00 96.19 194 TYR A N 1
ATOM 1581 C CA . TYR A 1 194 ? 1.581 -7.221 9.329 1.00 96.19 194 TYR A CA 1
ATOM 1582 C C . TYR A 1 194 ? 1.262 -5.897 10.040 1.00 96.19 194 TYR A C 1
ATOM 1584 O O . TYR A 1 194 ? 2.139 -5.325 10.697 1.00 96.19 194 TYR A O 1
ATOM 1592 N N . ILE A 1 195 ? 0.026 -5.408 9.921 1.00 94.56 195 ILE A N 1
ATOM 1593 C CA . ILE A 1 195 ? -0.422 -4.172 10.570 1.00 94.56 195 ILE A CA 1
ATOM 1594 C C . ILE A 1 195 ? -0.493 -4.365 12.085 1.00 94.56 195 ILE A C 1
ATOM 1596 O O . ILE A 1 195 ? 0.088 -3.559 12.811 1.00 94.56 195 ILE A O 1
ATOM 1600 N N . ASN A 1 196 ? -1.088 -5.461 12.560 1.00 93.69 196 ASN A N 1
ATOM 1601 C CA . ASN A 1 196 ? -1.170 -5.766 13.991 1.00 93.69 196 ASN A CA 1
ATOM 1602 C C . ASN A 1 196 ? 0.216 -5.889 14.634 1.00 93.69 196 ASN A C 1
ATOM 1604 O O . ASN A 1 196 ? 0.489 -5.267 15.659 1.00 93.69 196 ASN A O 1
ATOM 1608 N N . ASP A 1 197 ? 1.136 -6.601 13.984 1.00 95.06 197 ASP A N 1
ATOM 1609 C CA . ASP A 1 197 ? 2.525 -6.694 14.429 1.00 95.06 197 ASP A CA 1
ATOM 1610 C C . ASP A 1 197 ? 3.237 -5.332 14.440 1.00 95.06 197 ASP A C 1
ATOM 1612 O O . ASP A 1 197 ? 4.118 -5.074 15.264 1.00 95.06 197 ASP A O 1
ATOM 1616 N N . THR A 1 198 ? 2.912 -4.464 13.479 1.00 94.38 198 THR A N 1
ATOM 1617 C CA . THR A 1 198 ? 3.474 -3.113 13.395 1.00 94.38 198 THR A CA 1
ATOM 1618 C C . THR A 1 198 ? 2.975 -2.244 14.542 1.00 94.38 198 THR A C 1
ATOM 1620 O O . THR A 1 198 ? 3.782 -1.533 15.134 1.00 94.38 198 THR A O 1
ATOM 1623 N N . ILE A 1 199 ? 1.691 -2.332 14.892 1.00 91.69 199 ILE A N 1
ATOM 1624 C CA . ILE A 1 199 ? 1.102 -1.623 16.035 1.00 91.69 199 ILE A CA 1
ATOM 1625 C C . ILE A 1 199 ? 1.732 -2.122 17.339 1.00 91.69 199 ILE A C 1
ATOM 1627 O O . ILE A 1 199 ? 2.281 -1.322 18.092 1.00 91.69 199 ILE A O 1
ATOM 1631 N N . ALA A 1 200 ? 1.791 -3.441 17.544 1.00 93.25 200 ALA A N 1
ATOM 1632 C CA . ALA A 1 200 ? 2.384 -4.032 18.744 1.00 93.25 200 ALA A CA 1
ATOM 1633 C C . ALA A 1 200 ? 3.856 -3.624 18.942 1.00 93.25 200 ALA A C 1
ATOM 1635 O O . ALA A 1 200 ? 4.300 -3.366 20.058 1.00 93.25 200 ALA A O 1
ATOM 1636 N N . ARG A 1 201 ? 4.631 -3.525 17.853 1.00 92.56 201 ARG A N 1
ATOM 1637 C CA . ARG A 1 201 ? 6.018 -3.033 17.910 1.00 92.56 201 ARG A CA 1
ATOM 1638 C C . ARG A 1 201 ? 6.114 -1.519 18.066 1.00 92.56 201 ARG A C 1
ATOM 1640 O O . ARG A 1 201 ? 7.096 -1.044 18.630 1.00 92.56 201 ARG A O 1
ATOM 1647 N N . ALA A 1 202 ? 5.134 -0.767 17.572 1.00 91.94 202 ALA A N 1
ATOM 1648 C CA . ALA A 1 202 ? 5.067 0.670 17.793 1.00 91.94 202 ALA A CA 1
ATOM 1649 C C . ALA A 1 202 ? 4.835 0.987 19.279 1.00 91.94 202 ALA A C 1
ATOM 1651 O O . ALA A 1 202 ? 5.380 1.962 19.781 1.00 91.94 202 ALA A O 1
ATOM 1652 N N . ASP A 1 203 ? 4.117 0.141 20.017 1.00 90.75 203 ASP A N 1
ATOM 1653 C CA . ASP A 1 203 ? 3.864 0.376 21.442 1.00 90.75 203 ASP A CA 1
ATOM 1654 C C . ASP A 1 203 ? 5.088 0.269 22.352 1.00 90.75 203 ASP A C 1
ATOM 1656 O O . ASP A 1 203 ? 5.048 0.764 23.474 1.00 90.75 203 ASP A O 1
ATOM 1660 N N . ILE A 1 204 ? 6.198 -0.270 21.844 1.00 92.50 204 ILE A N 1
ATOM 1661 C CA . ILE A 1 204 ? 7.482 -0.335 22.554 1.00 92.50 204 ILE A CA 1
ATOM 1662 C C . ILE A 1 204 ? 8.146 1.050 22.661 1.00 92.50 204 ILE A C 1
ATOM 1664 O O . ILE A 1 204 ? 8.976 1.264 23.539 1.00 92.50 204 ILE A O 1
ATOM 1668 N N . PHE A 1 205 ? 7.833 1.989 21.762 1.00 90.56 205 PHE A N 1
ATOM 1669 C CA . PHE A 1 205 ? 8.460 3.312 21.779 1.00 90.56 205 PHE A CA 1
ATOM 1670 C C . PHE A 1 205 ? 7.784 4.232 22.799 1.00 90.56 205 PHE A C 1
ATOM 1672 O O . PHE A 1 205 ? 6.564 4.380 22.793 1.00 90.56 205 PHE A O 1
ATOM 1679 N N . ASP A 1 206 ? 8.580 4.919 23.619 1.00 89.00 206 ASP A N 1
ATOM 1680 C CA . ASP A 1 206 ? 8.061 5.791 24.681 1.00 89.00 206 ASP A CA 1
ATOM 1681 C C . ASP A 1 206 ? 7.518 7.129 24.156 1.00 89.00 206 ASP A C 1
ATOM 1683 O O . ASP A 1 206 ? 6.598 7.708 24.735 1.00 89.00 206 ASP A O 1
ATOM 1687 N N . THR A 1 207 ? 8.072 7.641 23.050 1.00 93.19 207 THR A N 1
ATOM 1688 C CA . THR A 1 207 ? 7.681 8.943 22.490 1.00 93.19 207 THR A CA 1
ATOM 1689 C C . THR A 1 207 ? 6.739 8.794 21.298 1.00 93.19 207 THR A C 1
ATOM 1691 O O . THR A 1 207 ? 6.905 7.925 20.438 1.00 93.19 207 THR A O 1
ATOM 1694 N N . GLN A 1 208 ? 5.754 9.690 21.207 1.00 91.50 208 GLN A N 1
ATOM 1695 C CA . GLN A 1 208 ? 4.792 9.698 20.102 1.00 91.50 208 GLN A CA 1
ATOM 1696 C C . GLN A 1 208 ? 5.465 9.948 18.740 1.00 91.50 208 GLN A C 1
ATOM 1698 O O . GLN A 1 208 ? 5.056 9.365 17.734 1.00 91.50 208 GLN A O 1
ATOM 1703 N N . ASP A 1 209 ? 6.524 10.757 18.702 1.00 93.44 209 ASP A N 1
ATOM 1704 C CA . ASP A 1 209 ? 7.273 11.033 17.474 1.00 93.44 209 ASP A CA 1
ATOM 1705 C C . ASP A 1 209 ? 8.008 9.792 16.955 1.00 93.44 209 ASP A C 1
ATOM 1707 O O . ASP A 1 209 ? 7.954 9.499 15.755 1.00 93.44 209 ASP A O 1
ATOM 1711 N N . ASP A 1 210 ? 8.638 9.016 17.843 1.00 92.62 210 ASP A N 1
ATOM 1712 C CA . ASP A 1 210 ? 9.312 7.775 17.458 1.00 92.62 210 ASP A CA 1
ATOM 1713 C C . ASP A 1 210 ? 8.308 6.718 16.988 1.00 92.62 210 ASP A C 1
ATOM 1715 O O . ASP A 1 210 ? 8.537 6.077 15.954 1.00 92.62 210 ASP A O 1
ATOM 1719 N N . LYS A 1 211 ? 7.148 6.611 17.661 1.00 93.88 211 LYS A N 1
ATOM 1720 C CA . LYS A 1 211 ? 6.024 5.768 17.214 1.00 93.88 211 LYS A CA 1
ATOM 1721 C C . LYS A 1 211 ? 5.605 6.114 15.787 1.00 93.88 211 LYS A C 1
ATOM 1723 O O . LYS A 1 211 ? 5.578 5.248 14.908 1.00 93.88 211 LYS A O 1
ATOM 1728 N N . LEU A 1 212 ? 5.319 7.390 15.524 1.00 91.94 212 LEU A N 1
ATOM 1729 C CA . LEU A 1 212 ? 4.878 7.853 14.207 1.00 91.94 212 LEU A CA 1
ATOM 1730 C C . LEU A 1 212 ? 5.944 7.632 13.133 1.00 91.94 212 LEU A C 1
ATOM 1732 O O . LEU A 1 212 ? 5.623 7.232 12.011 1.00 91.94 212 LEU A O 1
ATOM 1736 N N . LYS A 1 213 ? 7.217 7.872 13.457 1.00 94.06 213 LYS A N 1
ATOM 1737 C CA . LYS A 1 213 ? 8.334 7.648 12.536 1.00 94.06 213 LYS A CA 1
ATOM 1738 C C . LYS A 1 213 ? 8.487 6.168 12.186 1.00 94.06 213 LYS A C 1
ATOM 1740 O O . LYS A 1 213 ? 8.685 5.841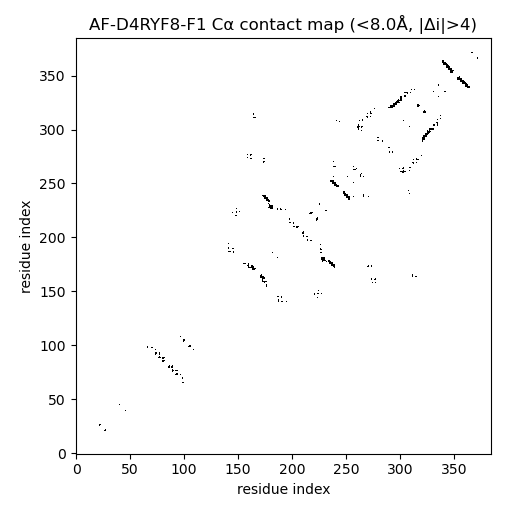 11.013 1.00 94.06 213 LYS A O 1
ATOM 1745 N N . TYR A 1 214 ? 8.353 5.279 13.170 1.00 94.94 214 TYR A N 1
ATOM 1746 C CA . TYR A 1 214 ? 8.377 3.835 12.956 1.00 94.94 214 TYR A CA 1
ATOM 1747 C C . TYR A 1 214 ? 7.220 3.376 12.062 1.00 94.94 214 TYR A C 1
ATOM 1749 O O . TYR A 1 214 ? 7.464 2.720 11.045 1.00 94.94 214 TYR A O 1
ATOM 1757 N N . ILE A 1 215 ? 5.985 3.778 12.381 1.00 93.44 215 ILE A N 1
ATOM 1758 C CA . ILE A 1 215 ? 4.788 3.413 11.611 1.00 93.44 215 ILE A CA 1
ATOM 1759 C C . ILE A 1 215 ? 4.917 3.893 10.162 1.00 93.44 215 ILE A C 1
ATOM 1761 O O . ILE A 1 215 ? 4.755 3.099 9.237 1.00 93.44 215 ILE A O 1
ATOM 1765 N N . LYS A 1 216 ? 5.302 5.157 9.935 1.00 93.25 216 LYS A N 1
ATOM 1766 C CA . LYS A 1 216 ? 5.523 5.695 8.579 1.00 93.25 216 LYS A CA 1
ATOM 1767 C C . LYS A 1 216 ? 6.543 4.877 7.786 1.00 93.25 216 LYS A C 1
ATOM 1769 O O . LYS A 1 216 ? 6.357 4.653 6.593 1.00 93.25 216 LYS A O 1
ATOM 1774 N N . ASN A 1 217 ? 7.612 4.417 8.435 1.00 95.12 217 ASN A N 1
ATOM 1775 C CA . ASN A 1 217 ? 8.624 3.588 7.788 1.00 95.12 217 ASN A CA 1
ATOM 1776 C C . ASN A 1 217 ? 8.090 2.188 7.421 1.00 95.12 217 ASN A C 1
ATOM 1778 O O . ASN A 1 217 ? 8.363 1.699 6.322 1.00 95.12 217 ASN A O 1
ATOM 1782 N N . GLN A 1 218 ? 7.304 1.555 8.300 1.00 94.75 218 GLN A N 1
ATOM 1783 C CA . GLN A 1 218 ? 6.664 0.260 8.015 1.00 94.75 218 GLN A CA 1
ATOM 1784 C C . GLN A 1 218 ? 5.584 0.370 6.929 1.00 94.75 218 GLN A C 1
ATOM 1786 O O . GLN A 1 218 ? 5.459 -0.513 6.090 1.00 94.75 218 GLN A O 1
ATOM 1791 N N . LEU A 1 219 ? 4.876 1.496 6.854 1.00 94.06 219 LEU A N 1
ATOM 1792 C CA . LEU A 1 219 ? 3.890 1.765 5.803 1.00 94.06 219 LEU A CA 1
ATOM 1793 C C . LEU A 1 219 ? 4.508 2.279 4.489 1.00 94.06 219 LEU A C 1
ATOM 1795 O O . LEU A 1 219 ? 3.788 2.663 3.566 1.00 94.06 219 LEU A O 1
ATOM 1799 N N . SER A 1 220 ? 5.838 2.292 4.363 1.00 95.00 220 SER A N 1
ATOM 1800 C CA . SER A 1 220 ? 6.487 2.616 3.091 1.00 95.00 220 SER A CA 1
ATOM 1801 C C . SER A 1 220 ? 6.121 1.594 2.010 1.00 95.00 220 SER A C 1
ATOM 1803 O O . SER A 1 220 ? 5.964 0.403 2.285 1.00 95.00 220 SER A O 1
ATOM 1805 N N . TRP A 1 221 ? 6.044 2.029 0.748 1.00 93.50 221 TRP A N 1
ATOM 1806 C CA . TRP A 1 221 ? 5.649 1.158 -0.369 1.00 93.50 221 TRP A CA 1
ATOM 1807 C C . TRP A 1 221 ? 6.484 -0.117 -0.463 1.00 93.50 221 TRP A C 1
ATOM 1809 O O . TRP A 1 221 ? 5.936 -1.186 -0.694 1.00 93.50 221 TRP A O 1
ATOM 1819 N N . LYS A 1 222 ? 7.799 -0.033 -0.226 1.00 92.69 222 LYS A N 1
ATOM 1820 C CA . LYS A 1 222 ? 8.686 -1.205 -0.240 1.00 92.69 222 LYS A CA 1
ATOM 1821 C C . LYS A 1 222 ? 8.303 -2.232 0.830 1.00 92.69 222 LYS A C 1
ATOM 1823 O O . LYS A 1 222 ? 8.382 -3.430 0.573 1.00 92.69 222 LYS A O 1
ATOM 1828 N N . LYS A 1 223 ? 7.937 -1.770 2.027 1.00 94.88 223 LYS A N 1
ATOM 1829 C CA . LYS A 1 223 ? 7.582 -2.623 3.164 1.00 94.88 223 LYS A CA 1
ATOM 1830 C C . LYS A 1 223 ? 6.182 -3.208 3.007 1.00 94.88 223 LYS A C 1
ATOM 1832 O O . LYS A 1 223 ? 6.044 -4.422 3.102 1.00 94.88 223 LYS A O 1
ATOM 1837 N N . LEU A 1 224 ? 5.198 -2.394 2.630 1.00 94.31 224 LEU A N 1
ATOM 1838 C CA . LEU A 1 224 ? 3.854 -2.879 2.301 1.00 94.31 224 LEU A CA 1
ATOM 1839 C C . LEU A 1 224 ? 3.883 -3.899 1.160 1.00 94.31 224 LEU A C 1
ATOM 1841 O O . LEU A 1 224 ? 3.336 -4.988 1.287 1.00 94.31 224 LEU A O 1
ATOM 1845 N N . PHE A 1 225 ? 4.598 -3.599 0.075 1.00 94.75 225 PHE A N 1
ATOM 1846 C CA . PHE A 1 225 ? 4.698 -4.513 -1.060 1.00 94.75 225 PHE A CA 1
ATOM 1847 C C . PHE A 1 225 ? 5.378 -5.836 -0.687 1.00 94.75 225 PHE A C 1
ATOM 1849 O O . PHE A 1 225 ? 5.016 -6.880 -1.220 1.00 94.75 225 PHE A O 1
ATOM 1856 N N . SER A 1 226 ? 6.307 -5.826 0.278 1.00 94.44 226 SER A N 1
ATOM 1857 C CA . SER A 1 226 ? 6.930 -7.061 0.770 1.00 94.44 226 SER A CA 1
ATOM 1858 C C . SER A 1 226 ? 5.951 -8.018 1.454 1.00 94.44 226 SER A C 1
ATOM 1860 O O . SER A 1 226 ? 6.247 -9.201 1.539 1.00 94.44 226 SER A O 1
ATOM 1862 N N . VAL A 1 227 ? 4.773 -7.549 1.878 1.00 95.12 227 VAL A N 1
ATOM 1863 C CA . VAL A 1 227 ? 3.723 -8.402 2.457 1.00 95.12 227 VAL A CA 1
ATOM 1864 C C . VAL A 1 227 ? 3.111 -9.333 1.406 1.00 95.12 227 VAL A C 1
ATOM 1866 O O . VAL A 1 227 ? 2.749 -10.462 1.726 1.00 95.12 227 VAL A O 1
ATOM 1869 N N . ILE A 1 228 ? 3.025 -8.890 0.145 1.00 94.50 228 ILE A N 1
ATOM 1870 C CA . ILE A 1 228 ? 2.437 -9.673 -0.956 1.00 94.50 228 ILE A CA 1
ATOM 1871 C C . ILE A 1 228 ? 3.479 -10.434 -1.791 1.00 94.50 228 ILE A C 1
ATOM 1873 O O . ILE A 1 228 ? 3.136 -11.096 -2.775 1.00 94.50 228 ILE A O 1
ATOM 1877 N N . VAL A 1 229 ? 4.756 -10.348 -1.414 1.00 94.38 229 VAL A N 1
ATOM 1878 C CA . VAL A 1 229 ? 5.879 -11.008 -2.088 1.00 94.38 229 VAL A CA 1
ATOM 1879 C C . VAL A 1 229 ? 6.507 -12.020 -1.138 1.00 94.38 229 VAL A C 1
ATOM 1881 O O . VAL A 1 229 ? 6.865 -11.693 -0.015 1.00 94.38 229 VAL A O 1
ATOM 1884 N N . SER A 1 230 ? 6.683 -13.250 -1.614 1.00 90.75 230 SER A N 1
ATOM 1885 C CA . SER A 1 230 ? 7.184 -14.374 -0.810 1.00 90.75 230 SER A CA 1
ATOM 1886 C C . SER A 1 230 ? 8.612 -14.137 -0.312 1.00 90.75 230 SER A C 1
ATOM 1888 O O . SER A 1 230 ? 8.932 -14.427 0.836 1.00 90.75 230 SER A O 1
ATOM 1890 N N . ASP A 1 231 ? 9.473 -13.606 -1.183 1.00 89.56 231 ASP A N 1
ATOM 1891 C CA . ASP A 1 231 ? 10.840 -13.215 -0.849 1.00 89.56 231 ASP A CA 1
ATOM 1892 C C . ASP A 1 231 ? 11.296 -12.057 -1.747 1.00 89.56 231 ASP A C 1
ATOM 1894 O O . ASP A 1 231 ? 11.461 -12.210 -2.960 1.00 89.56 231 ASP A O 1
ATOM 1898 N N . MET A 1 232 ? 11.544 -10.896 -1.141 1.00 87.88 232 MET A N 1
ATOM 1899 C CA . MET A 1 232 ? 12.013 -9.700 -1.847 1.00 87.88 232 MET A CA 1
ATOM 1900 C C . MET A 1 232 ? 13.397 -9.880 -2.488 1.00 87.88 232 MET A C 1
ATOM 1902 O O . MET A 1 232 ? 13.673 -9.240 -3.500 1.00 87.88 232 MET A O 1
ATOM 1906 N N . ASN A 1 233 ? 14.260 -10.745 -1.942 1.00 87.69 233 ASN A N 1
ATOM 1907 C CA . ASN A 1 233 ? 15.601 -10.993 -2.489 1.00 87.69 233 ASN A CA 1
ATOM 1908 C C . ASN A 1 233 ? 15.570 -11.885 -3.734 1.00 87.69 233 ASN A C 1
ATOM 1910 O O . ASN A 1 233 ? 16.527 -11.930 -4.502 1.00 87.69 233 ASN A O 1
ATOM 1914 N N . SER A 1 234 ? 14.467 -12.599 -3.941 1.00 88.06 234 SER A N 1
ATOM 1915 C CA . SER A 1 234 ? 14.281 -13.477 -5.091 1.00 88.06 234 SER A CA 1
ATOM 1916 C C . SER A 1 234 ? 13.671 -12.775 -6.308 1.00 88.06 234 SER A C 1
ATOM 1918 O O . SER A 1 234 ? 13.519 -13.410 -7.354 1.00 88.06 234 SER A O 1
ATOM 1920 N N . ILE A 1 235 ? 13.363 -11.474 -6.203 1.00 89.62 235 ILE A N 1
ATOM 1921 C CA . ILE A 1 235 ? 12.943 -10.648 -7.338 1.00 89.62 235 ILE A CA 1
ATOM 1922 C C . ILE A 1 235 ? 14.101 -10.551 -8.335 1.00 89.62 235 ILE A C 1
ATOM 1924 O O . ILE A 1 235 ? 15.196 -10.115 -7.985 1.00 89.62 235 ILE A O 1
ATOM 1928 N N . ARG A 1 236 ? 13.862 -10.936 -9.593 1.00 89.12 236 ARG A N 1
ATOM 1929 C CA . ARG A 1 236 ? 14.896 -10.951 -10.639 1.00 89.12 236 ARG A CA 1
ATOM 1930 C C . ARG A 1 236 ? 14.509 -10.074 -11.813 1.00 89.12 236 ARG A C 1
ATOM 1932 O O . ARG A 1 236 ? 13.453 -10.251 -12.418 1.00 89.12 236 ARG A O 1
ATOM 1939 N N . LEU A 1 237 ? 15.417 -9.172 -12.162 1.00 88.06 237 LEU A N 1
ATOM 1940 C CA . LEU A 1 237 ? 15.383 -8.415 -13.403 1.00 88.06 237 LEU A CA 1
ATOM 1941 C C . LEU A 1 237 ? 16.238 -9.139 -14.443 1.00 88.06 237 LEU A C 1
ATOM 1943 O O . LEU A 1 237 ? 17.440 -9.324 -14.234 1.00 88.06 237 LEU A O 1
ATOM 1947 N N . CYS A 1 238 ? 15.635 -9.518 -15.565 1.00 88.50 238 CYS A N 1
ATOM 1948 C CA . CYS A 1 238 ? 16.339 -10.149 -16.672 1.00 88.50 238 CYS A CA 1
ATOM 1949 C C . CYS A 1 238 ? 16.218 -9.305 -17.945 1.00 88.50 238 CYS A C 1
ATOM 1951 O O . CYS A 1 238 ? 15.132 -8.844 -18.308 1.00 88.50 238 CYS A O 1
ATOM 1953 N N . LEU A 1 239 ? 17.343 -9.129 -18.632 1.00 85.50 239 LEU A N 1
ATOM 1954 C CA . LEU A 1 239 ? 17.478 -8.330 -19.843 1.00 85.50 239 LEU A CA 1
ATOM 1955 C C . LEU A 1 239 ? 17.704 -9.233 -21.052 1.00 85.50 239 LEU A C 1
ATOM 1957 O O . LEU A 1 239 ? 18.483 -10.188 -20.994 1.00 85.50 239 LEU A O 1
ATOM 1961 N N . TYR A 1 240 ? 17.032 -8.924 -22.154 1.00 82.81 240 TYR A N 1
ATOM 1962 C CA . TYR A 1 240 ? 17.197 -9.650 -23.404 1.00 82.81 240 TYR A CA 1
ATOM 1963 C C . TYR A 1 240 ? 18.548 -9.320 -24.049 1.00 82.81 240 TYR A C 1
ATOM 1965 O O . TYR A 1 240 ? 18.793 -8.184 -24.462 1.00 82.81 240 TYR A O 1
ATOM 1973 N N . LYS A 1 241 ? 19.419 -10.326 -24.166 1.00 80.31 241 LYS A N 1
ATOM 1974 C CA . LYS A 1 241 ? 20.681 -10.242 -24.899 1.00 80.31 241 LYS A CA 1
ATOM 1975 C C . LYS A 1 241 ? 20.503 -10.804 -26.306 1.00 80.31 241 LYS A C 1
ATOM 1977 O O . LYS A 1 241 ? 20.322 -12.012 -26.478 1.00 80.31 241 LYS A O 1
ATOM 1982 N N . ARG A 1 242 ? 20.637 -9.928 -27.305 1.00 74.06 242 ARG A N 1
ATOM 1983 C CA . ARG A 1 242 ? 20.715 -10.305 -28.722 1.00 74.06 242 ARG A CA 1
ATOM 1984 C C . ARG A 1 242 ? 22.128 -10.778 -29.056 1.00 74.06 242 ARG A C 1
ATOM 1986 O O . ARG A 1 242 ? 23.100 -10.079 -28.777 1.00 74.06 242 ARG A O 1
ATOM 1993 N N . GLU A 1 243 ? 22.226 -11.938 -29.687 1.00 75.25 243 GLU A N 1
ATOM 1994 C CA . GLU A 1 243 ? 23.464 -12.449 -30.277 1.00 75.25 243 GLU A CA 1
ATOM 1995 C C . GLU A 1 243 ? 23.387 -12.381 -31.807 1.00 75.25 243 GLU A C 1
ATOM 1997 O O . GLU A 1 243 ? 22.303 -12.313 -32.386 1.00 75.25 243 GLU A O 1
ATOM 2002 N N . HIS A 1 244 ? 24.540 -12.441 -32.479 1.00 67.25 244 HIS A N 1
ATOM 2003 C CA . HIS A 1 244 ? 24.602 -12.453 -33.948 1.00 67.25 244 HIS A CA 1
ATOM 2004 C C . HIS A 1 244 ? 23.829 -13.638 -34.564 1.00 67.25 244 HIS A C 1
ATOM 2006 O O . HIS A 1 244 ? 23.341 -13.559 -35.688 1.00 67.25 244 HIS A O 1
ATOM 2012 N N . ILE A 1 245 ? 23.722 -14.752 -33.835 1.00 74.81 245 ILE A N 1
ATOM 2013 C CA . ILE A 1 245 ? 22.920 -15.921 -34.213 1.00 74.81 245 ILE A CA 1
ATOM 2014 C C . ILE A 1 245 ? 21.653 -15.905 -33.355 1.00 74.81 245 ILE A C 1
ATOM 2016 O O . ILE A 1 245 ? 21.759 -15.988 -32.129 1.00 74.81 245 ILE A O 1
ATOM 2020 N N . LYS A 1 246 ? 20.474 -15.832 -33.992 1.00 70.25 246 LYS A N 1
ATOM 2021 C CA . LYS A 1 246 ? 19.166 -15.712 -33.317 1.00 70.25 246 LYS A CA 1
ATOM 2022 C C . LYS A 1 246 ? 18.994 -16.754 -32.206 1.00 70.25 246 LYS A C 1
ATOM 2024 O O . LYS A 1 246 ? 18.706 -16.373 -31.076 1.00 70.25 246 LYS A O 1
ATOM 2029 N N . ASP A 1 247 ? 19.318 -18.015 -32.488 1.00 75.56 247 ASP A N 1
ATOM 2030 C CA . ASP A 1 247 ? 19.168 -19.152 -31.563 1.00 75.56 247 ASP A CA 1
ATOM 2031 C C . ASP A 1 247 ? 20.055 -19.087 -30.308 1.00 75.56 247 ASP A C 1
ATOM 2033 O O . ASP A 1 247 ? 19.850 -19.836 -29.357 1.00 75.56 247 ASP A O 1
ATOM 2037 N N . ARG A 1 248 ? 21.058 -18.200 -30.284 1.00 78.00 248 ARG A N 1
ATOM 2038 C CA . ARG A 1 248 ? 21.912 -17.971 -29.107 1.00 78.00 248 ARG A CA 1
ATOM 2039 C C . ARG A 1 248 ? 21.444 -16.796 -28.248 1.00 78.00 248 ARG A C 1
ATOM 2041 O O . ARG A 1 248 ? 22.000 -16.582 -27.170 1.00 78.00 248 ARG A O 1
ATOM 2048 N N . SER A 1 249 ? 20.449 -16.039 -28.712 1.00 79.25 249 SER A N 1
ATOM 2049 C CA . SER A 1 249 ? 19.889 -14.915 -27.963 1.00 79.25 249 SER A CA 1
ATOM 2050 C C . SER A 1 249 ? 19.148 -15.432 -26.734 1.00 79.25 249 SER A C 1
ATOM 2052 O O . SER A 1 249 ? 18.407 -16.411 -26.804 1.00 79.25 249 SER A O 1
ATOM 2054 N N . ARG A 1 250 ? 19.363 -14.792 -25.587 1.00 84.25 250 ARG A N 1
ATOM 2055 C CA . ARG A 1 250 ? 18.852 -15.272 -24.297 1.00 84.25 250 ARG A CA 1
ATOM 2056 C C . ARG A 1 250 ? 18.614 -14.131 -23.328 1.00 84.25 250 ARG A C 1
ATOM 2058 O O . ARG A 1 250 ? 19.181 -13.052 -23.474 1.00 84.25 250 ARG A O 1
ATOM 2065 N N . TYR A 1 251 ? 17.831 -14.400 -22.294 1.00 86.44 251 TYR A N 1
ATOM 2066 C CA . TYR A 1 251 ? 17.738 -13.509 -21.147 1.00 86.44 251 TYR A CA 1
ATOM 2067 C C . TYR A 1 251 ? 18.936 -13.719 -20.223 1.00 86.44 251 TYR A C 1
ATOM 2069 O O . TYR A 1 251 ? 19.297 -14.853 -19.908 1.00 86.44 251 TYR A O 1
ATOM 2077 N N . LEU A 1 252 ? 19.546 -12.619 -19.797 1.00 85.94 252 LEU A N 1
ATOM 2078 C CA . LEU A 1 252 ? 20.571 -12.593 -18.760 1.00 85.94 252 LEU A CA 1
ATOM 2079 C C . LEU A 1 252 ? 20.026 -11.877 -17.539 1.00 85.94 252 LEU A C 1
ATOM 2081 O O . LEU A 1 252 ? 19.264 -10.920 -17.681 1.00 85.94 252 LEU A O 1
ATOM 2085 N N . LYS A 1 253 ? 20.442 -12.292 -16.343 1.00 85.69 253 LYS A N 1
ATOM 2086 C CA . LYS A 1 253 ? 20.157 -11.490 -15.151 1.00 85.69 253 LYS A CA 1
ATOM 2087 C C . LYS A 1 253 ? 20.853 -10.142 -15.274 1.00 85.69 253 LYS A C 1
ATOM 2089 O O . LYS A 1 253 ? 21.936 -10.058 -15.850 1.00 85.69 253 LYS A O 1
ATOM 2094 N N . TYR A 1 254 ? 20.256 -9.106 -14.698 1.00 82.38 254 TYR A N 1
ATOM 2095 C CA . TYR A 1 254 ? 20.837 -7.766 -14.684 1.00 82.38 254 TYR A CA 1
ATOM 2096 C C . TYR A 1 254 ? 22.295 -7.772 -14.202 1.00 82.38 254 TYR A C 1
ATOM 2098 O O . TYR A 1 254 ? 23.151 -7.177 -14.844 1.00 82.38 254 TYR A O 1
ATOM 2106 N N . GLU A 1 255 ? 22.591 -8.521 -13.138 1.00 78.88 255 GLU A N 1
ATOM 2107 C CA . GLU A 1 255 ? 23.937 -8.670 -12.562 1.00 78.88 255 GLU A CA 1
ATOM 2108 C C . GLU A 1 255 ? 24.933 -9.320 -13.537 1.00 78.88 255 GLU A C 1
ATOM 2110 O O . GLU A 1 255 ? 26.102 -8.954 -13.574 1.00 78.88 255 GLU A O 1
ATOM 2115 N N . GLU A 1 256 ? 24.463 -10.263 -14.354 1.00 77.19 256 GLU A N 1
ATOM 2116 C CA . GLU A 1 256 ? 25.261 -10.997 -15.345 1.00 77.19 256 GLU A CA 1
ATOM 2117 C C . GLU A 1 256 ? 25.422 -10.203 -16.654 1.00 77.19 256 GLU A C 1
ATOM 2119 O O . GLU A 1 256 ? 26.341 -10.453 -17.434 1.00 77.19 256 GLU A O 1
ATOM 2124 N N . ALA A 1 257 ? 24.534 -9.236 -16.905 1.00 68.75 257 ALA A N 1
ATOM 2125 C CA . ALA A 1 257 ? 24.639 -8.300 -18.019 1.00 68.75 257 ALA A CA 1
ATOM 2126 C C . ALA A 1 257 ? 25.716 -7.216 -17.779 1.00 68.75 257 ALA A C 1
ATOM 2128 O O . ALA A 1 257 ? 26.097 -6.517 -18.723 1.00 68.75 257 ALA A O 1
ATOM 2129 N N . VAL A 1 258 ? 26.245 -7.110 -16.549 1.00 60.31 258 VAL A N 1
ATOM 2130 C CA . VAL A 1 258 ? 27.331 -6.196 -16.162 1.00 60.31 258 VAL A CA 1
ATOM 2131 C C . VAL A 1 258 ? 28.681 -6.738 -16.634 1.00 60.31 258 VAL A C 1
ATOM 2133 O O . VAL A 1 258 ? 29.281 -7.609 -16.013 1.00 60.31 258 VAL A O 1
ATOM 2136 N N . GLY A 1 259 ? 29.196 -6.200 -17.742 1.00 57.88 259 GLY A N 1
ATOM 2137 C CA . GLY A 1 259 ? 30.529 -6.520 -18.268 1.00 57.88 259 GLY A CA 1
ATOM 2138 C C . GLY A 1 259 ? 31.111 -5.395 -19.130 1.00 57.88 259 GLY A C 1
ATOM 2139 O O . GLY A 1 259 ? 30.381 -4.497 -19.549 1.00 57.88 259 GLY A O 1
ATOM 2140 N N . SER A 1 260 ? 32.417 -5.421 -19.428 1.00 50.50 260 SER A N 1
ATOM 2141 C CA . SER A 1 260 ? 33.122 -4.340 -20.156 1.00 50.50 260 SER A CA 1
ATOM 2142 C C . SER A 1 260 ? 33.152 -4.501 -21.689 1.00 50.50 260 SER A C 1
ATOM 2144 O O . SER A 1 260 ? 34.084 -4.040 -22.349 1.00 50.50 260 SER A O 1
ATOM 2146 N N . THR A 1 261 ? 32.174 -5.191 -22.279 1.00 64.81 261 THR A N 1
ATOM 2147 C CA . THR A 1 261 ? 32.133 -5.442 -23.732 1.00 64.81 261 THR A CA 1
ATOM 2148 C C . THR A 1 261 ? 31.140 -4.517 -24.442 1.00 64.81 261 THR A C 1
ATOM 2150 O O . THR A 1 261 ? 30.188 -4.033 -23.840 1.00 64.81 261 THR A O 1
ATOM 2153 N N . GLY A 1 262 ? 31.314 -4.270 -25.743 1.00 62.69 262 GLY A N 1
ATOM 2154 C CA . GLY A 1 262 ? 30.363 -3.462 -26.522 1.00 62.69 262 GLY A CA 1
ATOM 2155 C C . GLY A 1 262 ? 28.916 -3.966 -26.463 1.00 62.69 262 GLY A C 1
ATOM 2156 O O . GLY A 1 262 ? 27.974 -3.179 -26.440 1.00 62.69 262 GLY A O 1
ATOM 2157 N N . GLN A 1 263 ? 28.729 -5.283 -26.364 1.00 63.97 263 GLN A N 1
ATOM 2158 C CA . GLN A 1 263 ? 27.403 -5.887 -26.236 1.00 63.97 263 GLN A CA 1
ATOM 2159 C C . GLN A 1 263 ? 26.708 -5.536 -24.913 1.00 63.97 263 GLN A C 1
ATOM 2161 O O . GLN A 1 263 ? 25.512 -5.256 -24.921 1.00 63.97 263 GLN A O 1
ATOM 2166 N N . SER A 1 264 ? 27.427 -5.511 -23.786 1.00 68.00 264 SER A N 1
ATOM 2167 C CA . SER A 1 264 ? 26.830 -5.147 -22.494 1.00 68.00 264 SER A CA 1
ATOM 2168 C C . SER A 1 264 ? 26.411 -3.677 -22.468 1.00 68.00 264 SER A C 1
ATOM 2170 O O . SER A 1 264 ? 25.315 -3.380 -22.002 1.00 68.00 264 SER A O 1
ATOM 2172 N N . GLN A 1 265 ? 27.191 -2.768 -23.067 1.00 69.00 265 GLN A N 1
ATOM 2173 C CA . GLN A 1 265 ? 26.782 -1.362 -23.225 1.00 69.00 265 GLN A CA 1
ATOM 2174 C C . GLN A 1 265 ? 25.491 -1.208 -24.041 1.00 69.00 265 GLN A C 1
ATOM 2176 O O . GLN A 1 265 ? 24.612 -0.440 -23.656 1.00 69.00 265 GLN A O 1
ATOM 2181 N N . GLY A 1 266 ? 25.330 -1.980 -25.119 1.00 68.75 266 GLY A N 1
ATOM 2182 C CA . GLY A 1 266 ? 24.089 -1.998 -25.897 1.00 68.75 266 GLY A CA 1
ATOM 2183 C C . GLY A 1 266 ? 22.865 -2.422 -25.082 1.00 68.75 266 GLY A C 1
ATOM 2184 O O . GLY A 1 266 ? 21.832 -1.757 -25.123 1.00 68.75 266 GLY A O 1
ATOM 2185 N N . ILE A 1 267 ? 23.000 -3.485 -24.281 1.00 74.12 267 ILE A N 1
ATOM 2186 C CA . ILE A 1 267 ? 21.933 -3.969 -23.388 1.00 74.12 267 ILE A CA 1
ATOM 2187 C C . ILE A 1 267 ? 21.543 -2.889 -22.364 1.00 74.12 267 ILE A C 1
ATOM 2189 O O . ILE A 1 267 ? 20.354 -2.680 -22.120 1.00 74.12 267 ILE A O 1
ATOM 2193 N N . TYR A 1 268 ? 22.516 -2.160 -21.808 1.00 73.69 268 TYR A N 1
ATOM 2194 C CA . TYR A 1 268 ? 22.251 -1.059 -20.876 1.00 73.69 268 TYR A CA 1
ATOM 2195 C C . TYR A 1 268 ? 21.493 0.096 -21.504 1.00 73.69 268 TYR A C 1
ATOM 2197 O O . TYR A 1 268 ? 20.562 0.616 -20.896 1.00 73.69 268 TYR A O 1
ATOM 2205 N N . ILE A 1 269 ? 21.873 0.491 -22.716 1.00 72.31 269 ILE A N 1
ATOM 2206 C CA . ILE A 1 269 ? 21.187 1.563 -23.435 1.00 72.31 269 ILE A CA 1
ATOM 2207 C C . ILE A 1 269 ? 19.744 1.140 -23.733 1.00 72.31 269 ILE A C 1
ATOM 2209 O O . ILE A 1 269 ? 18.818 1.915 -23.507 1.00 72.31 269 ILE A O 1
ATOM 2213 N N . GLN A 1 270 ? 19.532 -0.114 -24.142 1.00 71.44 270 GLN A N 1
ATOM 2214 C CA . GLN A 1 270 ? 18.198 -0.672 -24.367 1.00 71.44 270 GLN A CA 1
ATOM 2215 C C . GLN A 1 270 ? 17.344 -0.673 -23.087 1.00 71.44 270 GLN A C 1
ATOM 2217 O O . GLN A 1 270 ? 16.165 -0.309 -23.123 1.00 71.44 270 GLN A O 1
ATOM 2222 N N . PHE A 1 271 ? 17.942 -1.041 -21.949 1.00 76.69 271 PHE A N 1
ATOM 2223 C CA . PHE A 1 271 ? 17.302 -0.974 -20.635 1.00 76.69 271 PHE A CA 1
ATOM 2224 C C . PHE A 1 271 ? 16.951 0.469 -20.247 1.00 76.69 271 PHE A C 1
ATOM 2226 O O . PHE A 1 271 ? 15.802 0.747 -19.913 1.00 76.69 271 PHE A O 1
ATOM 2233 N N . LEU A 1 272 ? 17.903 1.399 -20.362 1.00 75.12 272 LEU A N 1
ATOM 2234 C CA . LEU A 1 272 ? 17.721 2.813 -20.030 1.00 75.12 272 LEU A CA 1
ATOM 2235 C C . LEU A 1 272 ? 16.596 3.448 -20.854 1.00 75.12 272 LEU A C 1
ATOM 2237 O O . LEU A 1 272 ? 15.727 4.109 -20.294 1.00 75.12 272 LEU A O 1
ATOM 2241 N N . ILE A 1 273 ? 16.570 3.208 -22.166 1.00 71.75 273 ILE A N 1
ATOM 2242 C CA . ILE A 1 273 ? 15.517 3.718 -23.056 1.00 71.75 273 ILE A CA 1
ATOM 2243 C C . ILE A 1 273 ? 14.155 3.147 -22.671 1.00 71.75 273 ILE A C 1
ATOM 2245 O O . ILE A 1 273 ? 13.174 3.882 -22.642 1.00 71.75 273 ILE A O 1
ATOM 2249 N N . SER A 1 274 ? 14.091 1.856 -22.341 1.00 73.50 274 SER A N 1
ATOM 2250 C CA . SER A 1 274 ? 12.844 1.217 -21.909 1.00 73.50 274 SER 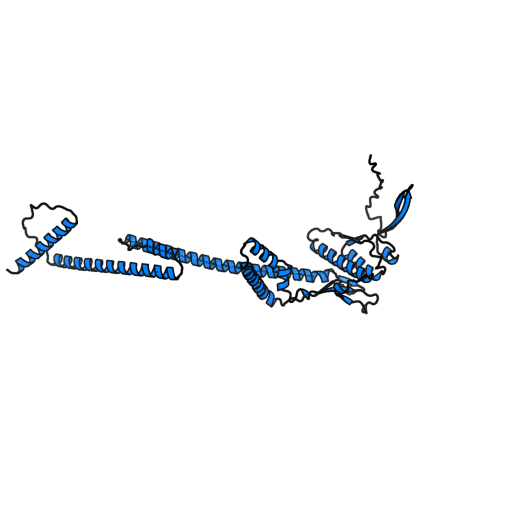A CA 1
ATOM 2251 C C . SER A 1 274 ? 12.319 1.826 -20.602 1.00 73.50 274 SER A C 1
ATOM 2253 O O . SER A 1 274 ? 11.117 2.042 -20.468 1.00 73.50 274 SER A O 1
ATOM 2255 N N . VAL A 1 275 ? 13.208 2.159 -19.660 1.00 75.88 275 VAL A N 1
ATOM 2256 C CA . VAL A 1 275 ? 12.853 2.846 -18.406 1.00 75.88 275 VAL A CA 1
ATOM 2257 C C . VAL A 1 275 ? 12.414 4.290 -18.662 1.00 75.88 275 VAL A C 1
ATOM 2259 O O . VAL A 1 275 ? 11.391 4.712 -18.129 1.00 75.88 275 VAL A O 1
ATOM 2262 N N . ILE A 1 276 ? 13.134 5.044 -19.499 1.00 70.25 276 ILE A N 1
ATOM 2263 C CA . ILE A 1 276 ? 12.765 6.422 -19.867 1.00 70.25 276 ILE A CA 1
ATOM 2264 C C . ILE A 1 276 ? 11.404 6.442 -20.558 1.00 70.25 276 ILE A C 1
ATOM 2266 O O . ILE A 1 276 ? 10.553 7.259 -20.218 1.00 70.25 276 ILE A O 1
ATOM 2270 N N . HIS A 1 277 ? 11.168 5.514 -21.485 1.00 71.38 277 HIS A N 1
ATOM 2271 C CA . HIS A 1 277 ? 9.878 5.385 -22.145 1.00 71.38 277 HIS A CA 1
ATOM 2272 C C . HIS A 1 277 ? 8.764 5.049 -21.150 1.00 71.38 277 HIS A C 1
ATOM 2274 O O . HIS A 1 277 ? 7.720 5.692 -21.177 1.00 71.38 277 HIS A O 1
ATOM 2280 N N . TYR A 1 278 ? 8.997 4.105 -20.235 1.00 72.75 278 TYR A N 1
ATOM 2281 C CA . TYR A 1 278 ? 8.046 3.785 -19.173 1.00 72.75 278 TYR A CA 1
ATOM 2282 C C . TYR A 1 278 ? 7.682 5.026 -18.342 1.00 72.75 278 TYR A C 1
ATOM 2284 O O . TYR A 1 278 ? 6.502 5.354 -18.223 1.00 72.75 278 TYR A O 1
ATOM 2292 N N . ILE A 1 279 ? 8.681 5.770 -17.853 1.00 68.44 279 ILE A N 1
ATOM 2293 C CA . ILE A 1 279 ? 8.480 7.012 -17.088 1.00 68.44 279 ILE A CA 1
ATOM 2294 C C . ILE A 1 279 ? 7.701 8.041 -17.918 1.00 68.44 279 ILE A C 1
ATOM 2296 O O . ILE A 1 279 ? 6.738 8.632 -17.433 1.00 68.44 279 ILE A O 1
ATOM 2300 N N . SER A 1 280 ? 8.070 8.220 -19.187 1.00 65.31 280 SER A N 1
ATOM 2301 C CA . SER A 1 280 ? 7.368 9.120 -20.102 1.00 65.31 280 SER A CA 1
ATOM 2302 C C . SER A 1 280 ? 5.913 8.715 -20.318 1.00 65.31 280 SER A C 1
ATOM 2304 O O . SER A 1 280 ? 5.054 9.584 -20.364 1.00 65.31 280 SER A O 1
ATOM 2306 N N . SER A 1 281 ? 5.631 7.415 -20.435 1.00 65.81 281 SER A N 1
ATOM 2307 C CA . SER A 1 281 ? 4.282 6.885 -20.666 1.00 65.81 281 SER A CA 1
ATOM 2308 C C . SER A 1 281 ? 3.358 7.028 -19.454 1.00 65.81 281 SER A C 1
ATOM 2310 O O . SER A 1 281 ? 2.141 7.087 -19.609 1.00 65.81 281 SER A O 1
ATOM 2312 N N . ILE A 1 282 ? 3.925 7.086 -18.245 1.00 65.75 282 ILE A N 1
ATOM 2313 C CA . ILE A 1 282 ? 3.181 7.394 -17.018 1.00 65.75 282 ILE A CA 1
ATOM 2314 C C . ILE A 1 282 ? 2.854 8.890 -16.973 1.00 65.75 282 ILE A C 1
ATOM 2316 O O . ILE A 1 282 ? 1.723 9.272 -16.674 1.00 65.75 282 ILE A O 1
ATOM 2320 N N . ASN A 1 283 ? 3.835 9.731 -17.306 1.00 59.59 283 ASN A N 1
ATOM 2321 C CA . ASN A 1 283 ? 3.724 11.186 -17.205 1.00 59.59 283 ASN A CA 1
ATOM 2322 C C . ASN A 1 283 ? 2.962 11.839 -18.369 1.00 59.59 283 ASN A C 1
ATOM 2324 O O . ASN A 1 283 ? 2.538 12.981 -18.239 1.00 59.59 283 ASN A O 1
ATOM 2328 N N . SER A 1 284 ? 2.739 11.138 -19.485 1.00 59.03 284 SER A N 1
ATOM 2329 C CA . SER A 1 284 ? 2.018 11.652 -20.662 1.00 59.03 284 SER A CA 1
ATOM 2330 C C . SER A 1 284 ? 0.492 11.708 -20.497 1.00 59.03 284 SER A C 1
ATOM 2332 O O . SER A 1 284 ? -0.241 11.740 -21.484 1.00 59.03 284 SER A O 1
ATOM 2334 N N . SER A 1 285 ? -0.019 11.678 -19.267 1.00 46.97 285 SER A N 1
ATOM 2335 C CA . SER A 1 285 ? -1.454 11.790 -19.014 1.00 46.97 285 SER A CA 1
ATOM 2336 C C . SER A 1 285 ? -1.872 13.267 -19.036 1.00 46.97 285 SER A C 1
ATOM 2338 O O . SER A 1 285 ? -1.488 14.007 -18.137 1.00 46.97 285 SER A O 1
ATOM 2340 N N . TYR A 1 286 ? -2.691 13.627 -20.037 1.00 47.28 286 TYR A N 1
ATOM 2341 C CA . TYR A 1 286 ? -3.545 14.826 -20.214 1.00 47.28 286 TYR A CA 1
ATOM 2342 C C . TYR A 1 286 ? -3.220 15.871 -21.288 1.00 47.28 286 TYR A C 1
ATOM 2344 O O . TYR A 1 286 ? -4.127 16.639 -21.596 1.00 47.28 286 TYR A O 1
ATOM 2352 N N . ASP A 1 287 ? -2.064 15.857 -21.951 1.00 43.12 287 ASP A N 1
ATOM 2353 C CA . ASP A 1 287 ? -1.860 16.730 -23.116 1.00 43.12 287 ASP A CA 1
ATOM 2354 C C . ASP A 1 287 ? -1.705 15.914 -24.398 1.00 43.12 287 ASP A C 1
ATOM 2356 O O . ASP A 1 287 ? -0.892 14.997 -24.482 1.00 43.12 287 ASP A O 1
ATOM 2360 N N . MET A 1 288 ? -2.495 16.267 -25.414 1.00 48.41 288 MET A N 1
ATOM 2361 C CA . MET A 1 288 ? -2.507 15.693 -26.771 1.00 48.41 288 MET A CA 1
ATOM 2362 C C . MET A 1 288 ? -1.219 16.008 -27.566 1.00 48.41 288 MET A C 1
ATOM 2364 O O . MET A 1 288 ? -1.240 16.122 -28.790 1.00 48.41 288 MET A O 1
ATOM 2368 N N . GLY A 1 289 ? -0.091 16.184 -26.877 1.00 55.00 289 GLY A N 1
ATOM 2369 C CA . GLY A 1 289 ? 1.227 16.411 -27.443 1.00 55.00 289 GLY A CA 1
ATOM 2370 C C . GLY A 1 289 ? 2.119 15.200 -27.205 1.00 55.00 289 GLY A C 1
ATOM 2371 O O . GLY A 1 289 ? 2.251 14.708 -26.086 1.00 55.00 289 GLY A O 1
ATOM 2372 N N . ILE A 1 290 ? 2.769 14.721 -28.262 1.00 55.47 290 ILE A N 1
ATOM 2373 C CA . ILE A 1 290 ? 3.864 13.761 -28.138 1.00 55.47 290 ILE A CA 1
ATOM 2374 C C . ILE A 1 290 ? 4.972 14.432 -27.310 1.00 55.47 290 ILE A C 1
ATOM 2376 O O . ILE A 1 290 ? 5.673 15.316 -27.798 1.00 55.47 290 ILE A O 1
ATOM 2380 N N . SER A 1 291 ? 5.125 14.026 -26.049 1.00 55.59 291 SER A N 1
ATOM 2381 C CA . SER A 1 291 ? 6.245 14.419 -25.189 1.00 55.59 291 SER A CA 1
ATOM 2382 C C . SER A 1 291 ? 7.534 13.801 -25.741 1.00 55.59 291 SER A C 1
ATOM 2384 O O . SER A 1 291 ? 7.850 12.645 -25.456 1.00 55.59 291 SER A O 1
ATOM 2386 N N . GLY A 1 292 ? 8.269 14.556 -26.558 1.00 62.94 292 GLY A N 1
ATOM 2387 C CA . GLY A 1 292 ? 9.568 14.139 -27.076 1.00 62.94 292 GLY A CA 1
ATOM 2388 C C . GLY A 1 292 ? 10.630 14.192 -25.981 1.00 62.94 292 GLY A C 1
ATOM 2389 O O . GLY A 1 292 ? 10.935 15.265 -25.468 1.00 62.94 292 GLY A O 1
ATOM 2390 N N . ASN A 1 293 ? 11.208 13.047 -25.619 1.00 71.44 293 ASN A N 1
ATOM 2391 C CA . ASN A 1 293 ? 12.356 13.017 -24.709 1.00 71.44 293 ASN A CA 1
ATOM 2392 C C . ASN A 1 293 ? 13.651 13.080 -25.517 1.00 71.44 293 ASN A C 1
ATOM 2394 O O . ASN A 1 293 ? 13.758 12.410 -26.540 1.00 71.44 293 ASN A O 1
ATOM 2398 N N . THR A 1 294 ? 14.660 13.801 -25.034 1.00 80.81 294 THR A N 1
ATOM 2399 C CA . THR A 1 294 ? 15.994 13.812 -25.651 1.00 80.81 294 THR A CA 1
ATOM 2400 C C . THR A 1 294 ? 17.004 13.134 -24.733 1.00 80.81 294 THR A C 1
ATOM 2402 O O . THR A 1 294 ? 17.158 13.513 -23.574 1.00 80.81 294 THR A O 1
ATOM 2405 N N . ILE A 1 295 ? 17.715 12.133 -25.251 1.00 81.50 295 ILE A N 1
ATOM 2406 C CA . ILE A 1 295 ? 18.792 11.426 -24.555 1.00 81.50 295 ILE A CA 1
ATOM 2407 C C . ILE A 1 295 ? 20.127 11.838 -25.171 1.00 81.50 295 ILE A C 1
ATOM 2409 O O . ILE A 1 295 ? 20.319 11.727 -26.380 1.00 81.50 295 ILE A O 1
ATOM 2413 N N . PHE A 1 296 ? 21.071 12.246 -24.325 1.00 84.12 296 PHE A N 1
ATOM 2414 C CA . PHE A 1 296 ? 22.463 12.468 -24.708 1.00 84.12 296 PHE A CA 1
ATOM 2415 C C . PHE A 1 296 ? 23.325 11.305 -24.217 1.00 84.12 296 PHE A C 1
ATOM 2417 O O . PHE A 1 296 ? 23.296 10.980 -23.031 1.00 84.12 296 PHE A O 1
ATOM 2424 N N . ILE A 1 297 ? 24.102 10.687 -25.111 1.00 81.31 297 ILE A N 1
ATOM 2425 C CA . ILE A 1 297 ? 25.054 9.630 -24.739 1.00 81.31 297 ILE A CA 1
ATOM 2426 C C . ILE A 1 297 ? 26.428 9.957 -25.310 1.00 81.31 297 ILE A C 1
ATOM 2428 O O . ILE A 1 297 ? 26.586 10.032 -26.527 1.00 81.31 297 ILE A O 1
ATOM 2432 N N . ASP A 1 298 ? 27.423 10.117 -24.439 1.00 83.94 298 ASP A N 1
ATOM 2433 C CA . ASP A 1 298 ? 28.795 10.395 -24.857 1.00 83.94 298 ASP A CA 1
ATOM 2434 C C . ASP A 1 298 ? 29.505 9.124 -25.342 1.00 83.94 298 ASP A C 1
ATOM 2436 O O . ASP A 1 298 ? 29.628 8.130 -24.626 1.00 83.94 298 ASP A O 1
ATOM 2440 N N . ASN A 1 299 ? 29.955 9.162 -26.592 1.00 79.38 299 ASN A N 1
ATOM 2441 C CA . ASN A 1 299 ? 30.782 8.168 -27.265 1.00 79.38 299 ASN A CA 1
ATOM 2442 C C . ASN A 1 299 ? 30.371 6.683 -27.091 1.00 79.38 299 ASN A C 1
ATOM 2444 O O . ASN A 1 299 ? 31.223 5.826 -26.828 1.00 79.38 299 ASN A O 1
ATOM 2448 N N . PRO A 1 300 ? 29.099 6.311 -27.319 1.00 77.31 300 PRO A N 1
ATOM 2449 C CA . PRO A 1 300 ? 28.628 4.952 -27.094 1.00 77.31 300 PRO A CA 1
ATOM 2450 C C . PRO A 1 300 ? 29.129 3.945 -28.142 1.00 77.31 300 PRO A C 1
ATOM 2452 O O . PRO A 1 300 ? 29.056 2.737 -27.933 1.00 77.31 300 PRO A O 1
ATOM 2455 N N . PHE A 1 301 ? 29.679 4.414 -29.267 1.00 79.44 301 PHE A N 1
ATOM 2456 C CA . PHE A 1 301 ? 30.239 3.554 -30.317 1.00 79.44 301 PHE A CA 1
ATOM 2457 C C . PHE A 1 301 ? 31.701 3.168 -30.071 1.00 79.44 301 PHE A C 1
ATOM 2459 O O . PHE A 1 301 ? 32.263 2.396 -30.845 1.00 79.44 301 PHE A O 1
ATOM 2466 N N . GLY A 1 302 ? 32.336 3.679 -29.009 1.00 70.56 302 GLY A N 1
ATOM 2467 C CA . GLY A 1 302 ? 33.730 3.361 -28.696 1.00 70.56 302 GLY A CA 1
ATOM 2468 C C . GLY A 1 302 ? 33.955 1.859 -28.498 1.00 70.56 302 GLY A C 1
ATOM 2469 O O . GLY A 1 302 ? 34.868 1.291 -29.101 1.00 70.56 302 GLY A O 1
ATOM 2470 N N . ALA A 1 303 ? 33.081 1.215 -27.716 1.00 65.19 303 ALA A N 1
ATOM 2471 C CA . ALA A 1 303 ? 33.125 -0.224 -27.450 1.00 65.19 303 ALA A CA 1
ATOM 2472 C C . ALA A 1 303 ? 32.096 -1.031 -28.267 1.00 65.19 303 ALA A C 1
ATOM 2474 O O . ALA A 1 303 ? 32.346 -2.199 -28.556 1.00 65.19 303 ALA A O 1
ATOM 2475 N N . ALA A 1 304 ? 30.965 -0.431 -28.665 1.00 69.50 304 ALA A N 1
ATOM 2476 C CA . ALA A 1 304 ? 29.838 -1.103 -29.322 1.00 69.50 304 ALA A CA 1
ATOM 2477 C C . ALA A 1 304 ? 29.670 -0.661 -30.790 1.00 69.50 304 ALA A C 1
ATOM 2479 O O . ALA A 1 304 ? 28.811 0.161 -31.111 1.00 69.50 304 ALA A O 1
ATOM 2480 N N . LYS A 1 305 ? 30.506 -1.190 -31.693 1.00 73.50 305 LYS A N 1
ATOM 2481 C CA . LYS A 1 305 ? 30.548 -0.779 -33.116 1.00 73.50 305 LYS A CA 1
ATOM 2482 C C . LYS A 1 305 ? 29.628 -1.570 -34.046 1.00 73.50 305 LYS A C 1
ATOM 2484 O O . LYS A 1 305 ? 29.470 -1.192 -35.210 1.00 73.50 305 LYS A O 1
ATOM 2489 N N . ASP A 1 306 ? 29.041 -2.654 -33.551 1.00 74.44 306 ASP A N 1
ATOM 2490 C CA . ASP A 1 306 ? 28.226 -3.545 -34.365 1.00 74.44 306 ASP A CA 1
ATOM 2491 C C . ASP A 1 306 ? 26.805 -3.005 -34.552 1.00 74.44 306 ASP A C 1
ATOM 2493 O O . ASP A 1 306 ? 26.085 -2.741 -33.588 1.00 74.44 306 ASP A O 1
ATOM 2497 N N . ILE A 1 307 ? 26.364 -2.902 -35.807 1.00 76.12 307 ILE A N 1
ATOM 2498 C CA . ILE A 1 307 ? 25.055 -2.330 -36.159 1.00 76.12 307 ILE A CA 1
ATOM 2499 C C . ILE A 1 307 ? 23.863 -3.111 -35.580 1.00 76.12 307 ILE A C 1
ATOM 2501 O O . ILE A 1 307 ? 22.858 -2.502 -35.219 1.00 76.12 307 ILE A O 1
ATOM 2505 N N . TYR A 1 308 ? 23.968 -4.437 -35.428 1.00 72.44 308 TYR A N 1
ATOM 2506 C CA . TYR A 1 308 ? 22.860 -5.274 -34.940 1.00 72.44 308 TYR A CA 1
ATOM 2507 C C . TYR A 1 308 ? 22.476 -4.986 -33.478 1.00 72.44 308 TYR A C 1
ATOM 2509 O O . TYR A 1 308 ? 21.364 -5.324 -33.065 1.00 72.44 308 TYR A O 1
ATOM 2517 N N . ILE A 1 309 ? 23.381 -4.372 -32.705 1.00 71.88 309 ILE A N 1
ATOM 2518 C CA . ILE A 1 309 ? 23.139 -3.907 -31.331 1.00 71.88 309 ILE A CA 1
ATOM 2519 C C . ILE A 1 309 ? 22.282 -2.636 -31.345 1.00 71.88 309 ILE A C 1
ATOM 2521 O O . ILE A 1 309 ? 21.421 -2.448 -30.491 1.00 71.88 309 ILE A O 1
ATOM 2525 N N . TRP A 1 310 ? 22.511 -1.769 -32.331 1.00 77.12 310 TRP A N 1
ATOM 2526 C CA . TRP A 1 310 ? 21.921 -0.437 -32.412 1.00 77.12 310 TRP A CA 1
A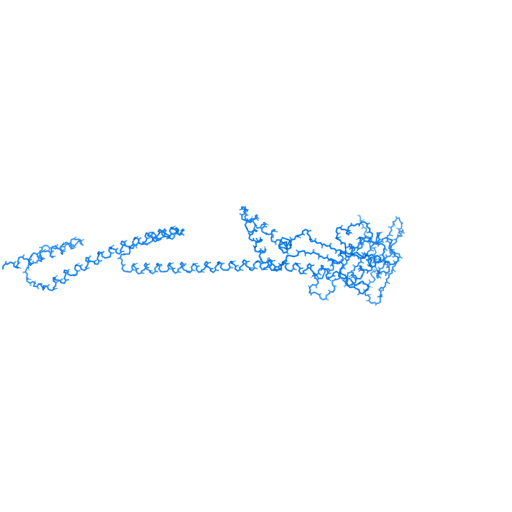TOM 2527 C C . TRP A 1 310 ? 20.588 -0.400 -33.144 1.00 77.12 310 TRP A C 1
ATOM 2529 O O . TRP A 1 310 ? 19.731 0.412 -32.815 1.00 77.12 310 TRP A O 1
ATOM 2539 N N . GLU A 1 311 ? 20.373 -1.290 -34.107 1.00 78.12 311 GLU A N 1
ATOM 2540 C CA . GLU A 1 311 ? 19.117 -1.356 -34.854 1.00 78.12 311 GLU A CA 1
ATOM 2541 C C . GLU A 1 311 ? 17.867 -1.486 -33.945 1.00 78.12 311 GLU A C 1
ATOM 2543 O O . GLU A 1 311 ? 16.916 -0.724 -34.145 1.00 78.12 311 GLU A O 1
ATOM 2548 N N . PRO A 1 312 ? 17.841 -2.349 -32.906 1.00 70.62 312 PRO A N 1
ATOM 2549 C CA . PRO A 1 312 ? 16.717 -2.414 -31.970 1.00 70.62 312 PRO A CA 1
ATOM 2550 C C . PRO A 1 312 ? 16.574 -1.142 -31.126 1.00 70.62 312 PRO A C 1
ATOM 2552 O O . PRO A 1 312 ? 15.457 -0.713 -30.846 1.00 70.62 312 PRO A O 1
ATOM 2555 N N . ILE A 1 313 ? 17.697 -0.517 -30.758 1.00 76.12 313 ILE A N 1
ATOM 2556 C CA . ILE A 1 313 ? 17.737 0.738 -29.999 1.00 76.12 313 ILE A CA 1
ATOM 2557 C C . ILE A 1 313 ? 17.092 1.868 -30.812 1.00 76.12 313 ILE A C 1
ATOM 2559 O O . ILE A 1 313 ? 16.196 2.536 -30.310 1.00 76.12 313 ILE A O 1
ATOM 2563 N N . PHE A 1 314 ? 17.466 2.041 -32.082 1.00 80.25 314 PHE A N 1
ATOM 2564 C CA . PHE A 1 314 ? 16.847 3.043 -32.958 1.00 80.25 314 PHE A CA 1
ATOM 2565 C C . PHE A 1 314 ? 15.353 2.787 -33.181 1.00 80.25 314 PHE A C 1
ATOM 2567 O O . PHE A 1 314 ? 14.565 3.731 -33.161 1.00 80.25 314 PHE A O 1
ATOM 2574 N N . LYS A 1 315 ? 14.932 1.521 -33.328 1.00 75.69 315 LYS A N 1
ATOM 2575 C CA . LYS A 1 315 ? 13.503 1.166 -33.420 1.00 75.69 315 LYS A CA 1
ATOM 2576 C C . LYS A 1 315 ? 12.734 1.518 -32.143 1.00 75.69 315 LYS A C 1
ATOM 2578 O O . LYS A 1 315 ? 11.619 2.033 -32.240 1.00 75.69 315 LYS A O 1
ATOM 2583 N N . LEU A 1 316 ? 13.323 1.281 -30.967 1.00 71.19 316 LEU A N 1
ATOM 2584 C CA . LEU A 1 316 ? 12.748 1.692 -29.682 1.00 71.19 316 LEU A CA 1
ATOM 2585 C C . LEU A 1 316 ? 12.631 3.208 -29.580 1.00 71.19 316 LEU A C 1
ATOM 2587 O O . LEU A 1 316 ? 11.560 3.713 -29.268 1.00 71.19 316 LEU A O 1
ATOM 2591 N N . LEU A 1 317 ? 13.710 3.932 -29.875 1.00 76.94 317 LEU A N 1
ATOM 2592 C CA . LEU A 1 317 ? 13.736 5.394 -29.825 1.00 76.94 317 LEU A CA 1
ATOM 2593 C C . LEU A 1 317 ? 12.669 5.998 -30.740 1.00 76.94 317 LEU A C 1
ATOM 2595 O O . LEU A 1 317 ? 11.910 6.860 -30.308 1.00 76.94 317 LEU A O 1
ATOM 2599 N N . LYS A 1 318 ? 12.544 5.480 -31.968 1.00 77.19 318 LYS A N 1
ATOM 2600 C CA . LYS A 1 318 ? 11.554 5.943 -32.945 1.00 77.19 318 LYS A CA 1
ATOM 2601 C C . LYS A 1 318 ? 10.115 5.664 -32.510 1.00 77.19 318 LYS A C 1
ATOM 2603 O O . LYS A 1 318 ? 9.290 6.567 -32.574 1.00 77.19 318 LYS A O 1
ATOM 2608 N N . THR A 1 319 ? 9.823 4.444 -32.047 1.00 72.88 319 THR A N 1
ATOM 2609 C CA . THR A 1 319 ? 8.489 4.068 -31.525 1.00 72.88 319 THR A CA 1
ATOM 2610 C C . THR A 1 319 ? 8.076 4.949 -30.348 1.00 72.88 319 THR A C 1
ATOM 2612 O O . THR A 1 319 ? 6.908 5.281 -30.195 1.00 72.88 319 THR A O 1
ATOM 2615 N N . ASN A 1 320 ? 9.051 5.349 -29.534 1.00 68.00 320 ASN A N 1
ATOM 2616 C CA . ASN A 1 320 ? 8.821 6.057 -28.283 1.00 68.00 320 ASN A CA 1
ATOM 2617 C C . ASN A 1 320 ? 9.020 7.573 -28.395 1.00 68.00 320 ASN A C 1
ATOM 2619 O O . ASN A 1 320 ? 9.047 8.246 -27.367 1.00 68.00 320 ASN A O 1
ATOM 2623 N N . HIS A 1 321 ? 9.181 8.098 -29.615 1.00 74.94 321 HIS A N 1
ATOM 2624 C CA . HIS A 1 321 ? 9.426 9.516 -29.892 1.00 74.94 321 HIS A CA 1
ATOM 2625 C C . HIS A 1 321 ? 10.582 10.114 -29.073 1.00 74.94 321 HIS A C 1
ATOM 2627 O O . HIS A 1 321 ? 10.513 11.238 -28.581 1.00 74.94 321 HIS A O 1
ATOM 2633 N N . VAL A 1 322 ? 11.661 9.347 -28.916 1.00 76.56 322 VAL A N 1
ATOM 2634 C CA . VAL A 1 322 ? 12.856 9.766 -28.185 1.00 76.56 322 VAL A CA 1
ATOM 2635 C C . VAL A 1 322 ? 13.933 10.202 -29.173 1.00 76.56 322 VAL A C 1
ATOM 2637 O O . VAL A 1 322 ? 14.388 9.412 -30.001 1.00 76.56 322 VAL A O 1
ATOM 2640 N N . GLN A 1 323 ? 14.380 11.450 -29.065 1.00 84.25 323 GLN A N 1
ATOM 2641 C CA . GLN A 1 323 ? 15.539 11.953 -29.789 1.00 84.25 323 GLN A CA 1
ATOM 2642 C C . GLN A 1 323 ? 16.819 11.457 -29.112 1.00 84.25 323 GLN A C 1
ATOM 2644 O O . GLN A 1 323 ? 16.989 11.584 -27.902 1.00 84.25 323 GLN A O 1
ATOM 2649 N N . LEU A 1 324 ? 17.750 10.918 -29.893 1.00 85.38 324 LEU A N 1
ATOM 2650 C CA . LEU A 1 324 ? 19.062 10.509 -29.402 1.00 85.38 324 LEU A CA 1
ATOM 2651 C C . LEU A 1 324 ? 20.139 11.417 -29.997 1.00 85.38 324 LEU A C 1
ATOM 2653 O O . LEU A 1 324 ? 20.279 11.496 -31.216 1.00 85.38 324 LEU A O 1
ATOM 2657 N N . ILE A 1 325 ? 20.927 12.059 -29.135 1.00 88.81 325 ILE A N 1
ATOM 2658 C CA . ILE A 1 325 ? 22.075 12.880 -29.520 1.00 88.81 325 ILE A CA 1
ATOM 2659 C C . ILE A 1 325 ? 23.352 12.206 -29.034 1.00 88.81 325 ILE A C 1
ATOM 2661 O O . ILE A 1 325 ? 23.520 11.908 -27.850 1.00 88.81 325 ILE A O 1
ATOM 2665 N N . VAL A 1 326 ? 24.261 11.961 -29.976 1.00 87.19 326 VAL A N 1
ATOM 2666 C CA . VAL A 1 326 ? 25.469 11.180 -29.727 1.00 87.19 326 VAL A CA 1
ATOM 2667 C C . VAL A 1 326 ? 26.704 11.898 -30.266 1.00 87.19 326 VAL A C 1
ATOM 2669 O O . VAL A 1 326 ? 26.997 11.794 -31.459 1.00 87.19 326 VAL A O 1
ATOM 2672 N N . PRO A 1 327 ? 27.487 12.587 -29.418 1.00 88.38 327 PRO A N 1
ATOM 2673 C CA . PRO A 1 327 ? 28.867 12.890 -29.763 1.00 88.38 327 PRO A CA 1
ATOM 2674 C C . PRO A 1 327 ? 29.660 11.579 -29.768 1.00 88.38 327 PRO A C 1
ATOM 2676 O O . PRO A 1 327 ? 29.692 10.861 -28.775 1.00 88.38 327 PRO A O 1
ATOM 2679 N N . ALA A 1 328 ? 30.293 11.223 -30.885 1.00 83.88 328 ALA A N 1
ATOM 2680 C CA . ALA A 1 328 ? 31.064 9.985 -30.966 1.00 83.88 328 ALA A CA 1
ATOM 2681 C C . ALA A 1 328 ? 32.344 10.120 -31.782 1.00 83.88 328 ALA A C 1
ATOM 2683 O O . ALA A 1 328 ? 32.436 10.904 -32.726 1.00 83.88 328 ALA A O 1
ATOM 2684 N N . ARG A 1 329 ? 33.326 9.280 -31.439 1.00 79.69 329 ARG A N 1
ATOM 2685 C CA . ARG A 1 329 ? 34.555 9.086 -32.212 1.00 79.69 329 ARG A CA 1
ATOM 2686 C C . ARG A 1 329 ? 34.568 7.681 -32.805 1.00 79.69 329 ARG A C 1
ATOM 2688 O O . ARG A 1 329 ? 34.334 6.702 -32.105 1.00 79.69 329 ARG A O 1
ATOM 2695 N N . GLY A 1 330 ? 34.886 7.571 -34.095 1.00 74.56 330 GLY A N 1
ATOM 2696 C CA . GLY A 1 330 ? 35.057 6.271 -34.754 1.00 74.56 330 GLY A CA 1
ATOM 2697 C C . GLY A 1 330 ? 33.762 5.475 -34.958 1.00 74.56 330 GLY A C 1
ATOM 2698 O O . GLY A 1 330 ? 33.808 4.243 -34.943 1.00 74.56 330 GLY A O 1
ATOM 2699 N N . ALA A 1 331 ? 32.626 6.159 -35.146 1.00 79.12 331 ALA A N 1
ATOM 2700 C CA . ALA A 1 331 ? 31.385 5.532 -35.596 1.00 79.12 331 ALA A CA 1
ATOM 2701 C C . ALA A 1 331 ? 31.592 4.880 -36.973 1.00 79.12 331 ALA A C 1
ATOM 2703 O O . ALA A 1 331 ? 32.221 5.461 -37.860 1.00 79.12 331 ALA A O 1
ATOM 2704 N N . THR A 1 332 ? 31.081 3.663 -37.157 1.00 82.12 332 THR A N 1
ATOM 2705 C CA . THR A 1 332 ? 31.153 2.992 -38.459 1.00 82.12 332 THR A CA 1
ATOM 2706 C C . THR A 1 332 ? 30.174 3.652 -39.436 1.00 82.12 332 THR A C 1
ATOM 2708 O O . THR A 1 332 ? 29.108 4.100 -39.010 1.00 82.12 332 THR A O 1
ATOM 2711 N N . PRO A 1 333 ? 30.447 3.649 -40.757 1.00 81.62 333 PRO A N 1
ATOM 2712 C CA . PRO A 1 333 ? 29.509 4.189 -41.744 1.00 81.62 333 PRO A CA 1
ATOM 2713 C C . PRO A 1 333 ? 28.109 3.566 -41.661 1.00 81.62 333 PRO A C 1
ATOM 2715 O O . PRO A 1 333 ? 27.124 4.203 -42.014 1.00 81.62 333 PRO A O 1
ATOM 2718 N N . ALA A 1 334 ? 28.017 2.317 -41.195 1.00 81.62 334 ALA A N 1
ATOM 2719 C CA . ALA A 1 334 ? 26.754 1.626 -40.981 1.00 81.62 334 ALA A CA 1
ATOM 2720 C C . ALA A 1 334 ? 25.935 2.258 -39.841 1.00 81.62 334 ALA A C 1
ATOM 2722 O O . ALA A 1 334 ? 24.742 2.473 -40.018 1.00 81.62 334 ALA A O 1
ATOM 2723 N N . ILE A 1 335 ? 26.573 2.615 -38.721 1.00 82.69 335 ILE A N 1
ATOM 2724 C CA . ILE A 1 335 ? 25.928 3.306 -37.596 1.00 82.69 335 ILE A CA 1
ATOM 2725 C C . ILE A 1 335 ? 25.574 4.749 -37.969 1.00 82.69 335 ILE A C 1
ATOM 2727 O O . ILE A 1 335 ? 24.456 5.180 -37.717 1.00 82.69 335 ILE A O 1
ATOM 2731 N N . THR A 1 336 ? 26.487 5.487 -38.607 1.00 84.25 336 THR A N 1
ATOM 2732 C CA . THR A 1 336 ? 26.252 6.885 -39.019 1.00 84.25 336 THR A CA 1
ATOM 2733 C C . THR A 1 336 ? 25.023 7.017 -39.928 1.00 84.25 336 THR A C 1
ATOM 2735 O O . THR A 1 336 ? 24.271 7.978 -39.819 1.00 84.25 336 THR A O 1
ATOM 2738 N N . ARG A 1 337 ? 24.762 6.020 -40.789 1.00 84.25 337 ARG A N 1
ATOM 2739 C CA . ARG A 1 337 ? 23.570 5.989 -41.655 1.00 84.25 337 ARG A CA 1
ATOM 2740 C C . ARG A 1 337 ? 22.243 5.808 -40.913 1.00 84.25 337 ARG A C 1
ATOM 2742 O O . ARG A 1 337 ? 21.211 6.089 -41.509 1.00 84.25 337 ARG A O 1
ATOM 2749 N N . MET A 1 338 ? 22.259 5.346 -39.664 1.00 83.38 338 MET A N 1
ATOM 2750 C CA . MET A 1 338 ? 21.046 5.194 -38.849 1.00 83.38 338 MET A CA 1
ATOM 2751 C C . MET A 1 338 ? 20.572 6.521 -38.246 1.00 83.38 338 MET A C 1
ATOM 2753 O O . MET A 1 338 ? 19.443 6.593 -37.770 1.00 83.38 338 MET A O 1
ATOM 2757 N N . PHE A 1 339 ? 21.424 7.550 -38.241 1.00 87.06 339 PHE A N 1
ATOM 2758 C CA . PHE A 1 339 ? 21.057 8.888 -37.794 1.00 87.06 339 PHE A CA 1
ATOM 2759 C C . PHE A 1 339 ? 20.524 9.718 -38.953 1.00 87.06 339 PHE A C 1
ATOM 2761 O O . PHE A 1 339 ? 21.163 9.816 -40.007 1.00 87.06 339 PHE A O 1
ATOM 2768 N N . ASP A 1 340 ? 19.399 10.383 -38.702 1.00 86.81 340 ASP A N 1
ATOM 2769 C CA . ASP A 1 340 ? 18.785 11.309 -39.649 1.00 86.81 340 ASP A CA 1
ATOM 2770 C C . ASP A 1 340 ? 19.673 12.537 -39.891 1.00 86.81 340 ASP A C 1
ATOM 2772 O O . ASP A 1 340 ? 19.733 13.036 -41.011 1.00 86.81 340 ASP A O 1
ATOM 2776 N N . VAL A 1 341 ? 20.405 12.995 -38.867 1.00 88.25 341 VAL A N 1
ATOM 2777 C CA . VAL A 1 341 ? 21.284 14.172 -38.921 1.00 88.25 341 VAL A CA 1
ATOM 2778 C C . VAL A 1 341 ? 22.671 13.829 -38.383 1.00 88.25 341 VAL A C 1
ATOM 2780 O O . VAL A 1 341 ? 22.810 13.307 -37.279 1.00 88.25 341 VAL A O 1
ATOM 2783 N N . ASN A 1 342 ? 23.710 14.163 -39.149 1.00 88.25 342 ASN A N 1
ATOM 2784 C CA . ASN A 1 342 ? 25.105 13.931 -38.794 1.00 88.25 342 ASN A CA 1
ATOM 2785 C C . ASN A 1 342 ? 25.928 15.214 -38.962 1.00 88.25 342 ASN A C 1
ATOM 2787 O O . ASN A 1 342 ? 26.065 15.728 -40.073 1.00 88.25 342 ASN A O 1
ATOM 2791 N N . TYR A 1 343 ? 26.528 15.684 -37.865 1.00 89.12 343 TYR A N 1
ATOM 2792 C CA . TYR A 1 343 ? 27.500 16.779 -37.860 1.00 89.12 343 TYR A CA 1
ATOM 2793 C C . TYR A 1 343 ? 28.916 16.217 -37.737 1.00 89.12 343 TYR A C 1
ATOM 2795 O O . TYR A 1 343 ? 29.248 15.562 -36.748 1.00 89.12 343 TYR A O 1
ATOM 2803 N N . ILE A 1 344 ? 29.766 16.486 -38.726 1.00 85.62 344 ILE A N 1
ATOM 2804 C CA . ILE A 1 344 ? 31.176 16.096 -38.699 1.00 85.62 344 ILE A CA 1
ATOM 2805 C C . ILE A 1 344 ? 31.987 17.307 -38.257 1.00 85.62 344 ILE A C 1
ATOM 2807 O O . ILE A 1 344 ? 32.085 18.312 -38.960 1.00 85.62 344 ILE A O 1
ATOM 2811 N N . LEU A 1 345 ? 32.566 17.199 -37.065 1.00 86.50 345 LEU A N 1
ATOM 2812 C CA . LEU A 1 345 ? 33.401 18.237 -36.478 1.00 86.50 345 LEU A CA 1
ATOM 2813 C C . LEU A 1 345 ? 34.859 18.044 -36.900 1.00 86.50 345 LEU A C 1
ATOM 2815 O O . LEU A 1 345 ? 35.384 16.931 -36.876 1.00 86.50 345 LEU A O 1
ATOM 2819 N N . GLY A 1 346 ? 35.524 19.141 -37.237 1.00 84.12 346 GLY A N 1
ATOM 2820 C CA . GLY A 1 346 ? 36.963 19.191 -37.461 1.00 84.12 346 GLY A CA 1
ATOM 2821 C C . GLY A 1 346 ? 37.582 20.401 -36.778 1.00 84.12 346 GLY A C 1
ATOM 2822 O O . GLY A 1 346 ? 36.905 21.173 -36.098 1.00 84.12 346 GLY A O 1
ATOM 2823 N N . GLN A 1 347 ? 38.891 20.556 -36.939 1.00 86.31 347 GLN A N 1
ATOM 2824 C CA . GLN A 1 347 ? 39.636 21.665 -36.358 1.00 86.31 347 GLN A CA 1
ATOM 2825 C C . GLN A 1 347 ? 40.145 22.580 -37.463 1.00 86.31 347 GLN A C 1
ATOM 2827 O O . GLN A 1 347 ? 40.703 22.116 -38.458 1.00 86.31 347 GLN A O 1
ATOM 2832 N N . LYS A 1 348 ? 39.977 23.886 -37.268 1.00 85.25 348 LYS A N 1
ATOM 2833 C CA . LYS A 1 348 ? 40.564 24.918 -38.117 1.00 85.25 348 LYS A CA 1
ATOM 2834 C C . LYS A 1 348 ? 41.395 25.857 -37.249 1.00 85.25 348 LYS A C 1
ATOM 2836 O O . LYS A 1 348 ? 40.968 26.244 -36.163 1.00 85.25 348 LYS A O 1
ATOM 2841 N N . MET A 1 349 ? 42.582 26.214 -37.730 1.00 81.12 349 MET A N 1
ATOM 2842 C CA . MET A 1 349 ? 43.390 27.267 -37.116 1.00 81.12 349 MET A CA 1
ATOM 2843 C C . MET A 1 349 ? 42.834 28.624 -37.541 1.00 81.12 349 MET A C 1
ATOM 2845 O O . MET A 1 349 ? 42.725 28.901 -38.738 1.00 81.12 349 MET A O 1
ATOM 2849 N N . VAL A 1 350 ? 42.479 29.459 -36.568 1.00 78.94 350 VAL A N 1
ATOM 2850 C CA . VAL A 1 350 ? 42.099 30.857 -36.793 1.00 78.94 350 VAL A CA 1
ATOM 2851 C C . VAL A 1 350 ? 43.051 31.713 -35.958 1.00 78.94 350 VAL A C 1
ATOM 2853 O O . VAL A 1 350 ? 42.908 31.821 -34.741 1.00 78.94 350 VAL A O 1
ATOM 2856 N N . GLY A 1 351 ? 44.084 32.256 -36.609 1.00 81.69 351 GLY A N 1
ATOM 2857 C CA . GLY A 1 351 ? 45.245 32.830 -35.917 1.00 81.69 351 GLY A CA 1
ATOM 2858 C C . GLY A 1 351 ? 46.017 31.755 -35.140 1.00 81.69 351 GLY A C 1
ATOM 2859 O O . GLY A 1 351 ? 46.227 30.660 -35.659 1.00 81.69 351 GLY A O 1
ATOM 2860 N N . ASP A 1 352 ? 46.367 32.044 -33.882 1.00 83.62 352 ASP A N 1
ATOM 2861 C CA . ASP A 1 352 ? 47.072 31.118 -32.972 1.00 83.62 352 ASP A CA 1
ATOM 2862 C C . ASP A 1 352 ? 46.137 30.200 -32.158 1.00 83.62 352 ASP A C 1
ATOM 2864 O O . ASP A 1 352 ? 46.582 29.487 -31.258 1.00 83.62 352 ASP A O 1
ATOM 2868 N N . ARG A 1 353 ? 44.824 30.202 -32.431 1.00 77.88 353 ARG A N 1
ATOM 2869 C CA . ARG A 1 353 ? 43.848 29.383 -31.693 1.00 77.88 353 ARG A CA 1
ATOM 2870 C C . ARG A 1 353 ? 43.252 28.290 -32.576 1.00 77.88 353 ARG A C 1
ATOM 2872 O O . ARG A 1 353 ? 42.807 28.543 -33.696 1.00 77.88 353 ARG A O 1
ATOM 2879 N N . GLN A 1 354 ? 43.203 27.074 -32.033 1.00 81.94 354 GLN A N 1
ATOM 2880 C CA . GLN A 1 354 ? 42.426 25.975 -32.604 1.00 81.94 354 GLN A CA 1
ATOM 2881 C C . GLN A 1 354 ? 40.942 26.189 -32.307 1.00 81.94 354 GLN A C 1
ATOM 2883 O O . GLN A 1 354 ? 40.551 26.294 -31.145 1.00 81.94 354 GLN A O 1
ATOM 2888 N N . GLN A 1 355 ? 40.116 26.223 -33.351 1.00 85.25 355 GLN A N 1
ATOM 2889 C CA . GLN A 1 355 ? 38.663 26.300 -33.234 1.00 85.25 355 GLN A CA 1
ATOM 2890 C C . GLN A 1 355 ? 38.024 25.038 -33.819 1.00 85.25 355 GLN A C 1
ATOM 2892 O O . GLN A 1 355 ? 38.370 24.600 -34.920 1.00 85.25 355 GLN A O 1
ATOM 2897 N N . THR A 1 356 ? 37.083 24.452 -33.077 1.00 82.19 356 THR A N 1
ATOM 2898 C CA . THR A 1 356 ? 36.244 23.357 -33.576 1.00 82.19 356 THR A CA 1
ATOM 2899 C C . THR A 1 356 ? 35.180 23.939 -34.495 1.00 82.19 356 THR A C 1
ATOM 2901 O O . THR A 1 356 ? 34.427 24.823 -34.090 1.00 82.19 356 THR A O 1
ATOM 2904 N N . VAL A 1 357 ? 35.121 23.446 -35.726 1.00 83.75 357 VAL A N 1
ATOM 2905 C CA . VAL A 1 357 ? 34.159 23.877 -36.745 1.00 83.75 357 VAL A CA 1
ATOM 2906 C C . VAL A 1 357 ? 33.426 22.665 -37.308 1.00 83.75 357 VAL A C 1
ATOM 2908 O O . VAL A 1 357 ? 33.972 21.560 -37.338 1.00 83.75 357 VAL A O 1
ATOM 2911 N N . VAL A 1 358 ? 32.189 22.859 -37.763 1.00 84.00 358 VAL A N 1
ATOM 2912 C CA . VAL A 1 358 ? 31.481 21.843 -38.552 1.00 84.00 358 VAL A CA 1
ATOM 2913 C C . VAL A 1 358 ? 32.110 21.828 -39.943 1.00 84.00 358 VAL A C 1
ATOM 2915 O O . VAL A 1 358 ? 32.123 22.849 -40.627 1.00 84.00 358 VAL A O 1
ATOM 2918 N N . VAL A 1 359 ? 32.686 20.693 -40.332 1.00 83.00 359 VAL A N 1
ATOM 2919 C CA . VAL A 1 359 ? 33.383 20.517 -41.617 1.00 83.00 359 VAL A CA 1
ATOM 2920 C C . VAL A 1 359 ? 32.488 19.849 -42.655 1.00 83.00 359 VAL A C 1
ATOM 2922 O O . VAL A 1 359 ? 32.619 20.137 -43.839 1.00 83.00 359 VAL A O 1
ATOM 2925 N N . ASP A 1 360 ? 31.578 18.975 -42.225 1.00 78.69 360 ASP A N 1
ATOM 2926 C CA . ASP A 1 360 ? 30.610 18.309 -43.100 1.00 78.69 360 ASP A CA 1
ATOM 2927 C C . ASP A 1 360 ? 29.278 18.118 -42.344 1.00 78.69 360 ASP A C 1
ATOM 2929 O O . ASP A 1 360 ? 29.259 17.953 -41.118 1.00 78.69 360 ASP A O 1
ATOM 2933 N N . TYR A 1 361 ? 28.167 18.181 -43.074 1.00 82.19 361 TYR A N 1
ATOM 2934 C CA . TYR A 1 361 ? 26.800 18.035 -42.575 1.00 82.19 361 TYR A CA 1
ATOM 2935 C C . TYR A 1 361 ? 26.025 17.112 -43.508 1.00 82.19 361 TYR A C 1
ATOM 2937 O O . TYR A 1 361 ? 25.962 17.341 -44.715 1.00 82.19 361 TYR A O 1
ATOM 2945 N N . ARG A 1 362 ? 25.407 16.071 -42.945 1.00 79.88 362 ARG A N 1
ATOM 2946 C CA . ARG A 1 362 ? 24.577 15.131 -43.707 1.00 79.88 362 ARG A CA 1
ATOM 2947 C C . ARG A 1 362 ? 23.224 14.985 -43.037 1.00 79.88 362 ARG A C 1
ATOM 2949 O O . ARG A 1 362 ? 23.168 14.580 -41.877 1.00 79.88 362 ARG A O 1
ATOM 2956 N N . SER A 1 363 ? 22.162 15.269 -43.784 1.00 77.56 363 SER A N 1
ATOM 2957 C CA . SER A 1 363 ? 20.776 15.086 -43.356 1.00 77.56 363 SER A CA 1
ATOM 2958 C C . SER A 1 363 ? 20.034 14.171 -44.319 1.00 77.56 363 SER A C 1
ATOM 2960 O O . SER A 1 363 ? 20.199 14.284 -45.532 1.00 77.56 363 SER A O 1
ATOM 2962 N N . GLN A 1 364 ? 19.228 13.269 -43.769 1.00 69.44 364 GLN A N 1
ATOM 2963 C CA . GLN A 1 364 ? 18.245 12.464 -44.498 1.00 69.44 364 GLN A CA 1
ATOM 2964 C C . GLN A 1 364 ? 16.826 13.048 -44.378 1.00 69.44 364 GLN A C 1
ATOM 2966 O O . GLN A 1 364 ? 15.893 12.521 -44.978 1.00 69.44 364 GLN A O 1
ATOM 2971 N N . VAL A 1 365 ? 16.654 14.131 -43.612 1.00 64.38 365 VAL A N 1
ATOM 2972 C CA . VAL A 1 365 ? 15.380 14.843 -43.463 1.00 64.38 365 VAL A CA 1
ATOM 2973 C C . VAL A 1 365 ? 15.238 15.834 -44.615 1.00 64.38 365 VAL A C 1
ATOM 2975 O O . VAL A 1 365 ? 16.127 16.663 -44.819 1.00 64.38 365 VAL A O 1
ATOM 2978 N N . ASN A 1 366 ? 14.131 15.749 -45.360 1.00 50.56 366 ASN A N 1
ATOM 2979 C CA . ASN A 1 366 ? 13.798 16.709 -46.412 1.00 50.56 366 ASN A CA 1
ATOM 2980 C C . ASN A 1 366 ? 13.642 18.103 -45.789 1.00 50.56 366 ASN A C 1
ATOM 2982 O O . ASN A 1 366 ? 12.713 18.355 -45.027 1.00 50.56 366 ASN A O 1
ATOM 2986 N N . THR A 1 367 ? 14.558 19.009 -46.117 1.00 50.41 367 THR A N 1
ATOM 2987 C CA . THR A 1 367 ? 14.592 20.392 -45.616 1.00 50.41 367 THR A CA 1
ATOM 2988 C C . THR A 1 367 ? 13.454 21.276 -46.128 1.00 50.41 367 THR A C 1
ATOM 2990 O O . THR A 1 367 ? 13.343 22.408 -45.679 1.00 50.41 367 THR A O 1
ATOM 2993 N N . GLU A 1 368 ? 12.615 20.791 -47.048 1.00 48.38 368 GLU A N 1
ATOM 2994 C CA . GLU A 1 368 ? 11.506 21.569 -47.622 1.00 48.38 368 GLU A CA 1
ATOM 2995 C C . GLU A 1 368 ? 10.267 21.648 -46.705 1.00 48.38 368 GLU A C 1
ATOM 2997 O O . GLU A 1 368 ? 9.474 22.567 -46.871 1.00 48.38 368 GLU A O 1
ATOM 3002 N N . ASP A 1 369 ? 10.141 20.770 -45.698 1.00 42.62 369 ASP A N 1
ATOM 3003 C CA . ASP A 1 369 ? 9.002 20.732 -44.751 1.00 42.62 369 ASP A CA 1
ATOM 3004 C C . ASP A 1 369 ? 9.377 21.122 -43.305 1.00 42.62 369 ASP A C 1
ATOM 3006 O O . ASP A 1 369 ? 8.594 20.943 -42.372 1.00 42.62 369 ASP A O 1
ATOM 3010 N N . SER A 1 370 ? 10.590 21.624 -43.068 1.00 42.12 370 SER A N 1
ATOM 3011 C CA . SER A 1 370 ? 10.987 22.124 -41.749 1.00 42.12 370 SER A CA 1
ATOM 3012 C C . SER A 1 370 ? 11.242 23.620 -41.816 1.00 42.12 370 SER A C 1
ATOM 3014 O O . SER A 1 370 ? 12.177 24.048 -42.488 1.00 42.12 370 SER A O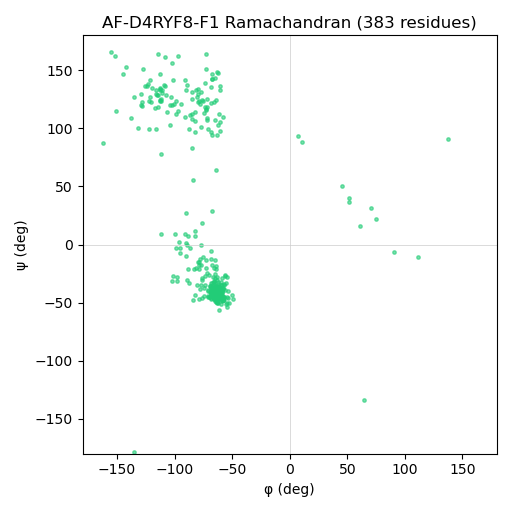 1
ATOM 3016 N N . ASP A 1 371 ? 10.460 24.396 -41.060 1.00 35.53 371 ASP A N 1
ATOM 3017 C CA . ASP A 1 371 ? 10.715 25.807 -40.741 1.00 35.53 371 ASP A CA 1
ATOM 3018 C C . ASP A 1 371 ? 12.004 25.941 -39.900 1.00 35.53 371 ASP A C 1
ATOM 3020 O O . ASP A 1 371 ? 12.002 26.329 -38.731 1.00 35.53 371 ASP A O 1
ATOM 3024 N N . TYR A 1 372 ? 13.150 25.587 -40.479 1.00 40.97 372 TYR A N 1
ATOM 3025 C CA . TYR A 1 372 ? 14.447 25.963 -39.949 1.00 40.97 372 TYR A CA 1
ATOM 3026 C C . TYR A 1 372 ? 14.732 27.383 -40.420 1.00 40.97 372 TYR A C 1
ATOM 3028 O O . TYR A 1 372 ? 15.252 27.607 -41.513 1.00 40.97 372 TYR A O 1
ATOM 3036 N N . ASN A 1 373 ? 14.437 28.359 -39.561 1.00 38.12 373 ASN A N 1
ATOM 3037 C CA . ASN A 1 373 ? 15.114 29.643 -39.651 1.00 38.12 373 ASN A CA 1
ATOM 3038 C C . ASN A 1 373 ? 16.614 29.369 -39.509 1.00 38.12 373 ASN A C 1
ATOM 3040 O O . ASN A 1 373 ? 17.085 28.989 -38.436 1.00 38.12 373 ASN A O 1
ATOM 3044 N N . VAL A 1 374 ? 17.362 29.527 -40.601 1.00 39.81 374 VAL A N 1
ATOM 3045 C CA . VAL A 1 374 ? 18.821 29.586 -40.558 1.00 39.81 374 VAL A CA 1
ATOM 3046 C C . VAL A 1 374 ? 19.171 30.820 -39.736 1.00 39.81 374 VAL A C 1
ATOM 3048 O O . VAL A 1 374 ? 19.184 31.938 -40.243 1.00 39.81 374 VAL A O 1
ATOM 3051 N N . THR A 1 375 ? 19.400 30.645 -38.439 1.00 40.22 375 THR A N 1
ATOM 3052 C CA . THR A 1 375 ? 19.921 31.725 -37.612 1.00 40.22 375 THR A CA 1
ATOM 3053 C C . THR A 1 375 ? 21.381 31.913 -37.998 1.00 40.22 375 THR A C 1
ATOM 3055 O O . THR A 1 375 ? 22.228 31.073 -37.686 1.00 40.22 375 THR A O 1
ATOM 3058 N N . GLU A 1 376 ? 21.683 33.002 -38.703 1.00 32.88 376 GLU A N 1
ATOM 3059 C CA . GLU A 1 376 ? 23.057 33.450 -38.909 1.00 32.88 376 GLU A CA 1
ATOM 3060 C C . GLU A 1 376 ? 23.683 33.740 -37.540 1.00 32.88 376 GLU A C 1
ATOM 3062 O O . GLU A 1 376 ? 23.477 34.792 -36.935 1.00 32.88 376 GLU A O 1
ATOM 3067 N N . PHE A 1 377 ? 24.434 32.778 -37.008 1.00 39.72 377 PHE A N 1
ATOM 3068 C CA . PHE A 1 377 ? 25.193 32.980 -35.784 1.00 39.72 377 PHE A CA 1
ATOM 3069 C C . PHE A 1 377 ? 26.363 33.922 -36.069 1.00 39.72 377 PHE A C 1
ATOM 3071 O O . PHE A 1 377 ? 27.419 33.515 -36.554 1.00 39.72 377 PHE A O 1
ATOM 3078 N N . THR A 1 378 ? 26.195 35.194 -35.717 1.00 33.19 378 THR A N 1
ATOM 3079 C CA . THR A 1 378 ? 27.313 36.123 -35.558 1.00 33.19 378 THR A CA 1
ATOM 3080 C C . THR A 1 378 ? 27.906 35.916 -34.167 1.00 33.19 378 THR A C 1
ATOM 3082 O O . THR A 1 378 ? 27.317 36.276 -33.147 1.00 33.19 378 THR A O 1
ATOM 3085 N N . GLN A 1 379 ? 29.082 35.285 -34.113 1.00 39.09 379 GLN A N 1
ATOM 3086 C CA . GLN A 1 379 ? 29.832 35.108 -32.873 1.00 39.09 379 GLN A CA 1
ATOM 3087 C C . GLN A 1 379 ? 30.216 36.491 -32.329 1.00 39.09 379 GLN A C 1
ATOM 3089 O O . GLN A 1 379 ? 31.131 37.139 -32.832 1.00 39.09 379 GLN A O 1
ATOM 3094 N N . THR A 1 380 ? 29.499 36.955 -31.306 1.00 37.66 380 THR A N 1
ATOM 3095 C CA . THR A 1 380 ? 29.828 38.216 -30.640 1.00 37.66 380 THR A CA 1
ATOM 3096 C C . THR A 1 380 ? 30.883 37.924 -29.583 1.00 37.66 380 THR A C 1
ATOM 3098 O O . THR A 1 380 ? 30.615 37.278 -28.571 1.00 37.66 380 THR A O 1
ATOM 3101 N N . THR A 1 381 ? 32.113 38.358 -29.837 1.00 35.22 381 THR A N 1
ATOM 3102 C CA . THR A 1 381 ? 33.199 38.278 -28.860 1.00 35.22 381 THR A CA 1
ATOM 3103 C C . THR A 1 381 ? 32.933 39.303 -27.761 1.00 35.22 381 THR A C 1
ATOM 3105 O O . THR A 1 381 ? 33.071 40.503 -27.990 1.00 35.22 381 THR A O 1
ATOM 3108 N N . LEU A 1 382 ? 32.564 38.843 -26.565 1.00 34.75 382 LEU A N 1
ATOM 3109 C CA . LEU A 1 382 ? 32.583 39.677 -25.364 1.00 34.75 382 LEU A CA 1
ATOM 3110 C C . LEU A 1 382 ? 34.037 40.058 -25.071 1.00 34.75 382 LEU A C 1
ATOM 3112 O O . LEU A 1 382 ? 34.842 39.217 -24.667 1.00 34.75 382 LEU A O 1
ATOM 3116 N N . LYS A 1 383 ? 34.381 41.324 -25.319 1.00 36.41 383 LYS A N 1
ATOM 3117 C CA . LYS A 1 383 ? 35.576 41.933 -24.739 1.00 36.41 383 LYS A CA 1
ATOM 3118 C C . LYS A 1 383 ? 35.264 42.207 -23.272 1.00 36.41 383 LYS A C 1
ATOM 3120 O O . LYS A 1 383 ? 34.371 42.991 -22.973 1.00 36.41 383 LYS A O 1
ATOM 3125 N N . LEU A 1 384 ? 35.955 41.497 -22.392 1.00 38.41 384 LEU A N 1
ATOM 3126 C CA . LEU A 1 384 ? 36.105 41.901 -21.001 1.00 38.41 384 LEU A CA 1
ATOM 3127 C C . LEU A 1 384 ? 37.199 42.971 -20.980 1.00 38.41 384 LEU A C 1
ATOM 3129 O O . LEU A 1 384 ? 38.286 42.711 -21.503 1.00 38.41 384 LEU A O 1
ATOM 3133 N N . ASP A 1 385 ? 36.865 44.152 -20.461 1.00 41.53 385 ASP A N 1
ATOM 3134 C CA . ASP A 1 385 ? 37.848 45.177 -20.089 1.00 41.53 385 ASP A CA 1
ATOM 3135 C C . ASP A 1 385 ? 38.729 44.701 -18.925 1.00 41.53 385 ASP A C 1
ATOM 3137 O O . ASP A 1 385 ? 38.203 43.986 -18.034 1.00 41.53 385 ASP A O 1
#

Sequence (385 aa):
MKNIDENNRDLIVMERDIGRIFRTMGIYIPEDGLTDENIAVDDDITENYEEIEKNYDRLKRDEQRKKTAFLNDKQKLSDDLYGLEAYDLAAEIKLSLNAPETAEDVEDMVNGLRETSDYIALERDNVEQGIRDLQQIADNFEERCIQICSNIRTELERLPKLSKINLDGESVPVITLQIPYIKEEFYKEKMTTYINDTIARADIFDTQDDKLKYIKNQLSWKKLFSVIVSDMNSIRLCLYKREHIKDRSRYLKYEEAVGSTGQSQGIYIQFLISVIHYISSINSSYDMGISGNTIFIDNPFGAAKDIYIWEPIFKLLKTNHVQLIVPARGATPAITRMFDVNYILGQKMVGDRQQTVVVDYRSQVNTEDSDYNVTEFTQTTLKLD

Foldseek 3Di:
DPVVVVVVVVVVVVVVVVVVVCVVVPHDDDPDDDDDDDDPDDVVVVVVVVVVVVVVVVVVVVLVVVLVVVVVVLLVVLVVCVVVVVNVVSVCSVPPDHRDDDPVSVVVVVVVVVVVVVVVVVVVVVVVVVVVVVVVVVLVVLVVLLVLLVVVVVLLVVLQVLLWFQDPNDTGRQKDKDFAFDDPVCSSVLSSVLVVVLQVVLVVDPDPVSSVVSSVVCSPSVNSNVSGTPDPVPIWMWGWQDDPDNVPIDTDTPVRLDDDALRSLLSVLSVVLSVVLSVCVVVPPDDPDLPEAEDEDEASCPRNQDVVSCVRVLRSCVVSNYHYDYDHDPHDPSRQVSDQKDFDWDWDDDDPDIDIDGPDIDGPDDPPPDPPPPPPDDPDDDDDD

Secondary structure (DSSP, 8-state):
--THHHHHHHHHHHHHHHHHHHHHTT----SS----------HHHHHHHHHHHHHHHHHHHHHHHHHHHHHHHHHHHHHHHHHTT-HHHHHHHHHH-PPPSSHHHHHHHHHHHHHHHHHHHHHHHHHHHHHHHHHHHHHHHHHHHHHHHHHHHHHHHHHHHHTEEEETTEEEESEEEE--BPPGGGHHHHHHHHHHHHHHHHTT-SSHHHHHHHHHHHTSHHHHHHHTBS-GGG-EEEEEE--SSGGG-EEEETTTT--SSHHHHHHHHHHHHHHHHHHHHHHT-S-SS---EEEE-SSTTTT---HHHHHHHHHHHHHTTEEEE---SS--HHHHTT-SEEEEEEEEEETTEEEEEEEEEEE-S-TTSS---------------

Organism: NCBI:txid511680